Protein AF-A0A9Q0S809-F1 (afdb_monomer_lite)

Foldseek 3Di:
DDDDDPPPDDPDVVVVVCCVVCVVVVVVVVVVVVVVVVVVVVDDPVVVVVVVVVLVVLVVVLVVLLVVLVCVLPPDPDDDPVLVVLSVVLNVLSVPQDPDDDPVDPNVVSSVVSVVSSVVSCVVVFCDLVNLLVLLVVLCVVCVLQLCLLFPDLLCCPVVVCVVVHDDPVQCVLQPDLVSLVLLLVCLQPVDDPPVSCVSRVVSNVLLVVLVCLFCVVVVSAFDAPVVLVVVCVVLVQPPDPDPFQQLPPDDDPLLSLLLVLQLSVLLSVQSPDPDNPDGAAEEEEQCQQVRNVLCNCLGSVHQYEYEHQDPVRQVNNVVVSVVCLVCVVVSRVCSVCVVVVHDDDPDDDDDDDDDPVSVSSVLRYHYDHDDDALPDDPQVVSCVSVVVDNQQAHEYEYDAQEALSQQRQLSNCLPPPRYFKYKYQHAQQLNFAAPLDDDDLDDPVVSVVVDPDGSPQQAPSCVVVSDDSGNSSSVLLNDFSVQCSVVVDFDDCVSVLSSLVLVVCCPPPVVCRSVDDDDDDDDAPDSVSSLVSCPPVDPDPSVPADPVNSVVSCVVCVSVSSVSRSSVSSSNSCNSSSNSSNSSSSQSSCVVSVFSAWHWYQRGDCNSPVSRTIIMTGDD

InterPro domains:
  IPR019191 Essential protein Yae1, N-terminal [PF09811] (31-68)
  IPR025714 Methyltransferase domain [PF13679] (255-435)
  IPR029063 S-adenosyl-L-methionine-dependent methyltransferase superfamily [SSF53335] (265-342)
  IPR052220 Methyltransferase-like protein 25 [PTHR12496] (130-620)

Structure (mmCIF, N/CA/C/O backbone):
data_AF-A0A9Q0S809-F1
#
_entry.id   AF-A0A9Q0S809-F1
#
loop_
_atom_site.group_PDB
_atom_site.id
_atom_site.type_symbol
_atom_site.label_atom_id
_atom_site.label_alt_id
_atom_site.label_comp_id
_atom_site.label_asym_id
_atom_site.label_entity_id
_atom_site.label_seq_id
_atom_site.pdbx_PDB_ins_code
_atom_site.Cartn_x
_atom_site.Cartn_y
_atom_site.Cartn_z
_atom_site.occupancy
_atom_site.B_iso_or_equiv
_atom_site.auth_seq_id
_atom_site.auth_comp_id
_atom_site.auth_asym_id
_atom_site.auth_atom_id
_atom_site.pdbx_PDB_model_num
ATOM 1 N N . MET A 1 1 ? 43.581 73.376 29.426 1.00 41.19 1 MET A N 1
ATOM 2 C CA . MET A 1 1 ? 43.597 71.963 28.997 1.00 41.19 1 MET A CA 1
ATOM 3 C C . MET A 1 1 ? 42.650 71.223 29.915 1.00 41.19 1 MET A C 1
ATOM 5 O O . MET A 1 1 ? 43.022 70.906 31.034 1.00 41.19 1 MET A O 1
ATOM 9 N N . SER A 1 2 ? 41.404 71.085 29.480 1.00 32.47 2 SER A N 1
ATOM 10 C CA . SER A 1 2 ? 40.312 70.455 30.222 1.00 32.47 2 SER A CA 1
ATOM 11 C C . SER A 1 2 ? 39.898 69.241 29.402 1.00 32.47 2 SER A C 1
ATOM 13 O O . SER A 1 2 ? 39.324 69.386 28.329 1.00 32.47 2 SER A O 1
ATOM 15 N N . THR A 1 3 ? 40.305 68.060 29.852 1.00 38.97 3 THR A N 1
ATOM 16 C CA . THR A 1 3 ? 39.933 66.772 29.267 1.00 38.97 3 THR A CA 1
ATOM 17 C C . THR A 1 3 ? 38.537 66.400 29.753 1.00 38.97 3 THR A C 1
ATOM 19 O O . THR A 1 3 ? 38.355 66.093 30.930 1.00 38.97 3 THR A O 1
ATOM 22 N N . GLU A 1 4 ? 37.558 66.465 28.853 1.00 40.16 4 GLU A N 1
ATOM 23 C CA . GLU A 1 4 ? 36.225 65.900 29.054 1.00 40.16 4 GLU A CA 1
ATOM 24 C C . GLU A 1 4 ? 36.334 64.372 29.110 1.00 40.16 4 GLU A C 1
ATOM 26 O O . GLU A 1 4 ? 36.697 63.716 28.135 1.00 40.16 4 GLU A O 1
ATOM 31 N N . HIS A 1 5 ? 36.042 63.808 30.280 1.00 40.72 5 HIS A N 1
ATOM 32 C CA . HIS A 1 5 ? 35.763 62.388 30.431 1.00 40.72 5 HIS A CA 1
ATOM 33 C C . HIS A 1 5 ? 34.386 62.103 29.823 1.00 40.72 5 HIS A C 1
ATOM 35 O O . HIS A 1 5 ? 33.360 62.471 30.396 1.00 40.72 5 HIS A O 1
ATOM 41 N N . THR A 1 6 ? 34.352 61.436 28.670 1.00 44.03 6 THR A N 1
ATOM 42 C CA . THR A 1 6 ? 33.140 60.787 28.170 1.00 44.03 6 THR A CA 1
ATOM 43 C C . THR A 1 6 ? 32.827 59.595 29.069 1.00 44.03 6 THR A C 1
ATOM 45 O O . THR A 1 6 ? 33.511 58.575 29.068 1.00 44.03 6 THR A O 1
ATOM 48 N N . ASN A 1 7 ? 31.794 59.765 29.886 1.00 43.53 7 ASN A N 1
ATOM 49 C CA . ASN A 1 7 ? 31.211 58.734 30.729 1.00 43.53 7 ASN A CA 1
ATOM 50 C C . ASN A 1 7 ? 30.503 57.717 29.811 1.00 43.53 7 ASN A C 1
ATOM 52 O O . ASN A 1 7 ? 29.343 57.910 29.453 1.00 43.53 7 ASN A O 1
ATOM 56 N N . GLN A 1 8 ? 31.202 56.674 29.356 1.00 49.03 8 GLN A N 1
ATOM 57 C CA . GLN A 1 8 ? 30.530 55.492 28.816 1.00 49.03 8 GLN A CA 1
ATOM 58 C C . GLN A 1 8 ? 30.003 54.704 30.013 1.00 49.03 8 GLN A C 1
ATOM 60 O O . GLN A 1 8 ? 30.777 54.078 30.734 1.00 49.03 8 GLN A O 1
ATOM 65 N N . SER A 1 9 ? 28.697 54.803 30.265 1.00 54.78 9 SER A N 1
ATOM 66 C CA . SER A 1 9 ? 28.012 53.914 31.200 1.00 54.78 9 SER A CA 1
ATOM 67 C C . SER A 1 9 ? 28.207 52.480 30.719 1.00 54.78 9 SER A C 1
ATOM 69 O O . SER A 1 9 ? 27.862 52.173 29.576 1.00 54.78 9 SER A O 1
ATOM 71 N N . GLU A 1 10 ? 28.772 51.621 31.568 1.00 54.44 10 GLU A N 1
ATOM 72 C CA . GLU A 1 10 ? 28.755 50.178 31.327 1.00 54.44 10 GLU A CA 1
ATOM 73 C C . GLU A 1 10 ? 27.303 49.743 31.068 1.00 54.44 10 GLU A C 1
ATOM 75 O O . GLU A 1 10 ? 26.412 50.186 31.802 1.00 54.44 10 GLU A O 1
ATOM 80 N N . PRO A 1 11 ? 27.041 48.956 30.008 1.00 57.50 11 PRO A N 1
ATOM 81 C CA . PRO A 1 11 ? 25.690 48.501 29.709 1.00 57.50 11 PRO A CA 1
ATOM 82 C C . PRO A 1 11 ? 25.163 47.691 30.896 1.00 57.50 11 PRO A C 1
ATOM 84 O O . PRO A 1 11 ? 25.897 46.872 31.459 1.00 57.50 11 PRO A O 1
ATOM 87 N N . ASP A 1 12 ? 23.912 47.953 31.293 1.00 61.28 12 ASP A N 1
ATOM 88 C CA . ASP A 1 12 ? 23.257 47.205 32.364 1.00 61.28 12 ASP A CA 1
ATOM 89 C C . ASP A 1 12 ? 23.326 45.720 32.007 1.00 61.28 12 ASP A C 1
ATOM 91 O O . ASP A 1 12 ? 23.029 45.308 30.884 1.00 61.28 12 ASP A O 1
ATOM 95 N N . ILE A 1 13 ? 23.765 44.903 32.959 1.00 53.97 13 ILE A N 1
ATOM 96 C CA . ILE A 1 13 ? 23.907 43.470 32.741 1.00 53.97 13 ILE A CA 1
ATOM 97 C C . ILE A 1 13 ? 22.563 42.843 32.343 1.00 53.97 13 ILE A C 1
ATOM 99 O O . ILE A 1 13 ? 22.550 41.871 31.593 1.00 53.97 13 ILE A O 1
ATOM 103 N N . ASN A 1 14 ? 21.443 43.423 32.789 1.00 51.16 14 ASN A N 1
ATOM 104 C CA . ASN A 1 14 ? 20.107 42.995 32.393 1.00 51.16 14 ASN A CA 1
ATOM 105 C C . ASN A 1 14 ? 19.795 43.345 30.933 1.00 51.16 14 ASN A C 1
ATOM 107 O O . ASN A 1 14 ? 19.211 42.509 30.259 1.00 51.16 14 ASN A O 1
ATOM 111 N N . ASP A 1 15 ? 20.269 44.480 30.408 1.00 55.06 15 ASP A N 1
ATOM 112 C CA . ASP A 1 15 ? 20.121 44.824 28.984 1.00 55.06 15 ASP A CA 1
ATOM 113 C C . ASP A 1 15 ? 20.931 43.861 28.100 1.00 55.06 15 ASP A C 1
ATOM 115 O O . ASP A 1 15 ? 20.473 43.438 27.041 1.00 55.06 15 ASP A O 1
ATOM 119 N N . VAL A 1 16 ? 22.117 43.444 28.561 1.00 58.00 16 VAL A N 1
ATOM 120 C CA . VAL A 1 16 ? 22.940 42.433 27.872 1.00 58.00 16 VAL A CA 1
ATOM 121 C C . VAL A 1 16 ? 22.279 41.052 27.918 1.00 58.00 16 VAL A C 1
ATOM 123 O O . VAL A 1 16 ? 22.344 40.303 26.942 1.00 58.00 16 VAL A O 1
ATOM 126 N N . PHE A 1 17 ? 21.642 40.691 29.035 1.00 47.97 17 PHE A N 1
ATOM 127 C CA . PHE A 1 17 ? 20.905 39.433 29.139 1.00 47.97 17 PHE A CA 1
ATOM 128 C C . PHE A 1 17 ? 19.612 39.451 28.321 1.00 47.97 17 PHE A C 1
ATOM 130 O O . PHE A 1 17 ? 19.345 38.456 27.655 1.00 47.97 17 PHE A O 1
ATOM 137 N N . ASP A 1 18 ? 18.871 40.556 28.283 1.00 50.34 18 ASP A N 1
ATOM 138 C CA . ASP A 1 18 ? 17.682 40.709 27.440 1.00 50.34 18 ASP A CA 1
ATOM 139 C C . ASP A 1 18 ? 18.055 40.690 25.949 1.00 50.34 18 ASP A C 1
ATOM 141 O O . ASP A 1 18 ? 17.401 40.013 25.155 1.00 50.34 18 ASP A O 1
ATOM 145 N N . ASP A 1 19 ? 19.170 41.315 25.561 1.00 56.88 19 ASP A N 1
ATOM 146 C CA . ASP A 1 19 ? 19.687 41.243 24.190 1.00 56.88 19 ASP A CA 1
ATOM 147 C C . ASP A 1 19 ? 20.083 39.822 23.768 1.00 56.88 19 ASP A C 1
ATOM 149 O O . ASP A 1 19 ? 19.941 39.477 22.596 1.00 56.88 19 ASP A O 1
ATOM 153 N N . ILE A 1 20 ? 20.550 38.983 24.699 1.00 56.81 20 ILE A N 1
ATOM 154 C CA . ILE A 1 20 ? 20.876 37.571 24.441 1.00 56.81 20 ILE A CA 1
ATOM 155 C C . ILE A 1 20 ? 19.616 36.694 24.462 1.00 56.81 20 ILE A C 1
ATOM 157 O O . ILE A 1 20 ? 19.493 35.786 23.639 1.00 56.81 20 ILE A O 1
ATOM 161 N N . VAL A 1 21 ? 18.684 36.941 25.386 1.00 51.22 21 VAL A N 1
ATOM 162 C CA . VAL A 1 21 ? 17.451 36.153 25.555 1.00 51.22 21 VAL A CA 1
ATOM 163 C C . VAL A 1 21 ? 16.485 36.377 24.390 1.00 51.22 21 VAL A C 1
ATOM 165 O O . VAL A 1 21 ? 15.878 35.416 23.925 1.00 51.22 21 VAL A O 1
ATOM 168 N N . PHE A 1 22 ? 16.403 37.600 23.860 1.00 49.72 22 PHE A N 1
ATOM 169 C CA . PHE A 1 22 ? 15.508 37.964 22.754 1.00 49.72 22 PHE A CA 1
ATOM 170 C C . PHE A 1 22 ? 16.219 38.075 21.398 1.00 49.72 22 PHE A C 1
ATOM 172 O O . PHE A 1 22 ? 15.674 38.635 20.444 1.00 49.72 22 PHE A O 1
ATOM 179 N N . ILE A 1 23 ? 17.438 37.536 21.275 1.00 59.75 23 ILE A N 1
ATOM 180 C CA . ILE A 1 23 ? 18.224 37.655 20.039 1.00 59.75 23 ILE A CA 1
ATOM 181 C C . ILE A 1 23 ? 17.545 36.970 18.849 1.00 59.75 23 ILE A C 1
ATOM 183 O O . ILE A 1 23 ? 17.606 37.466 17.727 1.00 59.75 23 ILE A O 1
ATOM 187 N N . GLU A 1 24 ? 16.860 35.852 19.093 1.00 54.22 24 GLU A N 1
ATOM 188 C CA . GLU A 1 24 ? 16.135 35.099 18.069 1.00 54.22 24 GLU A CA 1
ATOM 189 C C . GLU A 1 24 ? 14.906 35.876 17.569 1.00 54.22 24 GLU A C 1
ATOM 191 O O . GLU A 1 24 ? 14.660 35.942 16.365 1.00 54.22 24 GLU A O 1
ATOM 196 N N . GLU A 1 25 ? 14.189 36.554 18.469 1.00 61.31 25 GLU A N 1
ATOM 197 C CA . GLU A 1 25 ? 13.036 37.398 18.137 1.00 61.31 25 GLU A CA 1
ATOM 198 C C . GLU A 1 25 ? 13.466 38.673 17.399 1.00 61.31 25 GLU A C 1
ATOM 200 O O . GLU A 1 25 ? 12.886 38.996 16.362 1.00 61.31 25 GLU A O 1
ATOM 205 N N . LYS A 1 26 ? 14.558 39.326 17.825 1.00 61.66 26 LYS A N 1
ATOM 206 C CA . LYS A 1 26 ? 15.139 40.480 17.111 1.00 61.66 26 LYS A CA 1
ATOM 207 C C . LYS A 1 26 ? 15.632 40.118 15.711 1.00 61.66 26 LYS A C 1
ATOM 209 O O . LYS A 1 26 ? 15.381 40.863 14.765 1.00 61.66 26 LYS A O 1
ATOM 214 N N . LEU A 1 27 ? 16.319 38.984 15.553 1.00 66.19 27 LEU A N 1
ATOM 215 C CA . LEU A 1 27 ? 16.769 38.509 14.239 1.00 66.19 27 LEU A CA 1
ATOM 216 C C . LEU A 1 27 ? 15.586 38.135 13.337 1.00 66.19 27 LEU A C 1
ATOM 218 O O . LEU A 1 27 ? 15.632 38.377 12.131 1.00 66.19 27 LEU A O 1
ATOM 222 N N . THR A 1 28 ? 14.511 37.599 13.916 1.00 61.03 28 THR A N 1
ATOM 223 C CA . THR A 1 28 ? 13.270 37.290 13.193 1.00 61.03 28 THR A CA 1
ATOM 224 C C . THR A 1 28 ? 12.569 38.562 12.718 1.00 61.03 28 THR A C 1
ATOM 226 O O . THR A 1 28 ? 12.165 38.644 11.560 1.00 61.03 28 THR A O 1
ATOM 229 N N . GLU A 1 29 ? 12.469 39.582 13.568 1.00 65.94 29 GLU A N 1
ATOM 230 C CA . GLU A 1 29 ? 11.823 40.858 13.244 1.00 65.94 29 GLU A CA 1
ATOM 231 C C . GLU A 1 29 ? 12.630 41.675 12.218 1.00 65.94 29 GLU A C 1
ATOM 233 O O . GLU A 1 29 ? 12.062 42.259 11.288 1.00 65.94 29 GLU A O 1
ATOM 238 N N . GLN A 1 30 ? 13.964 41.642 12.310 1.00 70.19 30 GLN A N 1
ATOM 239 C CA . GLN A 1 30 ? 14.859 42.216 11.299 1.00 70.19 30 GLN A CA 1
ATOM 240 C C . GLN A 1 30 ? 14.763 41.472 9.964 1.00 70.19 30 GLN A C 1
ATOM 242 O O . GLN A 1 30 ? 14.635 42.111 8.920 1.00 70.19 30 GLN A O 1
ATOM 247 N N . GLY A 1 31 ? 14.763 40.135 9.986 1.00 69.88 31 GLY A N 1
ATOM 248 C CA . GLY A 1 31 ? 14.591 39.316 8.785 1.00 69.88 31 GLY A CA 1
ATOM 249 C C . GLY A 1 31 ? 13.233 39.534 8.114 1.00 69.88 31 GLY A C 1
ATOM 250 O O . GLY A 1 31 ? 13.161 39.622 6.889 1.00 69.88 31 GLY A O 1
ATOM 251 N N . TYR A 1 32 ? 12.168 39.692 8.905 1.00 67.50 32 TYR A N 1
ATOM 252 C CA . TYR A 1 32 ? 10.836 40.033 8.411 1.00 67.50 32 TYR A CA 1
ATOM 253 C C . TYR A 1 32 ? 10.807 41.422 7.770 1.00 67.50 32 TYR A C 1
ATOM 255 O O . TYR A 1 32 ? 10.338 41.559 6.644 1.00 67.50 32 TYR A O 1
ATOM 263 N N . SER A 1 33 ? 11.347 42.441 8.443 1.00 71.06 33 SER A N 1
ATOM 264 C CA . SER A 1 33 ? 11.348 43.824 7.943 1.00 71.06 33 SER A CA 1
ATOM 265 C C . SER A 1 33 ? 12.164 43.960 6.657 1.00 71.06 33 SER A C 1
ATOM 267 O O . SER A 1 33 ? 11.701 44.557 5.687 1.00 71.06 33 SER A O 1
ATOM 269 N N . GLN A 1 34 ? 13.338 43.324 6.610 1.00 74.56 34 GLN A N 1
ATOM 270 C CA . GLN A 1 34 ? 14.192 43.306 5.426 1.00 74.56 34 GLN A CA 1
ATOM 271 C C . GLN A 1 34 ? 13.547 42.521 4.276 1.00 74.56 34 GLN A C 1
ATOM 273 O O . GLN A 1 34 ? 13.561 42.981 3.140 1.00 74.56 34 GLN A O 1
ATOM 278 N N . GLY A 1 35 ? 12.925 41.371 4.561 1.00 64.25 35 GLY A N 1
ATOM 279 C CA . GLY A 1 35 ? 12.168 40.602 3.569 1.00 64.25 35 GLY A CA 1
ATOM 280 C C . GLY A 1 35 ? 10.926 41.337 3.054 1.00 64.25 35 GLY A C 1
ATOM 281 O O . GLY A 1 35 ? 10.575 41.206 1.882 1.00 64.25 35 GLY A O 1
ATOM 282 N N . PHE A 1 36 ? 10.284 42.142 3.901 1.00 69.06 36 PHE A N 1
ATOM 283 C CA . PHE A 1 36 ? 9.132 42.963 3.544 1.00 69.06 36 PHE A CA 1
ATOM 284 C C . PHE A 1 36 ? 9.532 44.136 2.637 1.00 69.06 36 PHE A C 1
ATOM 286 O O . PHE A 1 36 ? 8.893 44.333 1.606 1.00 69.06 36 PHE A O 1
ATOM 293 N N . GLU A 1 37 ? 10.613 44.863 2.944 1.00 72.12 37 GLU A N 1
ATOM 294 C CA . GLU A 1 37 ? 11.155 45.925 2.075 1.00 72.12 37 GLU A CA 1
ATOM 295 C C . GLU A 1 37 ? 11.703 45.378 0.743 1.00 72.12 37 GLU A C 1
ATOM 297 O O . GLU A 1 37 ? 11.448 45.957 -0.320 1.00 72.12 37 GLU A O 1
ATOM 302 N N . ASP A 1 38 ? 12.383 44.225 0.758 1.00 66.06 38 ASP A N 1
ATOM 303 C CA . ASP A 1 38 ? 12.818 43.534 -0.465 1.00 66.06 38 ASP A CA 1
ATOM 304 C C . ASP A 1 38 ? 11.614 43.079 -1.306 1.00 66.06 38 ASP A C 1
ATOM 306 O O . ASP A 1 38 ? 11.617 43.214 -2.530 1.00 66.06 38 ASP A O 1
ATOM 310 N N . GLY A 1 39 ? 10.549 42.590 -0.666 1.00 55.47 39 GLY A N 1
ATOM 311 C CA . GLY A 1 39 ? 9.300 42.222 -1.335 1.00 55.47 39 GLY A CA 1
ATOM 312 C C . GLY A 1 39 ? 8.552 43.425 -1.919 1.00 55.47 39 GLY A C 1
ATOM 313 O O . GLY A 1 39 ? 7.987 43.334 -3.010 1.00 55.47 39 GLY A O 1
ATOM 314 N N . GLN A 1 40 ? 8.586 44.571 -1.234 1.00 59.31 40 GLN A N 1
ATOM 315 C CA . GLN A 1 40 ? 7.928 45.806 -1.666 1.00 59.31 40 GLN A CA 1
ATOM 316 C C . GLN A 1 40 ? 8.691 46.497 -2.814 1.00 59.31 40 GLN A C 1
ATOM 318 O O . GLN A 1 40 ? 8.070 47.058 -3.717 1.00 59.31 40 GLN A O 1
ATOM 323 N N . SER A 1 41 ? 10.026 46.404 -2.829 1.00 61.16 41 SER A N 1
ATOM 324 C CA . SER A 1 41 ? 10.895 46.979 -3.869 1.00 61.16 41 SER A CA 1
ATOM 325 C C . SER A 1 41 ? 10.994 46.136 -5.151 1.00 61.16 41 SER A C 1
ATOM 327 O O . SER A 1 41 ? 11.240 46.691 -6.223 1.00 61.16 41 SER A O 1
ATOM 329 N N . ARG A 1 42 ? 10.752 44.815 -5.083 1.00 57.78 42 ARG A N 1
ATOM 330 C CA . ARG A 1 42 ? 10.856 43.880 -6.228 1.00 57.78 42 ARG A CA 1
ATOM 331 C C . ARG A 1 42 ? 9.605 43.738 -7.103 1.00 57.78 42 ARG A C 1
ATOM 333 O O . ARG A 1 42 ? 9.631 42.957 -8.047 1.00 57.78 42 ARG A O 1
ATOM 340 N N . GLY A 1 43 ? 8.543 44.506 -6.857 1.00 56.97 43 GLY A N 1
ATOM 341 C CA . GLY A 1 43 ? 7.493 44.776 -7.849 1.00 56.97 43 GLY A CA 1
ATOM 342 C C . GLY A 1 43 ? 6.876 43.560 -8.574 1.00 56.97 43 GLY A C 1
ATOM 343 O O . GLY A 1 43 ? 7.169 43.295 -9.734 1.00 56.97 43 GLY A O 1
ATOM 344 N N . ASN A 1 44 ? 5.900 42.921 -7.926 1.00 61.06 44 ASN A N 1
ATOM 345 C CA . ASN A 1 44 ? 4.654 42.395 -8.510 1.00 61.06 44 ASN A CA 1
ATOM 346 C C . ASN A 1 44 ? 4.626 41.300 -9.602 1.00 61.06 44 ASN A C 1
ATOM 348 O O . ASN A 1 44 ? 3.517 40.867 -9.893 1.00 61.06 44 ASN A O 1
ATOM 352 N N . SER A 1 45 ? 5.711 40.782 -10.190 1.00 57.75 45 SER A N 1
ATOM 353 C CA . SER A 1 45 ? 5.561 39.657 -11.147 1.00 57.75 45 SER A CA 1
ATOM 354 C C . SER A 1 45 ? 5.298 38.328 -10.431 1.00 57.75 45 SER A C 1
ATOM 356 O O . SER A 1 45 ? 4.292 37.670 -10.686 1.00 57.75 45 SER A O 1
ATOM 358 N N . GLU A 1 46 ? 6.154 37.965 -9.477 1.00 58.16 46 GLU A N 1
ATOM 359 C CA . GLU A 1 46 ? 6.065 36.715 -8.719 1.00 58.16 46 GLU A CA 1
ATOM 360 C C . GLU A 1 46 ? 4.807 36.676 -7.839 1.00 58.16 46 GLU A C 1
ATOM 362 O O . GLU A 1 46 ? 4.079 35.686 -7.842 1.00 58.16 46 GLU A O 1
ATOM 367 N N . SER A 1 47 ? 4.468 37.789 -7.179 1.00 57.06 47 SER A N 1
ATOM 368 C CA . SER A 1 47 ? 3.243 37.914 -6.376 1.00 57.06 47 SER A CA 1
ATOM 369 C C . SER A 1 47 ? 1.970 37.876 -7.225 1.00 57.06 47 SER A C 1
ATOM 371 O O . SER A 1 47 ? 0.982 37.273 -6.809 1.00 57.06 47 SER A O 1
ATOM 373 N N . PHE A 1 48 ? 1.979 38.466 -8.428 1.00 61.81 48 PHE A N 1
ATOM 374 C CA . PHE A 1 48 ? 0.853 38.370 -9.360 1.00 61.81 48 PHE A CA 1
ATOM 375 C C . PHE A 1 48 ? 0.699 36.947 -9.903 1.00 61.81 48 PHE A C 1
ATOM 377 O O . PHE A 1 48 ? -0.413 36.426 -9.925 1.00 61.81 48 PHE A O 1
ATOM 384 N N . HIS A 1 49 ? 1.800 36.289 -10.281 1.00 66.00 49 HIS A N 1
ATOM 385 C CA . HIS A 1 49 ? 1.790 34.887 -10.705 1.00 66.00 49 HIS A CA 1
ATOM 386 C C . HIS A 1 49 ? 1.296 33.962 -9.593 1.00 66.00 49 HIS A C 1
ATOM 388 O O . HIS A 1 49 ? 0.451 33.103 -9.846 1.00 66.00 49 HIS A O 1
ATOM 394 N N . LEU A 1 50 ? 1.763 34.166 -8.360 1.00 67.25 50 LEU A N 1
ATOM 395 C CA . LEU A 1 50 ? 1.311 33.413 -7.199 1.00 67.25 50 LEU A CA 1
ATOM 396 C C . LEU A 1 50 ? -0.177 33.663 -6.930 1.00 67.25 50 LEU A C 1
ATOM 398 O O . LEU A 1 50 ? -0.930 32.705 -6.783 1.00 67.25 50 LEU A O 1
ATOM 402 N N . GLY A 1 51 ? -0.627 34.920 -6.930 1.00 70.31 51 GLY A N 1
ATOM 403 C CA . GLY A 1 51 ? -2.037 35.276 -6.759 1.00 70.31 51 GLY A CA 1
ATOM 404 C C . GLY A 1 51 ? -2.935 34.679 -7.845 1.00 70.31 51 GLY A C 1
ATOM 405 O O . GLY A 1 51 ? -3.971 34.095 -7.536 1.00 70.31 51 GLY A O 1
ATOM 406 N N . TYR A 1 52 ? -2.505 34.734 -9.108 1.00 72.81 52 TYR A N 1
ATOM 407 C CA . TYR A 1 52 ? -3.207 34.128 -10.239 1.00 72.81 52 TYR A CA 1
ATOM 408 C C . TYR A 1 52 ? -3.277 32.600 -10.119 1.00 72.81 52 TYR A C 1
ATOM 410 O O . TYR A 1 52 ? -4.347 32.015 -10.289 1.00 72.81 52 TYR A O 1
ATOM 418 N N . HIS A 1 53 ? -2.164 31.943 -9.778 1.00 70.88 53 HIS A N 1
ATOM 419 C CA . HIS A 1 53 ? -2.120 30.491 -9.602 1.00 70.88 53 HIS A CA 1
ATOM 420 C C . HIS A 1 53 ? -3.013 30.044 -8.441 1.00 70.88 53 HIS A C 1
ATOM 422 O O . HIS A 1 53 ? -3.811 29.122 -8.596 1.00 70.88 53 HIS A O 1
ATOM 428 N N . ARG A 1 54 ? -2.944 30.736 -7.297 1.00 74.06 54 ARG A N 1
ATOM 429 C CA . ARG A 1 54 ? -3.794 30.463 -6.127 1.00 74.06 54 ARG A CA 1
ATOM 430 C C . ARG A 1 54 ? -5.271 30.724 -6.411 1.00 74.06 54 ARG A C 1
ATOM 432 O O . ARG A 1 54 ? -6.110 29.928 -6.000 1.00 74.06 54 ARG A O 1
ATOM 439 N N . GLY A 1 55 ? -5.590 31.784 -7.152 1.00 78.06 55 GLY A N 1
ATOM 440 C CA . GLY A 1 55 ? -6.951 32.066 -7.607 1.00 78.06 55 GLY A CA 1
ATOM 441 C C . GLY A 1 55 ? -7.490 30.990 -8.554 1.00 78.06 55 GLY A C 1
ATOM 442 O O . GLY A 1 55 ? -8.629 30.558 -8.404 1.00 78.06 55 GLY A O 1
ATOM 443 N N . SER A 1 56 ? -6.661 30.499 -9.480 1.00 74.19 56 SER A N 1
ATOM 444 C CA . SER A 1 56 ? -7.009 29.404 -10.397 1.00 74.19 56 SER A CA 1
ATOM 445 C C . SER A 1 56 ? -7.241 28.077 -9.663 1.00 74.19 56 SER A C 1
ATOM 447 O O . SER A 1 56 ? -8.245 27.407 -9.904 1.00 74.19 56 SER A O 1
ATOM 449 N N . GLU A 1 57 ? -6.367 27.720 -8.713 1.00 73.69 57 GLU A N 1
ATOM 450 C CA . GLU A 1 57 ? -6.540 26.547 -7.841 1.00 73.69 57 GLU A CA 1
ATOM 451 C C . GLU A 1 57 ? -7.858 26.615 -7.061 1.00 73.69 57 GLU A C 1
ATOM 453 O O . GLU A 1 57 ? -8.628 25.652 -7.048 1.00 73.69 57 GLU A O 1
ATOM 458 N N . LEU A 1 58 ? -8.138 27.770 -6.450 1.00 79.31 58 LEU A N 1
ATOM 459 C CA . LEU A 1 58 ? -9.364 27.990 -5.693 1.00 79.31 58 LEU A CA 1
ATOM 460 C C . LEU A 1 58 ? -10.603 27.944 -6.598 1.00 79.31 58 LEU A C 1
ATOM 462 O O . LEU A 1 58 ? -11.597 27.315 -6.248 1.00 79.31 58 LEU A O 1
ATOM 466 N N . GLY A 1 59 ? -10.540 28.540 -7.790 1.00 81.38 59 GLY A N 1
ATOM 467 C CA . GLY A 1 59 ? -11.618 28.483 -8.777 1.00 81.38 59 GLY A CA 1
ATOM 468 C C . GLY A 1 59 ? -11.908 27.057 -9.255 1.00 81.38 59 GLY A C 1
ATOM 469 O O . GLY A 1 59 ? -13.072 26.665 -9.358 1.00 81.38 59 GLY A O 1
ATOM 470 N N . ALA A 1 60 ? -10.872 26.247 -9.489 1.00 71.62 60 ALA A N 1
ATOM 471 C CA . ALA A 1 60 ? -11.023 24.835 -9.836 1.00 71.62 60 ALA A CA 1
ATOM 472 C C . ALA A 1 60 ? -11.658 24.025 -8.691 1.00 71.62 60 ALA A C 1
ATOM 474 O O . ALA A 1 60 ? -12.539 23.197 -8.932 1.00 71.62 60 ALA A O 1
ATOM 475 N N . GLU A 1 61 ? -11.252 24.292 -7.448 1.00 80.50 61 GLU A N 1
ATOM 476 C CA . GLU A 1 61 ? -11.827 23.687 -6.244 1.00 80.50 61 GLU A CA 1
ATOM 477 C C . GLU A 1 61 ? -13.324 24.025 -6.097 1.00 80.50 61 GLU A C 1
ATOM 479 O O . GLU A 1 61 ? -14.159 23.125 -5.967 1.00 80.50 61 GLU A O 1
ATOM 484 N N . LEU A 1 62 ? -13.683 25.310 -6.177 1.00 85.88 62 LEU A N 1
ATOM 485 C CA . LEU A 1 62 ? -15.071 25.769 -6.083 1.00 85.88 62 LEU A CA 1
ATOM 486 C C . LEU A 1 62 ? -15.926 25.236 -7.241 1.00 85.88 62 LEU A C 1
ATOM 488 O O . LEU A 1 62 ? -17.054 24.790 -7.021 1.00 85.88 62 LEU A O 1
ATOM 492 N N . GLY A 1 63 ? -15.379 25.201 -8.459 1.00 78.50 63 GLY A N 1
ATOM 493 C CA . GLY A 1 63 ? -16.034 24.615 -9.628 1.00 78.50 63 GLY A CA 1
ATOM 494 C C . GLY A 1 63 ? -16.307 23.117 -9.467 1.00 78.50 63 GLY A C 1
ATOM 495 O O . GLY A 1 63 ? -17.388 22.638 -9.820 1.00 78.50 63 GLY A O 1
ATOM 496 N N . TYR A 1 64 ? -15.375 22.375 -8.863 1.00 75.06 64 TYR A N 1
ATOM 497 C CA . TYR A 1 64 ? -15.587 20.974 -8.502 1.00 75.06 64 TYR A CA 1
ATOM 498 C C . TYR A 1 64 ? -16.727 20.819 -7.482 1.00 75.06 64 TYR A C 1
ATOM 500 O O . TYR A 1 64 ? -17.647 20.024 -7.705 1.00 75.06 64 TYR A O 1
ATOM 508 N N . TYR A 1 65 ? -16.729 21.612 -6.403 1.00 83.44 65 TYR A N 1
ATOM 509 C CA . TYR A 1 65 ? -17.809 21.593 -5.407 1.00 83.44 65 TYR A CA 1
ATOM 510 C C . TYR A 1 65 ? -19.165 21.927 -6.028 1.00 83.44 65 TYR A C 1
ATOM 512 O O . TYR A 1 65 ? -20.155 21.244 -5.745 1.00 83.44 65 TYR A O 1
ATOM 520 N N . TYR A 1 66 ? -19.211 22.918 -6.918 1.00 86.25 66 TYR A N 1
ATOM 521 C CA . TYR A 1 66 ? -20.414 23.312 -7.643 1.00 86.25 66 TYR A CA 1
ATOM 522 C C . TYR A 1 66 ? -20.947 22.191 -8.539 1.00 86.25 66 TYR A C 1
ATOM 524 O O . TYR A 1 66 ? -22.147 21.898 -8.528 1.00 86.25 66 TYR A O 1
ATOM 532 N N . GLY A 1 67 ? -20.057 21.526 -9.283 1.00 73.19 67 GLY A N 1
ATOM 533 C CA . GLY A 1 67 ? -20.403 20.417 -10.169 1.00 73.19 67 GLY A CA 1
ATOM 534 C C . GLY A 1 67 ? -21.006 19.236 -9.410 1.00 73.19 67 GLY A C 1
ATOM 535 O O . GLY A 1 67 ? -22.083 18.755 -9.766 1.00 73.19 67 GLY A O 1
ATOM 536 N N . ILE A 1 68 ? -20.363 18.820 -8.313 1.00 72.25 68 ILE A N 1
ATOM 537 C CA . ILE A 1 68 ? -20.877 17.760 -7.435 1.00 72.25 68 ILE A CA 1
ATOM 538 C C . ILE A 1 68 ? -22.235 18.165 -6.850 1.00 72.25 68 ILE A C 1
ATOM 540 O O . ILE A 1 68 ? -23.204 17.411 -6.945 1.00 72.25 68 ILE A O 1
ATOM 544 N N . THR A 1 69 ? -22.336 19.372 -6.298 1.00 80.75 69 THR A N 1
ATOM 545 C CA . THR A 1 69 ? -23.562 19.869 -5.661 1.00 80.75 69 THR A CA 1
ATOM 546 C C . THR A 1 69 ? -24.735 19.901 -6.642 1.00 80.75 69 THR A C 1
ATOM 548 O O . THR A 1 69 ? -25.805 19.360 -6.355 1.00 80.75 69 THR A O 1
ATOM 551 N N . THR A 1 70 ? -24.522 20.441 -7.843 1.00 84.31 70 THR A N 1
ATOM 552 C CA . THR A 1 70 ? -25.542 20.524 -8.898 1.00 84.31 70 THR A CA 1
ATOM 553 C C . THR A 1 70 ? -25.941 19.143 -9.415 1.00 84.31 70 THR A C 1
ATOM 555 O O . THR A 1 70 ? -27.132 18.872 -9.586 1.00 84.31 70 THR A O 1
ATOM 558 N N . PHE A 1 71 ? -24.983 18.231 -9.601 1.00 78.31 71 PHE A N 1
ATOM 559 C CA . PHE A 1 71 ? -25.265 16.852 -10.001 1.00 78.31 71 PHE A CA 1
ATOM 560 C C . PHE A 1 71 ? -26.189 16.145 -8.996 1.00 78.31 71 PHE A C 1
ATOM 562 O O . PHE A 1 71 ? -27.203 15.561 -9.389 1.00 78.31 71 PHE A O 1
ATOM 569 N N . TYR A 1 72 ? -25.893 16.246 -7.695 1.00 73.31 72 TYR A N 1
ATOM 570 C CA . TYR A 1 72 ? -26.722 15.646 -6.642 1.00 73.31 72 TYR A CA 1
ATOM 571 C C . TYR A 1 72 ? -28.098 16.315 -6.518 1.00 73.31 72 TYR A C 1
ATOM 573 O O . TYR A 1 72 ? -29.096 15.627 -6.286 1.00 73.31 72 TYR A O 1
ATOM 581 N N . LEU A 1 73 ? -28.182 17.634 -6.719 1.00 80.00 73 LEU A N 1
ATOM 582 C CA . LEU A 1 73 ? -29.454 18.358 -6.753 1.00 80.00 73 LEU A CA 1
ATOM 583 C C . LEU A 1 73 ? -30.297 18.036 -7.999 1.00 80.00 73 LEU A C 1
ATOM 585 O O . LEU A 1 73 ? -31.513 18.186 -7.936 1.00 80.00 73 LEU A O 1
ATOM 589 N N . THR A 1 74 ? -29.720 17.526 -9.086 1.00 80.69 74 THR A N 1
ATOM 590 C CA . THR A 1 74 ? -30.471 17.257 -10.329 1.00 80.69 74 THR A CA 1
ATOM 591 C C . THR A 1 74 ? -30.877 15.784 -10.483 1.00 80.69 74 THR A C 1
ATOM 593 O O . THR A 1 74 ? -31.985 15.507 -10.928 1.00 80.69 74 THR A O 1
ATOM 596 N N . ASN A 1 75 ? -30.032 14.827 -10.071 1.00 67.12 75 ASN A N 1
ATOM 597 C CA . ASN A 1 75 ? -30.146 13.424 -10.516 1.00 67.12 75 ASN A CA 1
ATOM 598 C C . ASN A 1 75 ? -30.606 12.387 -9.467 1.00 67.12 75 ASN A C 1
ATOM 600 O O . ASN A 1 75 ? -30.738 11.214 -9.812 1.00 67.12 75 ASN A O 1
ATOM 604 N N . LYS A 1 76 ? -30.842 12.745 -8.195 1.00 64.31 76 LYS A N 1
ATOM 605 C CA . LYS A 1 76 ? -31.312 11.777 -7.174 1.00 64.31 76 LYS A CA 1
ATOM 606 C C . LYS A 1 76 ? -32.806 11.918 -6.880 1.00 64.31 76 LYS A C 1
ATOM 608 O O . LYS A 1 76 ? -33.254 12.983 -6.469 1.00 64.31 76 LYS A O 1
ATOM 613 N N . THR A 1 77 ? -33.552 10.828 -7.053 1.00 46.72 77 THR A N 1
ATOM 614 C CA . THR A 1 77 ? -35.015 10.745 -6.879 1.00 46.72 77 THR A CA 1
ATOM 615 C C . THR A 1 77 ? -35.473 10.566 -5.432 1.00 46.72 77 THR A C 1
ATOM 617 O O . THR A 1 77 ? -36.650 10.757 -5.156 1.00 46.72 77 THR A O 1
ATOM 620 N N . ASP A 1 78 ? -34.562 10.259 -4.506 1.00 51.59 78 ASP A N 1
ATOM 621 C CA . ASP A 1 78 ? -34.877 10.061 -3.090 1.00 51.59 78 ASP A CA 1
ATOM 622 C C . ASP A 1 78 ? -33.951 10.946 -2.244 1.00 51.59 78 ASP A C 1
ATOM 624 O O . ASP A 1 78 ? -32.768 10.643 -2.049 1.00 51.59 78 ASP A O 1
ATOM 628 N N . LYS A 1 79 ? -34.442 12.125 -1.846 1.00 59.97 79 LYS A N 1
ATOM 629 C CA . LYS A 1 79 ? -33.650 13.113 -1.104 1.00 59.97 79 LYS A CA 1
ATOM 630 C C . LYS A 1 79 ? -34.253 13.355 0.269 1.00 59.97 79 LYS A C 1
ATOM 632 O O . LYS A 1 79 ? -35.358 13.875 0.393 1.00 59.97 79 LYS A O 1
ATOM 637 N N . SER A 1 80 ? -33.470 13.076 1.309 1.00 64.94 80 SER A N 1
ATOM 638 C CA . SER A 1 80 ? -33.735 13.634 2.635 1.00 64.94 80 SER A CA 1
ATOM 639 C C . SER A 1 80 ? -33.737 15.165 2.540 1.00 64.94 80 SER A C 1
ATOM 641 O O . SER A 1 80 ? -32.771 15.750 2.045 1.00 64.94 80 SER A O 1
ATOM 643 N N . SER A 1 81 ? -34.787 15.819 3.048 1.00 70.81 81 SER A N 1
ATOM 644 C CA . SER A 1 81 ? -34.923 17.289 3.069 1.00 70.81 81 SER A CA 1
ATOM 645 C C . SER A 1 81 ? -33.709 17.992 3.688 1.00 70.81 81 SER A C 1
ATOM 647 O O . SER A 1 81 ? -33.320 19.077 3.264 1.00 70.81 81 SER A O 1
ATOM 649 N N . LYS A 1 82 ? -33.045 17.324 4.638 1.00 70.50 82 LYS A N 1
ATOM 650 C CA . LYS A 1 82 ? -31.819 17.790 5.291 1.00 70.50 82 LYS A CA 1
ATOM 651 C C . LYS A 1 82 ? -30.610 17.827 4.351 1.00 70.50 82 LYS A C 1
ATOM 653 O O . LYS A 1 82 ? -29.800 18.742 4.451 1.00 70.50 82 LYS A O 1
ATOM 658 N N . VAL A 1 83 ? -30.470 16.848 3.453 1.00 71.75 83 VAL A N 1
ATOM 659 C CA . VAL A 1 83 ? -29.363 16.790 2.478 1.00 71.75 83 VAL A CA 1
ATOM 660 C C . VAL A 1 83 ? -29.560 17.845 1.398 1.00 71.75 83 VAL A C 1
ATOM 662 O O . VAL A 1 83 ? -28.613 18.551 1.064 1.00 71.75 83 VAL A O 1
ATOM 665 N N . THR A 1 84 ? -30.794 17.996 0.911 1.00 80.25 84 THR A N 1
ATOM 666 C CA . THR A 1 84 ? -31.146 19.026 -0.072 1.00 80.25 84 THR A CA 1
ATOM 667 C C . THR A 1 84 ? -30.839 20.423 0.460 1.00 80.25 84 THR A C 1
ATOM 669 O O . THR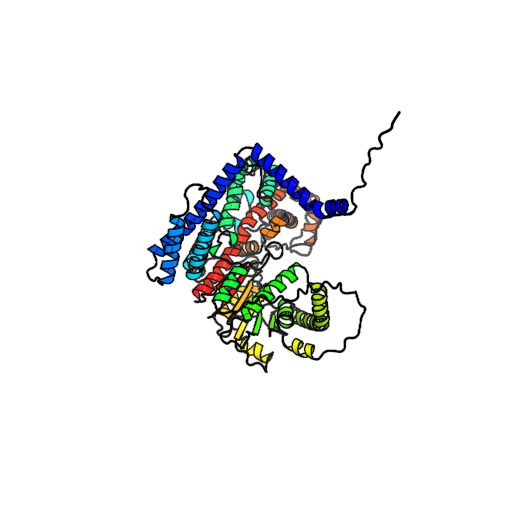 A 1 84 ? -30.117 21.156 -0.202 1.00 80.25 84 THR A O 1
ATOM 672 N N . GLY A 1 85 ? -31.254 20.750 1.691 1.00 83.50 85 GLY A N 1
ATOM 673 C CA . GLY A 1 85 ? -30.988 22.072 2.270 1.00 83.50 85 GLY A CA 1
ATOM 674 C C . GLY A 1 85 ? -29.498 22.379 2.480 1.00 83.50 85 GLY A C 1
ATOM 675 O O . GLY A 1 85 ? -29.068 23.512 2.288 1.00 83.50 85 GLY A O 1
ATOM 676 N N . ILE A 1 86 ? -28.677 21.377 2.827 1.00 81.44 86 ILE A N 1
ATOM 677 C CA . ILE A 1 86 ? -27.217 21.563 2.939 1.00 81.44 86 ILE A CA 1
ATOM 678 C C . ILE A 1 86 ? -26.594 21.814 1.560 1.00 81.44 86 ILE A C 1
ATOM 680 O O . ILE A 1 86 ? -25.734 22.682 1.434 1.00 81.44 86 ILE A O 1
ATOM 684 N N . LEU A 1 87 ? -27.020 21.068 0.537 1.00 83.19 87 LEU A N 1
ATOM 685 C CA . LEU A 1 87 ? -26.522 21.225 -0.830 1.00 83.19 87 LEU A CA 1
ATOM 686 C C . LEU A 1 87 ? -26.966 22.552 -1.460 1.00 83.19 87 LEU A C 1
ATOM 688 O O . LEU A 1 87 ? -26.167 23.190 -2.132 1.00 83.19 87 LEU A O 1
ATOM 692 N N . GLU A 1 88 ? -28.197 23.000 -1.220 1.00 91.44 88 GLU A N 1
ATOM 693 C CA . GLU A 1 88 ? -28.687 24.307 -1.679 1.00 91.44 88 GLU A CA 1
ATOM 694 C C . GLU A 1 88 ? -27.927 25.457 -1.015 1.00 91.44 88 GLU A C 1
ATOM 696 O O . GLU A 1 88 ? -27.463 26.359 -1.707 1.00 91.44 88 GLU A O 1
ATOM 701 N N . SER A 1 89 ? -27.710 25.386 0.303 1.00 91.50 89 SER A N 1
ATOM 702 C CA . SER A 1 89 ? -26.903 26.374 1.029 1.00 91.50 89 SER A CA 1
ATOM 703 C C . SER A 1 89 ? -25.466 26.433 0.515 1.00 91.50 89 SER A C 1
ATOM 705 O O . SER A 1 89 ? -24.921 27.521 0.367 1.00 91.50 89 SER A O 1
ATOM 707 N N . LEU A 1 90 ? -24.859 25.279 0.232 1.00 90.94 90 LEU A N 1
ATOM 708 C CA . LEU A 1 90 ? -23.511 25.211 -0.320 1.00 90.94 90 LEU A CA 1
ATOM 709 C C . LEU A 1 90 ? -23.441 25.784 -1.737 1.00 90.94 90 LEU A C 1
ATOM 711 O O . LEU A 1 90 ? -22.504 26.506 -2.062 1.00 90.94 90 LEU A O 1
ATOM 715 N N . LYS A 1 91 ? -24.431 25.467 -2.579 1.00 93.12 91 LYS A N 1
ATOM 716 C CA . LYS A 1 91 ? -24.523 26.009 -3.935 1.00 93.12 91 LYS A CA 1
ATOM 717 C C . LYS A 1 91 ? -24.583 27.537 -3.905 1.00 93.12 91 LYS A C 1
ATOM 719 O O . LYS A 1 91 ? -23.814 28.166 -4.623 1.00 93.12 91 LYS A O 1
ATOM 724 N N . LEU A 1 92 ? -25.426 28.100 -3.037 1.00 95.38 92 LEU A N 1
ATOM 725 C CA . LEU A 1 92 ? -25.555 29.546 -2.852 1.00 95.38 92 LEU A CA 1
ATOM 726 C C . LEU A 1 92 ? -24.239 30.184 -2.402 1.00 95.38 92 LEU A C 1
ATOM 728 O O . LEU A 1 92 ? -23.793 31.136 -3.027 1.00 95.38 92 LEU A O 1
ATOM 732 N N . SER A 1 93 ? -23.562 29.624 -1.394 1.00 93.94 93 SER A N 1
ATOM 733 C CA . SER A 1 93 ? -22.280 30.175 -0.930 1.00 93.94 93 SER A CA 1
ATOM 734 C C . SER A 1 93 ? -21.184 30.142 -2.003 1.00 93.94 93 SER A C 1
ATOM 736 O O . SER A 1 93 ? -20.319 31.010 -2.003 1.00 93.94 93 SER A O 1
ATOM 738 N N . ILE A 1 94 ? -21.214 29.176 -2.930 1.00 93.62 94 ILE A N 1
ATOM 739 C CA . ILE A 1 94 ? -20.299 29.151 -4.083 1.00 93.62 94 ILE A CA 1
ATOM 740 C C . ILE A 1 94 ? -20.693 30.203 -5.131 1.00 93.62 94 ILE A C 1
ATOM 742 O O . ILE A 1 94 ? -19.814 30.836 -5.707 1.00 93.62 94 ILE A O 1
ATOM 746 N N . GLU A 1 95 ? -21.989 30.397 -5.385 1.00 93.31 95 GLU A N 1
ATOM 747 C CA . GLU A 1 95 ? -22.494 31.396 -6.343 1.00 93.31 95 GLU A CA 1
ATOM 748 C C . GLU A 1 95 ? -22.276 32.841 -5.860 1.00 93.31 95 GLU A C 1
ATOM 750 O O . GLU A 1 95 ? -22.043 33.725 -6.680 1.00 93.31 95 GLU A O 1
ATOM 755 N N . GLU A 1 96 ? -22.301 33.071 -4.546 1.00 92.56 96 GLU A N 1
ATOM 756 C CA . GLU A 1 96 ? -22.023 34.365 -3.905 1.00 92.56 96 GLU A CA 1
ATOM 757 C C . GLU A 1 96 ? -20.522 34.636 -3.704 1.00 92.56 96 GLU A C 1
ATOM 759 O O . GLU A 1 96 ? -20.145 35.728 -3.276 1.00 92.56 96 GLU A O 1
ATOM 764 N N . PHE A 1 97 ? -19.650 33.667 -4.004 1.00 92.44 97 PHE A N 1
ATOM 765 C CA . PHE A 1 97 ? -18.211 33.837 -3.829 1.00 92.44 97 PHE A CA 1
ATOM 766 C C . PHE A 1 97 ? -17.655 34.907 -4.796 1.00 92.44 97 PHE A C 1
ATOM 768 O O . PHE A 1 97 ? -17.984 34.874 -5.988 1.00 92.44 97 PHE A O 1
ATOM 775 N N . PRO A 1 98 ? -16.792 35.838 -4.337 1.00 87.25 98 PRO A N 1
ATOM 776 C CA . PRO A 1 98 ? -16.284 36.923 -5.176 1.00 87.25 98 PRO A CA 1
ATOM 777 C C . PRO A 1 98 ? -15.560 36.412 -6.430 1.00 87.25 98 PRO A C 1
ATOM 779 O O . PRO A 1 98 ? -14.653 35.584 -6.346 1.00 87.25 98 PRO A O 1
ATOM 782 N N . GLN A 1 99 ? -15.924 36.934 -7.606 1.00 82.69 99 GLN A N 1
ATOM 783 C CA . GLN A 1 99 ? -15.251 36.589 -8.873 1.00 82.69 99 GLN A CA 1
ATOM 784 C C . GLN A 1 99 ? -13.990 37.416 -9.143 1.00 82.69 99 GLN A C 1
ATOM 786 O O . GLN A 1 99 ? -13.194 37.087 -10.022 1.00 82.69 99 GLN A O 1
ATOM 791 N N . THR A 1 100 ? -13.808 38.494 -8.390 1.00 79.25 100 THR A N 1
ATOM 792 C CA . THR A 1 100 ? -12.646 39.378 -8.442 1.00 79.25 100 THR A CA 1
ATOM 793 C C . THR A 1 100 ? -12.143 39.614 -7.026 1.00 79.25 100 THR A C 1
ATOM 795 O O . THR A 1 100 ? -12.916 39.505 -6.077 1.00 79.25 100 THR A O 1
ATOM 798 N N . ASN A 1 101 ? -10.859 39.942 -6.881 1.00 73.19 101 ASN A N 1
ATOM 799 C CA . ASN A 1 101 ? -10.280 40.253 -5.577 1.00 73.19 101 ASN A CA 1
ATOM 800 C C . ASN A 1 101 ? -10.981 41.488 -4.977 1.00 73.19 101 ASN A C 1
ATOM 802 O O . ASN A 1 101 ? -10.970 42.547 -5.605 1.00 73.19 101 ASN A O 1
ATOM 806 N N . ASP A 1 102 ? -11.607 41.338 -3.810 1.00 76.88 102 ASP A N 1
ATOM 807 C CA . ASP A 1 102 ? -12.314 42.403 -3.089 1.00 76.88 102 ASP A CA 1
ATOM 808 C C . ASP A 1 102 ? -11.631 42.621 -1.737 1.00 76.88 102 ASP A C 1
ATOM 810 O O . ASP A 1 102 ? -11.590 41.721 -0.900 1.00 76.88 102 ASP A O 1
ATOM 814 N N . GLU A 1 103 ? -11.091 43.821 -1.527 1.00 72.62 103 GLU A N 1
ATOM 815 C CA . GLU A 1 103 ? -10.352 44.194 -0.314 1.00 72.62 103 GLU A CA 1
ATOM 816 C C . GLU A 1 103 ? -11.239 44.265 0.940 1.00 72.62 103 GLU A C 1
ATOM 818 O O . GLU A 1 103 ? -10.727 44.269 2.057 1.00 72.62 103 GLU A O 1
ATOM 823 N N . ASN A 1 104 ? -12.565 44.289 0.779 1.00 78.56 104 ASN A N 1
ATOM 824 C CA . ASN A 1 104 ? -13.519 44.311 1.891 1.00 78.56 104 ASN A CA 1
ATOM 825 C C . ASN A 1 104 ? -13.985 42.909 2.305 1.00 78.56 104 ASN A C 1
ATOM 827 O O . ASN A 1 104 ? -14.854 42.775 3.170 1.00 78.56 104 ASN A O 1
ATOM 831 N N . CYS A 1 105 ? -13.448 41.868 1.670 1.00 79.31 105 CYS A N 1
ATOM 832 C CA . CYS A 1 105 ? -13.890 40.497 1.829 1.00 79.31 105 CYS A CA 1
ATOM 833 C C . CYS A 1 105 ? -12.729 39.590 2.253 1.00 79.31 105 CYS A C 1
ATOM 835 O O . CYS A 1 105 ? -11.701 39.523 1.580 1.00 79.31 105 CYS A O 1
ATOM 837 N N . ASP A 1 106 ? -12.906 38.827 3.335 1.00 84.38 106 ASP A N 1
ATOM 838 C CA . ASP A 1 106 ? -11.969 37.755 3.672 1.00 84.38 106 ASP A CA 1
ATOM 839 C C . ASP A 1 106 ? -12.253 36.520 2.800 1.00 84.38 106 ASP A C 1
ATOM 841 O O . ASP A 1 106 ? -13.038 35.623 3.130 1.00 84.38 106 ASP A O 1
ATOM 845 N N . ILE A 1 107 ? -11.588 36.485 1.644 1.00 83.12 107 ILE A N 1
ATOM 846 C CA . ILE A 1 107 ? -11.671 35.398 0.662 1.00 83.12 107 ILE A CA 1
ATOM 847 C C . ILE A 1 107 ? -11.272 34.051 1.290 1.00 83.12 107 ILE A C 1
ATOM 849 O O . ILE A 1 107 ? -11.817 33.007 0.913 1.00 83.12 107 ILE A O 1
ATOM 853 N N . PHE A 1 108 ? -10.357 34.041 2.266 1.00 78.06 108 PHE A N 1
ATOM 854 C CA . PHE A 1 108 ? -9.923 32.813 2.929 1.00 78.06 108 PHE A CA 1
ATOM 855 C C . PHE A 1 108 ? -10.980 32.294 3.898 1.00 78.06 108 PHE A C 1
ATOM 857 O O . PHE A 1 108 ? -11.239 31.086 3.918 1.00 78.06 108 PHE A O 1
ATOM 864 N N . GLU A 1 109 ? -11.612 33.173 4.673 1.00 80.62 109 GLU A N 1
ATOM 865 C CA . GLU A 1 109 ? -12.710 32.807 5.567 1.00 80.62 109 GLU A CA 1
ATOM 866 C C . GLU A 1 109 ? -13.902 32.255 4.776 1.00 80.62 109 GLU A C 1
ATOM 868 O O . GLU A 1 109 ? -14.386 31.158 5.080 1.00 80.62 109 GLU A O 1
ATOM 873 N N . LEU A 1 110 ? -14.306 32.932 3.695 1.00 84.44 110 LEU A N 1
ATOM 874 C CA . LEU A 1 110 ? -15.374 32.455 2.812 1.00 84.44 110 LEU A CA 1
ATOM 875 C C . LEU A 1 110 ? -15.039 31.098 2.183 1.00 84.44 110 LEU A C 1
ATOM 877 O O . LEU A 1 110 ? -15.851 30.170 2.237 1.00 84.44 110 LEU A O 1
ATOM 881 N N . ALA A 1 111 ? -13.828 30.938 1.640 1.00 78.25 111 ALA A N 1
ATOM 882 C CA . ALA A 1 111 ? -13.393 29.677 1.043 1.00 78.25 111 ALA A CA 1
ATOM 883 C C . ALA A 1 111 ? -13.384 28.542 2.079 1.00 78.25 111 ALA A C 1
ATOM 885 O O . ALA A 1 111 ? -13.816 27.421 1.801 1.00 78.25 111 ALA A O 1
ATOM 886 N N . ASN A 1 112 ? -12.941 28.822 3.306 1.00 74.12 112 ASN A N 1
ATOM 887 C CA . ASN A 1 112 ? -12.958 27.855 4.400 1.00 74.12 112 ASN A CA 1
ATOM 888 C C . ASN A 1 112 ? -14.381 27.509 4.857 1.00 74.12 112 ASN A C 1
ATOM 890 O O . ASN A 1 112 ? -14.648 26.338 5.159 1.00 74.12 112 ASN A O 1
ATOM 894 N N . GLY A 1 113 ? -15.297 28.480 4.844 1.00 72.56 113 GLY A N 1
ATOM 895 C CA . GLY A 1 113 ? -16.727 28.280 5.066 1.00 72.56 113 GLY A CA 1
ATOM 896 C C . GLY A 1 113 ? -17.343 27.341 4.029 1.00 72.56 113 GLY A C 1
ATOM 897 O O . GLY A 1 113 ? -17.966 26.339 4.395 1.00 72.56 113 GLY A O 1
ATOM 898 N N . ILE A 1 114 ? -17.076 27.579 2.742 1.00 82.56 114 ILE A N 1
ATOM 899 C CA . ILE A 1 114 ? -17.526 26.718 1.638 1.00 82.56 114 ILE A CA 1
ATOM 900 C C . ILE A 1 114 ? -16.933 25.310 1.768 1.00 82.56 114 ILE A C 1
ATOM 902 O O . ILE A 1 114 ? -17.664 24.323 1.690 1.00 82.56 114 ILE A O 1
ATOM 906 N N . ARG A 1 115 ? -15.632 25.175 2.058 1.00 77.75 115 ARG A N 1
ATOM 907 C CA . ARG A 1 115 ? -15.003 23.868 2.329 1.00 77.75 115 ARG A CA 1
ATOM 908 C C . ARG A 1 115 ? -15.677 23.148 3.491 1.00 77.75 115 ARG A C 1
ATOM 910 O O . ARG A 1 115 ? -15.884 21.938 3.434 1.00 77.75 115 ARG A O 1
ATOM 917 N N . ALA A 1 116 ? -16.016 23.856 4.567 1.00 68.44 116 ALA A N 1
ATOM 918 C CA . ALA A 1 116 ? -16.715 23.278 5.712 1.00 68.44 116 ALA A CA 1
ATOM 919 C C . ALA A 1 116 ? -18.128 22.800 5.341 1.00 68.44 116 ALA A C 1
ATOM 921 O O . ALA A 1 116 ? -18.516 21.693 5.722 1.00 68.44 116 ALA A O 1
ATOM 922 N N . GLN A 1 117 ? -18.868 23.581 4.555 1.00 75.62 117 GLN A N 1
ATOM 923 C CA . GLN A 1 117 ? -20.180 23.202 4.035 1.00 75.62 117 GLN A CA 1
ATOM 924 C C . GLN A 1 117 ? -20.097 22.012 3.064 1.00 75.62 117 GLN A C 1
ATOM 926 O O . GLN A 1 117 ? -20.876 21.070 3.207 1.00 75.62 117 GLN A O 1
ATOM 931 N N . PHE A 1 118 ? -19.120 21.979 2.151 1.00 76.69 118 PHE A N 1
ATOM 932 C CA . PHE A 1 118 ? -18.887 20.846 1.249 1.00 76.69 118 PHE A CA 1
ATOM 933 C C . PHE A 1 118 ? -18.490 19.588 2.022 1.00 76.69 118 PHE A C 1
ATOM 935 O O . PHE A 1 118 ? -19.069 18.525 1.812 1.00 76.69 118 PHE A O 1
ATOM 942 N N . ARG A 1 119 ? -17.602 19.699 3.018 1.00 66.38 119 ARG A N 1
ATOM 943 C CA . ARG A 1 119 ? -17.293 18.595 3.943 1.00 66.38 119 ARG A CA 1
ATOM 944 C C . ARG A 1 119 ? -18.545 18.100 4.663 1.00 66.38 119 ARG A C 1
ATOM 946 O O . ARG A 1 119 ? -18.764 16.891 4.743 1.00 66.38 119 ARG A O 1
ATOM 953 N N . LYS A 1 120 ? -19.396 19.006 5.152 1.00 68.00 120 LYS A N 1
ATOM 954 C CA . LYS A 1 120 ? -20.674 18.668 5.799 1.00 68.00 120 LYS A CA 1
ATOM 955 C C . LYS A 1 120 ? -21.624 17.959 4.830 1.00 68.00 120 LYS A C 1
ATOM 957 O O . LYS A 1 120 ? -22.225 16.957 5.221 1.00 68.00 120 LYS A O 1
ATOM 962 N N . ALA A 1 121 ? -21.714 18.414 3.581 1.00 68.56 121 ALA A N 1
ATOM 963 C CA . ALA A 1 121 ? -22.477 17.762 2.523 1.00 68.56 121 ALA A CA 1
ATOM 964 C C . ALA A 1 121 ? -21.951 16.343 2.264 1.00 68.56 121 ALA A C 1
ATOM 966 O O . ALA A 1 121 ? -22.704 15.387 2.411 1.00 68.56 121 ALA A O 1
ATOM 967 N N . CYS A 1 122 ? -20.650 16.180 2.016 1.00 61.84 122 CYS A N 1
ATOM 968 C CA . CYS A 1 122 ? -20.001 14.886 1.781 1.00 61.84 122 CYS A CA 1
ATOM 969 C C . CYS A 1 122 ? -20.172 13.907 2.951 1.00 61.84 122 CYS A C 1
ATOM 971 O O . CYS A 1 122 ? -20.466 12.732 2.743 1.00 61.84 122 CYS A O 1
ATOM 973 N N . THR A 1 123 ? -20.061 14.395 4.190 1.00 59.12 123 THR A N 1
ATOM 974 C CA . THR A 1 123 ? -20.270 13.571 5.393 1.00 59.12 123 THR A CA 1
ATOM 975 C C . THR A 1 123 ? -21.720 13.094 5.491 1.00 59.12 123 THR A C 1
ATOM 977 O O . THR A 1 123 ? -21.977 11.954 5.866 1.00 59.12 123 THR A O 1
ATOM 980 N N . THR A 1 124 ? -22.675 13.961 5.140 1.00 59.75 124 THR A N 1
ATOM 981 C CA . THR A 1 124 ? -24.113 13.646 5.198 1.00 59.75 124 THR A CA 1
ATOM 982 C C . THR A 1 124 ? -24.541 12.748 4.036 1.00 59.75 124 THR A C 1
ATOM 984 O O . THR A 1 124 ? -25.441 11.929 4.188 1.00 59.75 124 THR A O 1
ATOM 987 N N . ILE A 1 125 ? -23.879 12.871 2.885 1.00 61.34 125 ILE A N 1
ATOM 988 C CA . ILE A 1 125 ? -24.134 12.060 1.691 1.00 61.34 125 ILE A CA 1
ATOM 989 C C . ILE A 1 125 ? -23.542 10.648 1.842 1.00 61.34 125 ILE A C 1
ATOM 991 O O . ILE A 1 125 ? -24.023 9.734 1.174 1.00 61.34 125 ILE A O 1
ATOM 995 N N . MET A 1 126 ? -22.568 10.457 2.752 1.00 55.25 126 MET A N 1
ATOM 996 C CA . MET A 1 126 ? -21.633 9.323 2.777 1.00 55.25 126 MET A CA 1
ATOM 997 C C . MET A 1 126 ? -20.929 9.164 1.419 1.00 55.25 126 MET A C 1
ATOM 999 O O . MET A 1 126 ? -21.449 9.549 0.376 1.00 55.25 126 MET A O 1
ATOM 1003 N N . ILE A 1 127 ? -19.714 8.615 1.373 1.00 55.22 127 ILE A N 1
ATOM 1004 C CA . ILE A 1 127 ? -19.111 8.320 0.065 1.00 55.22 127 ILE A CA 1
ATOM 1005 C C . ILE A 1 127 ? -20.034 7.311 -0.614 1.00 55.22 127 ILE A C 1
ATOM 1007 O O . ILE A 1 127 ? -20.169 6.173 -0.157 1.00 55.22 127 ILE A O 1
ATOM 1011 N N . SER A 1 128 ? -20.730 7.749 -1.659 1.00 62.47 128 SER A N 1
ATOM 1012 C CA . SER A 1 128 ? -21.660 6.879 -2.353 1.00 62.47 128 SER A CA 1
ATOM 1013 C C . SER A 1 128 ? -20.866 5.758 -3.011 1.00 62.47 128 SER A C 1
ATOM 1015 O O . SER A 1 128 ? -19.785 5.986 -3.554 1.00 62.47 128 SER A O 1
ATOM 1017 N N . THR A 1 129 ? -21.410 4.543 -2.988 1.00 70.62 129 THR A N 1
ATOM 1018 C CA . THR A 1 129 ? -20.877 3.380 -3.715 1.00 70.62 129 THR A CA 1
ATOM 1019 C C . THR A 1 129 ? -20.479 3.763 -5.148 1.00 70.62 129 THR A C 1
ATOM 1021 O O . THR A 1 129 ? -19.398 3.407 -5.609 1.00 70.62 129 THR A O 1
ATOM 1024 N N . SER A 1 130 ? -21.281 4.620 -5.794 1.00 74.94 130 SER A N 1
ATOM 1025 C CA . SER A 1 130 ? -21.014 5.178 -7.123 1.00 74.94 130 SER A CA 1
ATOM 1026 C C . SER A 1 130 ? -19.741 6.028 -7.221 1.00 74.94 130 SER A C 1
ATOM 1028 O O . SER A 1 130 ? -19.056 5.964 -8.238 1.00 74.94 130 SER A O 1
ATOM 1030 N N . ALA A 1 131 ? -19.394 6.820 -6.201 1.00 83.81 131 ALA A N 1
ATOM 1031 C CA . ALA A 1 131 ? -18.170 7.623 -6.217 1.00 83.81 131 ALA A CA 1
ATOM 1032 C C . ALA A 1 131 ? -16.916 6.738 -6.141 1.00 83.81 131 ALA A C 1
ATOM 1034 O O . ALA A 1 131 ? -15.960 6.977 -6.875 1.00 83.81 131 ALA A O 1
ATOM 1035 N N . ILE A 1 132 ? -16.937 5.684 -5.313 1.00 89.56 132 ILE A N 1
ATOM 1036 C CA . ILE A 1 132 ? -15.824 4.722 -5.224 1.00 89.56 132 ILE A CA 1
ATOM 1037 C C . ILE A 1 132 ? -15.690 3.938 -6.533 1.00 89.56 132 ILE A C 1
ATOM 1039 O O . ILE A 1 132 ? -14.581 3.801 -7.042 1.00 89.56 132 ILE A O 1
ATOM 1043 N N . GLN A 1 133 ? -16.809 3.482 -7.108 1.00 88.06 133 GLN A N 1
ATOM 1044 C CA . GLN A 1 133 ? -16.831 2.823 -8.420 1.00 88.06 133 GLN A CA 1
ATOM 1045 C C . GLN A 1 133 ? -16.254 3.728 -9.516 1.00 88.06 133 GLN A C 1
ATOM 1047 O O . GLN A 1 133 ? -15.342 3.317 -10.222 1.00 88.06 133 GLN A O 1
ATOM 1052 N N . THR A 1 134 ? -16.688 4.992 -9.582 1.00 91.56 134 THR A N 1
ATOM 1053 C CA . THR A 1 134 ? -16.160 5.973 -10.549 1.00 91.56 134 THR A CA 1
ATOM 1054 C C . THR A 1 134 ? -14.651 6.166 -10.390 1.00 91.56 134 THR A C 1
ATOM 1056 O O . THR A 1 134 ? -13.922 6.228 -11.379 1.00 91.56 134 THR A O 1
ATOM 1059 N N . SER A 1 135 ? -14.157 6.240 -9.149 1.00 95.56 135 SER A N 1
ATOM 1060 C CA . SER A 1 135 ? -12.718 6.323 -8.885 1.00 95.56 135 SER A CA 1
ATOM 1061 C C . SER A 1 135 ? -11.974 5.064 -9.335 1.00 95.56 135 SER A C 1
ATOM 1063 O O . SER A 1 135 ? -10.938 5.187 -9.982 1.00 95.56 135 SER A O 1
ATOM 1065 N N . LEU A 1 136 ? -12.501 3.869 -9.050 1.00 97.38 136 LEU A N 1
ATOM 1066 C CA . LEU A 1 136 ? -11.926 2.605 -9.520 1.00 97.38 136 LEU A CA 1
ATOM 1067 C C . LEU A 1 136 ? -11.872 2.545 -11.050 1.00 97.38 136 LEU A C 1
ATOM 1069 O O . LEU A 1 136 ? -10.823 2.224 -11.602 1.00 97.38 136 LEU A O 1
ATOM 1073 N N . ASP A 1 137 ? -12.951 2.921 -11.733 1.00 96.44 137 ASP A N 1
ATOM 1074 C CA . ASP A 1 137 ? -13.015 2.941 -13.197 1.00 96.44 137 ASP A CA 1
ATOM 1075 C C . ASP A 1 137 ? -12.002 3.925 -13.793 1.00 96.44 137 ASP A C 1
ATOM 1077 O O . ASP A 1 137 ? -11.321 3.612 -14.773 1.00 96.44 137 ASP A O 1
ATOM 1081 N N . GLY A 1 138 ? -11.845 5.096 -13.166 1.00 97.56 138 GLY A N 1
ATOM 1082 C CA . GLY A 1 138 ? -10.818 6.073 -13.520 1.00 97.56 138 GLY A CA 1
ATOM 1083 C C . GLY A 1 138 ? -9.404 5.506 -13.385 1.00 97.56 138 GLY A C 1
ATOM 1084 O O . GLY A 1 138 ? -8.607 5.624 -14.317 1.00 97.56 138 GLY A O 1
ATOM 1085 N N . ILE A 1 139 ? -9.110 4.830 -12.268 1.00 98.31 139 ILE A N 1
ATOM 1086 C CA . ILE A 1 139 ? -7.809 4.186 -12.046 1.00 98.31 139 ILE A CA 1
ATOM 1087 C C . ILE A 1 139 ? -7.566 3.089 -13.089 1.00 98.31 139 ILE A C 1
ATOM 1089 O O . ILE A 1 139 ? -6.497 3.050 -13.692 1.00 98.31 139 ILE A O 1
ATOM 1093 N N . ILE A 1 140 ? -8.544 2.216 -13.344 1.00 97.94 140 ILE A N 1
ATOM 1094 C CA . ILE A 1 140 ? -8.422 1.138 -14.338 1.00 97.94 140 ILE A CA 1
ATOM 1095 C C . ILE A 1 140 ? -8.134 1.723 -15.720 1.00 97.94 140 ILE A C 1
ATOM 1097 O O . ILE A 1 140 ? -7.196 1.296 -16.395 1.00 97.94 140 ILE A O 1
ATOM 1101 N N . LYS A 1 141 ? -8.894 2.746 -16.127 1.00 97.88 141 LYS A N 1
ATOM 1102 C CA . LYS A 1 141 ? -8.687 3.439 -17.401 1.00 97.88 141 LYS A CA 1
ATOM 1103 C C . LYS A 1 141 ? -7.278 4.026 -17.506 1.00 97.88 141 LYS A C 1
ATOM 1105 O O . LYS A 1 141 ? -6.670 3.916 -18.568 1.00 97.88 141 LYS A O 1
ATOM 1110 N N . TYR A 1 142 ? -6.765 4.616 -16.427 1.00 97.56 142 TYR A N 1
ATOM 1111 C CA . TYR A 1 142 ? -5.409 5.158 -16.369 1.00 97.56 142 TYR A CA 1
ATOM 1112 C C . TYR A 1 142 ? -4.325 4.072 -16.448 1.00 97.56 142 TYR A C 1
ATOM 1114 O O . TYR A 1 142 ? -3.345 4.245 -17.166 1.00 97.56 142 TYR A O 1
ATOM 1122 N N . LEU A 1 143 ? -4.490 2.946 -15.747 1.00 97.56 143 LEU A N 1
ATOM 1123 C CA . LEU A 1 143 ? -3.492 1.871 -15.706 1.00 97.56 143 LEU A CA 1
ATOM 1124 C C . LEU A 1 143 ? -3.447 1.041 -16.998 1.00 97.56 143 LEU A C 1
ATOM 1126 O O . LEU A 1 143 ? -2.379 0.545 -17.359 1.00 97.56 143 LEU A O 1
ATOM 1130 N N . ASN A 1 144 ? -4.575 0.896 -17.703 1.00 96.19 144 ASN A N 1
ATOM 1131 C CA . ASN A 1 144 ? -4.717 0.013 -18.867 1.00 96.19 144 ASN A CA 1
ATOM 1132 C C . ASN A 1 144 ? -3.612 0.177 -19.935 1.00 96.19 144 ASN A C 1
ATOM 1134 O O . ASN A 1 144 ? -3.011 -0.839 -20.304 1.00 96.19 144 ASN A O 1
ATOM 1138 N N . PRO A 1 145 ? -3.268 1.397 -20.406 1.00 96.50 145 PRO A N 1
ATOM 1139 C CA . PRO A 1 145 ? -2.190 1.593 -21.381 1.00 96.50 145 PRO A CA 1
ATOM 1140 C C . PRO A 1 145 ? -0.812 1.134 -20.887 1.00 96.50 145 PRO A C 1
ATOM 1142 O O . PRO A 1 145 ? 0.061 0.820 -21.690 1.00 96.50 145 PRO A O 1
ATOM 1145 N N . PHE A 1 146 ? -0.613 1.078 -19.568 1.00 96.94 146 PHE A N 1
ATOM 1146 C CA . PHE A 1 146 ? 0.667 0.780 -18.929 1.00 96.94 146 PHE A CA 1
ATOM 1147 C C . PHE A 1 146 ? 0.735 -0.633 -18.347 1.00 96.94 146 PHE A C 1
ATOM 1149 O O . PHE A 1 146 ? 1.702 -0.958 -17.660 1.00 96.94 146 PHE A O 1
ATOM 1156 N N . THR A 1 147 ? -0.242 -1.500 -18.636 1.00 94.19 147 THR A N 1
ATOM 1157 C CA . THR A 1 147 ? -0.308 -2.872 -18.100 1.00 94.19 147 THR A CA 1
ATOM 1158 C C . THR A 1 147 ? 1.013 -3.630 -18.271 1.00 94.19 147 THR A C 1
ATOM 1160 O O . THR A 1 147 ? 1.516 -4.214 -17.312 1.00 94.19 147 THR A O 1
ATOM 1163 N N . SER A 1 148 ? 1.625 -3.574 -19.459 1.00 95.31 148 SER A N 1
ATOM 1164 C CA . SER A 1 148 ? 2.909 -4.239 -19.723 1.00 95.31 148 SER A CA 1
ATOM 1165 C C . SER A 1 148 ? 4.062 -3.633 -18.918 1.00 95.31 148 SER A C 1
ATOM 1167 O O . SER A 1 148 ? 4.881 -4.371 -18.385 1.00 95.31 148 SER A O 1
ATOM 1169 N N . LEU A 1 149 ? 4.105 -2.306 -18.763 1.00 96.44 149 LEU A N 1
ATOM 1170 C CA . LEU A 1 149 ? 5.120 -1.603 -17.966 1.00 96.44 149 LEU A CA 1
ATOM 1171 C C . LEU A 1 149 ? 4.996 -1.918 -16.466 1.00 96.44 149 LEU A C 1
ATOM 1173 O O . LEU A 1 149 ? 5.990 -2.132 -15.772 1.00 96.44 149 LEU A O 1
ATOM 1177 N N . ILE A 1 150 ? 3.765 -1.987 -15.962 1.00 95.69 150 ILE A N 1
ATOM 1178 C CA . ILE A 1 150 ? 3.460 -2.313 -14.567 1.00 95.69 150 ILE A CA 1
ATOM 1179 C C . ILE A 1 150 ? 3.810 -3.774 -14.267 1.00 95.69 150 ILE A C 1
ATOM 1181 O O . ILE A 1 150 ? 4.407 -4.070 -13.226 1.00 95.69 150 ILE A O 1
ATOM 1185 N N . SER A 1 151 ? 3.471 -4.677 -15.186 1.00 91.50 151 SER A N 1
ATOM 1186 C CA . SER A 1 151 ? 3.559 -6.122 -14.979 1.00 91.50 151 SER A CA 1
ATOM 1187 C C . SER A 1 151 ? 4.829 -6.770 -15.531 1.00 91.50 151 SER A C 1
ATOM 1189 O O . SER A 1 151 ? 4.996 -7.976 -15.353 1.00 91.50 151 SER A O 1
ATOM 1191 N N . CYS A 1 152 ? 5.762 -6.025 -16.135 1.00 92.81 152 CYS A N 1
ATOM 1192 C CA . CYS A 1 152 ? 7.003 -6.612 -16.647 1.00 92.81 152 CYS A CA 1
ATOM 1193 C C . CYS A 1 152 ? 7.938 -7.101 -15.529 1.00 92.81 152 CYS A C 1
ATOM 1195 O O . CYS A 1 152 ? 7.926 -6.608 -14.388 1.00 92.81 152 CYS A O 1
ATOM 1197 N N . HIS A 1 153 ? 8.792 -8.066 -15.867 1.00 90.94 153 HIS A N 1
ATOM 1198 C CA . HIS A 1 153 ? 9.806 -8.605 -14.970 1.00 90.94 153 HIS A CA 1
ATOM 1199 C C . HIS A 1 153 ? 11.120 -7.823 -15.117 1.00 90.94 153 HIS A C 1
ATOM 1201 O O . HIS A 1 153 ? 11.759 -7.892 -16.156 1.00 90.94 153 HIS A O 1
ATOM 1207 N N . MET A 1 154 ? 11.550 -7.092 -14.080 1.00 91.94 154 MET A N 1
ATOM 1208 C CA . MET A 1 154 ? 12.719 -6.188 -14.169 1.00 91.94 154 MET A CA 1
ATOM 1209 C C . MET A 1 154 ? 14.036 -6.871 -14.575 1.00 91.94 154 MET A C 1
ATOM 1211 O O . MET A 1 154 ? 14.951 -6.190 -15.017 1.00 91.94 154 MET A O 1
ATOM 1215 N N . VAL A 1 155 ? 14.174 -8.186 -14.381 1.00 91.25 155 VAL A N 1
ATOM 1216 C CA . VAL A 1 155 ? 15.381 -8.919 -14.804 1.00 91.25 155 VAL A CA 1
ATOM 1217 C C . VAL A 1 155 ? 15.439 -9.040 -16.329 1.00 91.25 155 VAL A C 1
ATOM 1219 O O . VAL A 1 155 ? 16.518 -8.994 -16.900 1.00 91.25 155 VAL A O 1
ATOM 1222 N N . ASN A 1 156 ? 14.290 -9.062 -17.002 1.00 92.25 156 ASN A N 1
ATOM 1223 C CA . ASN A 1 156 ? 14.211 -9.188 -18.456 1.00 92.25 156 ASN A CA 1
ATOM 1224 C C . ASN A 1 156 ? 14.431 -7.835 -19.159 1.00 92.25 156 ASN A C 1
ATOM 1226 O O . ASN A 1 156 ? 14.199 -7.708 -20.354 1.00 92.25 156 ASN A O 1
ATOM 1230 N N . TYR A 1 157 ? 14.869 -6.807 -18.420 1.00 95.38 157 TYR A N 1
ATOM 1231 C CA . TYR A 1 157 ? 15.021 -5.448 -18.928 1.00 95.38 157 TYR A CA 1
ATOM 1232 C C . TYR A 1 157 ? 15.879 -5.379 -20.194 1.00 95.38 157 TYR A C 1
ATOM 1234 O O . TYR A 1 157 ? 15.511 -4.695 -21.147 1.00 95.38 157 TYR A O 1
ATOM 1242 N N . ILE A 1 158 ? 17.013 -6.087 -20.188 1.00 95.69 158 ILE A N 1
ATOM 1243 C CA . ILE A 1 158 ? 17.963 -6.096 -21.303 1.00 95.69 158 ILE A CA 1
ATOM 1244 C C . ILE A 1 158 ? 17.482 -7.051 -22.401 1.00 95.69 158 ILE A C 1
ATOM 1246 O O . ILE A 1 158 ? 17.422 -6.661 -23.562 1.00 95.69 158 ILE A O 1
ATOM 1250 N N . THR A 1 159 ? 17.097 -8.279 -22.040 1.00 93.94 159 THR A N 1
ATOM 1251 C CA . THR A 1 159 ? 16.711 -9.325 -23.002 1.00 93.94 159 THR A CA 1
ATOM 1252 C C . THR A 1 159 ? 15.444 -8.995 -23.795 1.00 93.94 159 THR A C 1
ATOM 1254 O O . THR A 1 159 ? 15.324 -9.414 -24.942 1.00 93.94 159 THR A O 1
ATOM 1257 N N . GLU A 1 160 ? 14.519 -8.222 -23.223 1.00 94.50 160 GLU A N 1
ATOM 1258 C CA . GLU A 1 160 ? 13.276 -7.788 -23.877 1.00 94.50 160 GLU A CA 1
ATOM 1259 C C . GLU A 1 160 ? 13.288 -6.298 -24.282 1.00 94.50 160 GLU A C 1
ATOM 1261 O O . GLU A 1 160 ? 12.246 -5.765 -24.662 1.00 94.50 160 GLU A O 1
ATOM 1266 N N . ASP A 1 161 ? 14.437 -5.613 -24.183 1.00 95.62 161 ASP A N 1
ATOM 1267 C CA . ASP A 1 161 ? 14.604 -4.179 -24.485 1.00 95.62 161 ASP A CA 1
ATOM 1268 C C . ASP A 1 161 ? 13.466 -3.317 -23.898 1.00 95.62 161 ASP A C 1
ATOM 1270 O O . ASP A 1 161 ? 12.745 -2.590 -24.591 1.00 95.62 161 ASP A O 1
ATOM 1274 N N . HIS A 1 162 ? 13.259 -3.424 -22.580 1.00 96.94 162 HIS A N 1
ATOM 1275 C CA . HIS A 1 162 ? 12.126 -2.785 -21.895 1.00 96.94 162 HIS A CA 1
ATOM 1276 C C . HIS A 1 162 ? 12.098 -1.270 -22.069 1.00 96.94 162 HIS A C 1
ATOM 1278 O O . HIS A 1 162 ? 11.014 -0.684 -22.078 1.00 96.94 162 HIS A O 1
ATOM 1284 N N . TRP A 1 163 ? 13.256 -0.629 -22.239 1.00 96.12 163 TRP A N 1
ATOM 1285 C CA . TRP A 1 163 ? 13.315 0.801 -22.524 1.00 96.12 163 TRP A CA 1
ATOM 1286 C C . TRP A 1 163 ? 12.549 1.131 -23.804 1.00 96.12 163 TRP A C 1
ATOM 1288 O O . TRP A 1 163 ? 11.600 1.916 -23.779 1.00 96.12 163 TRP A O 1
ATOM 1298 N N . LYS A 1 164 ? 12.907 0.486 -24.918 1.00 95.94 164 LYS A N 1
ATOM 1299 C CA . LYS A 1 164 ? 12.280 0.710 -26.224 1.00 95.94 164 LYS A CA 1
ATOM 1300 C C . LYS A 1 164 ? 10.900 0.066 -26.345 1.00 95.94 164 LYS A C 1
ATOM 1302 O O . LYS A 1 164 ? 10.070 0.549 -27.116 1.00 95.94 164 LYS A O 1
ATOM 1307 N N . ALA A 1 165 ? 10.630 -1.007 -25.615 1.00 97.19 165 ALA A N 1
ATOM 1308 C CA . ALA A 1 165 ? 9.351 -1.699 -25.692 1.00 97.19 165 ALA A CA 1
ATOM 1309 C C . ALA A 1 165 ? 8.255 -1.014 -24.859 1.00 97.19 165 ALA A C 1
ATOM 1311 O O . ALA A 1 165 ? 7.111 -0.952 -25.307 1.00 97.19 165 ALA A O 1
ATOM 1312 N N . LEU A 1 166 ? 8.581 -0.493 -23.667 1.00 97.38 166 LEU A N 1
ATOM 1313 C CA . LEU A 1 166 ? 7.572 -0.166 -22.647 1.00 97.38 166 LEU A CA 1
ATOM 1314 C C . LEU A 1 166 ? 7.497 1.317 -22.255 1.00 97.38 166 LEU A C 1
ATOM 1316 O O . LEU A 1 166 ? 6.449 1.749 -21.776 1.00 97.38 166 LEU A O 1
ATOM 1320 N N . ILE A 1 167 ? 8.559 2.111 -22.438 1.00 96.94 167 ILE A N 1
ATOM 1321 C CA . ILE A 1 167 ? 8.513 3.550 -22.115 1.00 96.94 167 ILE A CA 1
ATOM 1322 C C . ILE A 1 167 ? 7.827 4.326 -23.248 1.00 96.94 167 ILE A C 1
ATOM 1324 O O . ILE A 1 167 ? 8.214 4.130 -24.398 1.00 96.94 167 ILE A O 1
ATOM 1328 N N . PRO A 1 168 ? 6.863 5.227 -22.977 1.00 95.88 168 PRO A N 1
ATOM 1329 C CA . PRO A 1 168 ? 6.209 6.030 -24.012 1.00 95.88 168 PRO A CA 1
ATOM 1330 C C . PRO A 1 168 ? 7.200 6.752 -24.948 1.00 95.88 168 PRO A C 1
ATOM 1332 O O . PRO A 1 168 ? 8.184 7.317 -24.459 1.00 95.88 168 PRO A O 1
ATOM 1335 N N . PRO A 1 169 ? 6.960 6.780 -26.277 1.00 96.38 169 PRO A N 1
ATOM 1336 C CA . PRO A 1 169 ? 7.885 7.380 -27.242 1.00 96.38 169 PRO A CA 1
ATOM 1337 C C . PRO A 1 169 ? 8.257 8.831 -26.933 1.00 96.38 169 PRO A C 1
ATOM 1339 O O . PRO A 1 169 ? 9.420 9.195 -27.086 1.00 96.38 169 PRO A O 1
ATOM 1342 N N . ASP A 1 170 ? 7.308 9.633 -26.452 1.00 96.44 170 ASP A N 1
ATOM 1343 C CA . ASP A 1 170 ? 7.539 11.044 -26.130 1.00 96.44 170 ASP A CA 1
ATOM 1344 C C . ASP A 1 170 ? 8.525 11.214 -24.968 1.00 96.44 170 ASP A C 1
ATOM 1346 O O . ASP A 1 170 ? 9.443 12.025 -25.053 1.00 96.44 170 ASP A O 1
ATOM 1350 N N . ILE A 1 171 ? 8.431 10.364 -23.941 1.00 96.75 171 ILE A N 1
ATOM 1351 C CA . ILE A 1 171 ? 9.381 10.344 -22.817 1.00 96.75 171 ILE A CA 1
ATOM 1352 C C . ILE A 1 171 ? 10.762 9.873 -23.291 1.00 96.75 171 ILE A C 1
ATOM 1354 O O . ILE A 1 171 ? 11.781 10.463 -22.938 1.00 96.75 171 ILE A O 1
ATOM 1358 N N . ARG A 1 172 ? 10.829 8.841 -24.145 1.00 95.88 172 ARG A N 1
ATOM 1359 C CA . ARG A 1 172 ? 12.114 8.388 -24.719 1.00 95.88 172 ARG A CA 1
ATOM 1360 C C . ARG A 1 172 ? 12.764 9.448 -25.601 1.00 95.88 172 ARG A C 1
ATOM 1362 O O . ARG A 1 172 ? 13.986 9.503 -25.697 1.00 95.88 172 ARG A O 1
ATOM 1369 N N . ASN A 1 173 ? 11.961 10.271 -26.271 1.00 96.06 173 ASN A N 1
ATOM 1370 C CA . ASN A 1 173 ? 12.464 11.357 -27.098 1.00 96.06 173 ASN A CA 1
ATOM 1371 C C . ASN A 1 173 ? 13.114 12.464 -26.263 1.00 96.06 173 ASN A C 1
ATOM 1373 O O . ASN A 1 173 ? 14.082 13.048 -26.742 1.00 96.06 173 ASN A O 1
ATOM 1377 N N . GLU A 1 174 ? 12.626 12.706 -25.045 1.00 96.00 174 GLU A N 1
ATOM 1378 C CA . GLU A 1 174 ? 13.221 13.644 -24.084 1.00 96.00 174 GLU A CA 1
ATOM 1379 C C . GLU A 1 174 ? 14.491 13.083 -23.419 1.00 96.00 174 GLU A C 1
ATOM 1381 O O . GLU A 1 174 ? 15.401 13.840 -23.091 1.00 96.00 174 GLU A O 1
ATOM 1386 N N . ILE A 1 175 ? 14.576 11.758 -23.241 1.00 94.88 175 ILE A N 1
ATOM 1387 C CA . ILE A 1 175 ? 15.621 11.095 -22.447 1.00 94.88 175 ILE A CA 1
ATOM 1388 C C . ILE A 1 175 ? 16.461 10.169 -23.336 1.00 94.88 175 ILE A C 1
ATOM 1390 O O . ILE A 1 175 ? 16.199 8.967 -23.438 1.00 94.88 175 ILE A O 1
ATOM 1394 N N . ARG A 1 176 ? 17.474 10.740 -24.004 1.00 92.25 176 ARG A N 1
ATOM 1395 C CA . ARG A 1 176 ? 18.293 10.032 -25.010 1.00 92.25 176 ARG A CA 1
ATOM 1396 C C . ARG A 1 176 ? 19.716 9.727 -24.558 1.00 92.25 176 ARG A C 1
ATOM 1398 O O . ARG A 1 176 ? 20.287 8.741 -25.014 1.00 92.25 176 ARG A O 1
ATOM 1405 N N . THR A 1 177 ? 20.290 10.575 -23.711 1.00 93.38 177 THR A N 1
ATOM 1406 C CA . THR A 1 177 ? 21.680 10.461 -23.248 1.00 93.38 177 THR A CA 1
ATOM 1407 C C . THR A 1 177 ? 21.749 10.092 -21.767 1.00 93.38 177 THR A C 1
ATOM 1409 O O . THR A 1 177 ? 20.764 10.227 -21.042 1.00 93.38 177 THR A O 1
ATOM 1412 N N . GLU A 1 178 ? 22.923 9.655 -21.304 1.00 91.88 178 GLU A N 1
ATOM 1413 C CA . GLU A 1 178 ? 23.177 9.390 -19.878 1.00 91.88 178 GLU A CA 1
ATOM 1414 C C . GLU A 1 178 ? 22.936 10.634 -19.014 1.00 91.88 178 GLU A C 1
ATOM 1416 O O . GLU A 1 178 ? 22.250 10.551 -17.998 1.00 91.88 178 GLU A O 1
ATOM 1421 N N . GLU A 1 179 ? 23.365 11.808 -19.485 1.00 93.31 179 GLU A N 1
ATOM 1422 C CA . GLU A 1 179 ? 23.075 13.092 -18.840 1.00 93.31 179 GLU A CA 1
ATOM 1423 C C . GLU A 1 179 ? 21.561 13.332 -18.698 1.00 93.31 179 GLU A C 1
ATOM 1425 O O . GLU A 1 179 ? 21.094 13.738 -17.637 1.00 93.31 179 GLU A O 1
ATOM 1430 N N . ASN A 1 180 ? 20.757 13.029 -19.729 1.00 94.19 180 ASN A N 1
ATOM 1431 C CA . ASN A 1 180 ? 19.302 13.198 -19.629 1.00 94.19 180 ASN A CA 1
ATOM 1432 C C . ASN A 1 180 ? 18.671 12.249 -18.605 1.00 94.19 180 ASN A C 1
ATOM 1434 O O . ASN A 1 180 ? 17.683 12.605 -17.965 1.00 94.19 180 ASN A O 1
ATOM 1438 N N . ILE A 1 181 ? 19.224 11.043 -18.450 1.00 94.69 181 ILE A N 1
ATOM 1439 C CA . ILE A 1 181 ? 18.755 10.072 -17.459 1.00 94.69 181 ILE A CA 1
ATOM 1440 C C . ILE A 1 181 ? 19.017 10.598 -16.048 1.00 94.69 181 ILE A C 1
ATOM 1442 O O . ILE A 1 181 ? 18.118 10.561 -15.210 1.00 94.69 181 ILE A O 1
ATOM 1446 N N . GLU A 1 182 ? 20.219 11.112 -15.785 1.00 93.00 182 GLU A N 1
ATOM 1447 C CA . GLU A 1 182 ? 20.569 11.700 -14.490 1.00 93.00 182 GLU A CA 1
ATOM 1448 C C . GLU A 1 182 ? 19.709 12.929 -14.171 1.00 93.00 182 GLU A C 1
ATOM 1450 O O . GLU A 1 182 ? 19.184 13.048 -13.061 1.00 93.00 182 GLU A O 1
ATOM 1455 N N . GLU A 1 183 ? 19.483 13.808 -15.152 1.00 92.88 183 GLU A N 1
ATOM 1456 C CA . GLU A 1 183 ? 18.571 14.945 -15.001 1.00 92.88 183 GLU A CA 1
ATOM 1457 C C . GLU A 1 183 ? 17.138 14.497 -14.686 1.00 92.88 183 GLU A C 1
ATOM 1459 O O . GLU A 1 183 ? 16.526 15.024 -13.757 1.00 92.88 183 GLU A O 1
ATOM 1464 N N . ALA A 1 184 ? 16.609 13.495 -15.394 1.00 94.31 184 ALA A N 1
ATOM 1465 C CA . ALA A 1 184 ? 15.273 12.960 -15.141 1.00 94.31 184 ALA A CA 1
ATOM 1466 C C . ALA A 1 184 ? 15.153 12.294 -13.757 1.00 94.31 184 ALA A C 1
ATOM 1468 O O . ALA A 1 184 ? 14.136 12.454 -13.079 1.00 94.31 184 ALA A O 1
ATOM 1469 N N . ILE A 1 185 ? 16.194 11.590 -13.296 1.00 94.25 185 ILE A N 1
ATOM 1470 C CA . ILE A 1 185 ? 16.259 11.048 -11.930 1.00 94.25 185 ILE A CA 1
ATOM 1471 C C . ILE A 1 185 ? 16.185 12.189 -10.904 1.00 94.25 185 ILE A C 1
ATOM 1473 O O . ILE A 1 185 ? 15.412 12.101 -9.951 1.00 94.25 185 ILE A O 1
ATOM 1477 N N . ASN A 1 186 ? 16.925 13.281 -11.114 1.00 91.81 186 ASN A N 1
ATOM 1478 C CA . ASN A 1 186 ? 16.877 14.446 -10.227 1.00 91.81 186 ASN A CA 1
ATOM 1479 C C . ASN A 1 186 ? 15.495 15.117 -10.225 1.00 91.81 186 ASN A C 1
ATOM 1481 O O . ASN A 1 186 ? 14.974 15.427 -9.155 1.00 91.81 186 ASN A O 1
ATOM 1485 N N . ILE A 1 187 ? 14.850 15.250 -11.390 1.00 91.88 187 ILE A N 1
ATOM 1486 C CA . ILE A 1 187 ? 13.473 15.764 -11.499 1.00 91.88 187 ILE A CA 1
ATOM 1487 C C . ILE A 1 187 ? 12.497 14.901 -10.692 1.00 91.88 187 ILE A C 1
ATOM 1489 O O . ILE A 1 187 ? 11.630 15.435 -9.999 1.00 91.88 187 ILE A O 1
ATOM 1493 N N . PHE A 1 188 ? 12.647 13.574 -10.736 1.00 91.88 188 PHE A N 1
ATOM 1494 C CA . PHE A 1 188 ? 11.803 12.662 -9.965 1.00 91.88 188 PHE A CA 1
ATOM 1495 C C . PHE A 1 188 ? 11.935 12.884 -8.446 1.00 91.88 188 PHE A C 1
ATOM 1497 O O . PHE A 1 188 ? 10.935 12.808 -7.727 1.00 91.88 188 PHE A O 1
ATOM 1504 N N . TRP A 1 189 ? 13.147 13.169 -7.952 1.00 89.94 189 TRP A N 1
ATOM 1505 C CA . TRP A 1 189 ? 13.402 13.430 -6.531 1.00 89.94 189 TRP A CA 1
ATOM 1506 C C . TRP A 1 189 ? 12.876 14.768 -6.067 1.00 89.94 189 TRP A C 1
ATOM 1508 O O . TRP A 1 189 ? 12.100 14.845 -5.115 1.00 89.94 189 TRP A O 1
ATOM 1518 N N . ASP A 1 190 ? 13.343 15.810 -6.735 1.00 81.69 190 ASP A N 1
ATOM 1519 C CA . ASP A 1 190 ? 13.223 17.161 -6.234 1.00 81.69 190 ASP A CA 1
ATOM 1520 C C . ASP A 1 190 ? 11.879 17.771 -6.615 1.00 81.69 190 ASP A C 1
ATOM 1522 O O . ASP A 1 190 ? 11.474 18.760 -6.006 1.00 81.69 190 ASP A O 1
ATOM 1526 N N . LYS A 1 191 ? 11.172 17.188 -7.602 1.00 67.31 191 LYS A N 1
ATOM 1527 C CA . LYS A 1 191 ? 9.943 17.739 -8.207 1.00 67.31 191 LYS A CA 1
ATOM 1528 C C . LYS A 1 191 ? 10.074 19.228 -8.541 1.00 67.31 191 LYS A C 1
ATOM 1530 O O . LYS A 1 191 ? 9.087 19.952 -8.614 1.00 67.31 191 LYS A O 1
ATOM 1535 N N . THR A 1 192 ? 11.309 19.684 -8.694 1.00 53.22 192 THR A N 1
ATOM 1536 C CA . THR A 1 192 ? 11.700 21.072 -8.825 1.00 53.22 192 THR A CA 1
ATOM 1537 C C . THR A 1 192 ? 12.877 21.116 -9.780 1.00 53.22 192 THR A C 1
ATOM 1539 O O . THR A 1 192 ? 13.760 20.258 -9.804 1.00 53.22 192 THR A O 1
ATOM 1542 N N . GLY A 1 193 ? 12.828 22.120 -10.629 1.00 57.00 193 GLY A N 1
ATOM 1543 C CA . GLY A 1 193 ? 13.839 22.489 -11.593 1.00 57.00 193 GLY A CA 1
ATOM 1544 C C . GLY A 1 193 ? 13.487 23.896 -12.047 1.00 57.00 193 GLY A C 1
ATOM 1545 O O . GLY A 1 193 ? 12.329 24.298 -11.932 1.00 57.00 193 GLY A O 1
ATOM 1546 N N . ASN A 1 194 ? 14.467 24.649 -12.544 1.00 69.50 194 ASN A N 1
ATOM 1547 C CA . ASN A 1 194 ? 14.156 25.890 -13.251 1.00 69.50 194 ASN A CA 1
ATOM 1548 C C . ASN A 1 194 ? 13.123 25.589 -14.362 1.00 69.50 194 ASN A C 1
ATOM 1550 O O . ASN A 1 194 ? 13.156 24.487 -14.924 1.00 69.50 194 ASN A O 1
ATOM 1554 N N . GLU A 1 195 ? 12.223 26.526 -14.667 1.00 77.94 195 GLU A N 1
ATOM 1555 C CA . GLU A 1 195 ? 11.123 26.350 -15.629 1.00 77.94 195 GLU A CA 1
ATOM 1556 C C . GLU A 1 195 ? 11.611 25.753 -16.956 1.00 77.94 195 GLU A C 1
ATOM 1558 O O . GLU A 1 195 ? 10.996 24.827 -17.484 1.00 77.94 195 GLU A O 1
ATOM 1563 N N . ASP A 1 196 ? 12.792 26.171 -17.419 1.00 79.31 196 ASP A N 1
ATOM 1564 C CA . ASP A 1 196 ? 13.449 25.646 -18.619 1.00 79.31 196 ASP A CA 1
ATOM 1565 C C . ASP A 1 196 ? 13.694 24.128 -18.572 1.00 79.31 196 ASP A C 1
ATOM 1567 O O . ASP A 1 196 ? 13.502 23.420 -19.565 1.00 79.31 196 ASP A O 1
ATOM 1571 N N . LYS A 1 197 ? 14.104 23.591 -17.413 1.00 81.88 197 LYS A N 1
ATOM 1572 C CA . LYS A 1 197 ? 14.326 22.148 -17.235 1.00 81.88 197 LYS A CA 1
ATOM 1573 C C . LYS A 1 197 ? 13.006 21.390 -17.193 1.00 81.88 197 LYS A C 1
ATOM 1575 O O . LYS A 1 197 ? 12.901 20.334 -17.810 1.00 81.88 197 LYS A O 1
ATOM 1580 N N . LEU A 1 198 ? 11.993 21.919 -16.511 1.00 83.50 198 LEU A N 1
ATOM 1581 C CA . LEU A 1 198 ? 10.669 21.289 -16.485 1.00 83.50 198 LEU A CA 1
ATOM 1582 C C . LEU A 1 198 ? 10.026 21.289 -17.880 1.00 83.50 198 LEU A C 1
ATOM 1584 O O . LEU A 1 198 ? 9.397 20.305 -18.263 1.00 83.50 198 LEU A O 1
ATOM 1588 N N . LEU A 1 199 ? 10.260 22.337 -18.675 1.00 87.31 199 LEU A N 1
ATOM 1589 C CA . LEU A 1 199 ? 9.803 22.429 -20.059 1.00 87.31 199 LEU A CA 1
ATOM 1590 C C . LEU A 1 199 ? 10.536 21.446 -20.987 1.00 87.31 199 LEU A C 1
ATOM 1592 O O . LEU A 1 199 ? 9.907 20.849 -21.864 1.00 87.31 199 LEU A O 1
ATOM 1596 N N . LYS A 1 200 ? 11.844 21.234 -20.775 1.00 92.06 200 LYS A N 1
ATOM 1597 C CA . LYS A 1 200 ? 12.650 20.237 -21.505 1.00 92.06 200 LYS A CA 1
ATOM 1598 C C . LYS A 1 200 ? 12.125 18.807 -21.314 1.00 92.06 200 LYS A C 1
ATOM 1600 O O . LYS A 1 200 ? 12.148 18.034 -22.267 1.00 92.06 200 LYS A O 1
ATOM 1605 N N . TYR A 1 201 ? 11.638 18.473 -20.118 1.00 94.06 201 TYR A N 1
ATOM 1606 C CA . TYR A 1 201 ? 11.139 17.138 -19.747 1.00 94.06 201 TYR A CA 1
ATOM 1607 C C . TYR A 1 201 ? 9.616 17.108 -19.539 1.00 94.06 201 TYR A C 1
ATOM 1609 O O . TYR A 1 201 ? 9.108 16.404 -18.661 1.00 94.06 201 TYR A O 1
ATOM 1617 N N . LYS A 1 202 ? 8.872 17.908 -20.310 1.00 94.50 202 LYS A N 1
ATOM 1618 C CA . LYS A 1 202 ? 7.438 18.137 -20.090 1.00 94.50 202 LYS A CA 1
ATOM 1619 C C . LYS A 1 202 ? 6.604 16.853 -20.101 1.00 94.50 202 LYS A C 1
ATOM 1621 O O . LYS A 1 202 ? 5.704 16.722 -19.276 1.00 94.50 202 LYS A O 1
ATOM 1626 N N . ASN A 1 203 ? 6.889 15.901 -20.995 1.00 96.12 203 ASN A N 1
ATOM 1627 C CA . ASN A 1 203 ? 6.111 14.667 -21.098 1.00 96.12 203 ASN A CA 1
ATOM 1628 C C . ASN A 1 203 ? 6.413 13.746 -19.915 1.00 96.12 203 ASN A C 1
ATOM 1630 O O . ASN A 1 203 ? 5.498 13.144 -19.353 1.00 96.12 203 ASN A O 1
ATOM 1634 N N . PHE A 1 204 ? 7.679 13.664 -19.498 1.00 95.38 204 PHE A N 1
ATOM 1635 C CA . PHE A 1 204 ? 8.068 12.922 -18.302 1.00 95.38 204 PHE A CA 1
ATOM 1636 C C . PHE A 1 204 ? 7.453 13.510 -17.021 1.00 95.38 204 PHE A C 1
ATOM 1638 O O . PHE A 1 204 ? 6.896 12.770 -16.208 1.00 95.38 204 PHE A O 1
ATOM 1645 N N . VAL A 1 205 ? 7.484 14.837 -16.859 1.00 93.50 205 VAL A N 1
ATOM 1646 C CA . VAL A 1 205 ? 6.857 15.528 -15.720 1.00 93.50 205 VAL A CA 1
ATOM 1647 C C . VAL A 1 205 ? 5.345 15.303 -15.725 1.00 93.50 205 VAL A C 1
ATOM 1649 O O . VAL A 1 205 ? 4.788 14.866 -14.719 1.00 93.50 205 VAL A O 1
ATOM 1652 N N . GLN A 1 206 ? 4.681 15.509 -16.866 1.00 93.44 206 GLN A N 1
ATOM 1653 C CA . GLN A 1 206 ? 3.244 15.273 -17.003 1.00 93.44 206 GLN A CA 1
ATOM 1654 C C . GLN A 1 206 ? 2.871 13.823 -16.672 1.00 93.44 206 GLN A C 1
ATOM 1656 O O . GLN A 1 206 ? 1.864 13.587 -16.009 1.00 93.44 206 GLN A O 1
ATOM 1661 N N . PHE A 1 207 ? 3.689 12.852 -17.082 1.00 94.19 207 PHE A N 1
ATOM 1662 C CA . PHE A 1 207 ? 3.483 11.442 -16.763 1.00 94.19 207 PHE A CA 1
ATOM 1663 C C . PHE A 1 207 ? 3.496 11.175 -15.248 1.00 94.19 207 PHE A C 1
ATOM 1665 O O . PHE A 1 207 ? 2.628 10.457 -14.746 1.00 94.19 207 PHE A O 1
ATOM 1672 N N . ILE A 1 208 ? 4.437 11.779 -14.511 1.00 91.88 208 ILE A N 1
ATOM 1673 C CA . ILE A 1 208 ? 4.507 11.669 -13.045 1.00 91.88 208 ILE A CA 1
ATOM 1674 C C . ILE A 1 208 ? 3.288 12.332 -12.390 1.00 91.88 208 ILE A C 1
ATOM 1676 O O . ILE A 1 208 ? 2.687 11.751 -11.483 1.00 91.88 208 ILE A O 1
ATOM 1680 N N . GLU A 1 209 ? 2.922 13.540 -12.827 1.00 90.94 209 GLU A N 1
ATOM 1681 C CA . GLU A 1 209 ? 1.803 14.297 -12.251 1.00 90.94 209 GLU A CA 1
ATOM 1682 C C . GLU A 1 209 ? 0.446 13.635 -12.515 1.00 90.94 209 GLU A C 1
ATOM 1684 O O . GLU A 1 209 ? -0.408 13.604 -11.628 1.00 90.94 209 GLU A O 1
ATOM 1689 N N . GLU A 1 210 ? 0.250 13.041 -13.695 1.00 92.94 210 GLU A N 1
ATOM 1690 C CA . GLU A 1 210 ? -1.006 12.377 -14.050 1.00 92.94 210 GLU A CA 1
ATOM 1691 C C . GLU A 1 210 ? -1.328 11.227 -13.089 1.00 92.94 210 GLU A C 1
ATOM 1693 O O . GLU A 1 210 ? -2.461 11.107 -12.622 1.00 92.94 210 GLU A O 1
ATOM 1698 N N . GLY A 1 211 ? -0.323 10.426 -12.717 1.00 92.19 211 GLY A N 1
ATOM 1699 C CA . GLY A 1 211 ? -0.500 9.325 -11.770 1.00 92.19 211 GLY A CA 1
ATOM 1700 C C . GLY A 1 211 ? -0.950 9.781 -10.382 1.00 92.19 211 GLY A C 1
ATOM 1701 O O . GLY A 1 211 ? -1.729 9.084 -9.730 1.00 92.19 211 GLY A O 1
ATOM 1702 N N . LYS A 1 212 ? -0.540 10.978 -9.933 1.00 91.56 212 LYS A N 1
ATOM 1703 C CA . LYS A 1 212 ? -0.896 11.492 -8.599 1.00 91.56 212 LYS A CA 1
ATOM 1704 C C . LYS A 1 212 ? -2.400 11.670 -8.417 1.00 91.56 212 LYS A C 1
ATOM 1706 O O . LYS A 1 212 ? -2.894 11.429 -7.315 1.00 91.56 212 LYS A O 1
ATOM 1711 N N . LYS A 1 213 ? -3.130 12.004 -9.486 1.00 93.00 213 LYS A N 1
ATOM 1712 C CA . LYS A 1 213 ? -4.597 12.156 -9.477 1.00 93.00 213 LYS A CA 1
ATOM 1713 C C . LYS A 1 213 ? -5.322 10.878 -9.040 1.00 93.00 213 LYS A C 1
ATOM 1715 O O . LYS A 1 213 ? -6.411 10.944 -8.486 1.00 93.00 213 LYS A O 1
ATOM 1720 N N . TYR A 1 214 ? -4.694 9.723 -9.255 1.00 96.06 214 TYR A N 1
ATOM 1721 C CA . TYR A 1 214 ? -5.234 8.392 -8.971 1.00 96.06 214 TYR A CA 1
ATOM 1722 C C . TYR A 1 214 ? -4.678 7.781 -7.672 1.00 96.06 214 TYR A C 1
ATOM 1724 O O . TYR A 1 214 ? -4.895 6.606 -7.369 1.00 96.06 214 TYR A O 1
ATOM 1732 N N . THR A 1 215 ? -3.936 8.565 -6.890 1.00 94.19 215 THR A N 1
ATOM 1733 C CA . THR A 1 215 ? -3.491 8.179 -5.545 1.00 94.19 215 THR A CA 1
ATOM 1734 C C . THR A 1 215 ? -4.547 8.533 -4.497 1.00 94.19 215 THR A C 1
ATOM 1736 O O . THR A 1 215 ? -5.431 9.341 -4.765 1.00 94.19 215 THR A O 1
ATOM 1739 N N . ILE A 1 216 ? -4.445 7.979 -3.283 1.00 90.69 216 ILE A N 1
ATOM 1740 C CA . ILE A 1 216 ? -5.326 8.366 -2.168 1.00 90.69 216 ILE A CA 1
ATOM 1741 C C . ILE A 1 216 ? -5.297 9.881 -1.919 1.00 90.69 216 ILE A C 1
ATOM 1743 O O . ILE A 1 216 ? -6.349 10.472 -1.704 1.00 90.69 216 ILE A O 1
ATOM 1747 N N . ASP A 1 217 ? -4.124 10.518 -1.996 1.00 87.25 217 ASP A N 1
ATOM 1748 C CA . ASP A 1 217 ? -4.009 11.969 -1.800 1.00 87.25 217 ASP A CA 1
ATOM 1749 C C . ASP A 1 217 ? -4.678 12.758 -2.952 1.00 87.25 217 ASP A C 1
ATOM 1751 O O . ASP A 1 217 ? -5.217 13.837 -2.723 1.00 87.25 217 ASP A O 1
ATOM 1755 N N . GLY A 1 218 ? -4.703 12.207 -4.174 1.00 86.62 218 GLY A N 1
ATOM 1756 C CA . GLY A 1 218 ? -5.437 12.774 -5.317 1.00 86.62 218 GLY A CA 1
ATOM 1757 C C . GLY A 1 218 ? -6.953 12.539 -5.269 1.00 86.62 218 GLY A C 1
ATOM 1758 O O . GLY A 1 218 ? -7.716 13.285 -5.878 1.00 86.62 218 GLY A O 1
ATOM 1759 N N . LEU A 1 219 ? -7.401 11.538 -4.508 1.00 86.38 219 LEU A N 1
ATOM 1760 C CA . LEU A 1 219 ? -8.804 11.181 -4.305 1.00 86.38 219 LEU A CA 1
ATOM 1761 C C . LEU A 1 219 ? -9.234 11.535 -2.879 1.00 86.38 219 LEU A C 1
ATOM 1763 O O . LEU A 1 219 ? -9.609 10.663 -2.094 1.00 86.38 219 LEU A O 1
ATOM 1767 N N . ALA A 1 220 ? -9.189 12.825 -2.541 1.00 74.75 220 ALA A N 1
ATOM 1768 C CA . ALA A 1 220 ? -9.429 13.317 -1.183 1.00 74.75 220 ALA A CA 1
ATOM 1769 C C . ALA A 1 220 ? -10.781 12.883 -0.576 1.00 74.75 220 ALA A C 1
ATOM 1771 O O . ALA A 1 220 ? -10.921 12.829 0.642 1.00 74.75 220 ALA A O 1
ATOM 1772 N N . HIS A 1 221 ? -11.782 12.540 -1.395 1.00 77.81 221 HIS A N 1
ATOM 1773 C CA . HIS A 1 221 ? -13.061 12.012 -0.907 1.00 77.81 221 HIS A CA 1
ATOM 1774 C C . HIS A 1 221 ? -12.977 10.578 -0.382 1.00 77.81 221 HIS A C 1
ATOM 1776 O O . HIS A 1 221 ? -13.892 10.162 0.316 1.00 77.81 221 HIS A O 1
ATOM 1782 N N . ALA A 1 222 ? -11.945 9.808 -0.729 1.00 82.19 222 ALA A N 1
ATOM 1783 C CA . ALA A 1 222 ? -11.860 8.381 -0.430 1.00 82.19 222 ALA A CA 1
ATOM 1784 C C . ALA A 1 222 ? -11.227 8.052 0.929 1.00 82.19 222 ALA A C 1
ATOM 1786 O O . ALA A 1 222 ? -11.387 6.932 1.416 1.00 82.19 222 ALA A O 1
ATOM 1787 N N . CYS A 1 223 ? -10.496 8.992 1.529 1.00 91.69 223 CYS A N 1
ATOM 1788 C CA . CYS A 1 223 ? -9.728 8.781 2.751 1.00 91.69 223 CYS A CA 1
ATOM 1789 C C . CYS A 1 223 ? -9.922 9.948 3.714 1.00 91.69 223 CYS A C 1
ATOM 1791 O O . CYS A 1 223 ? -10.008 11.099 3.295 1.00 91.69 223 CYS A O 1
ATOM 1793 N N . ILE A 1 224 ? -9.973 9.636 5.004 1.00 89.94 224 ILE A N 1
ATOM 1794 C CA . ILE A 1 224 ? -10.078 10.619 6.077 1.00 89.94 224 ILE A CA 1
ATOM 1795 C C . ILE A 1 224 ? -8.844 10.569 6.975 1.00 89.94 224 ILE A C 1
ATOM 1797 O O . ILE A 1 224 ? -8.151 9.553 7.073 1.00 89.94 224 ILE A O 1
ATOM 1801 N N . ASP A 1 225 ? -8.560 11.667 7.658 1.00 88.19 225 ASP A N 1
ATOM 1802 C CA . ASP A 1 225 ? -7.559 11.693 8.717 1.00 88.19 225 ASP A CA 1
ATOM 1803 C C . ASP A 1 225 ? -8.147 11.251 10.075 1.00 88.19 225 ASP A C 1
ATOM 1805 O O . ASP A 1 225 ? -9.341 10.967 10.236 1.00 88.19 225 ASP A O 1
ATOM 1809 N N . THR A 1 226 ? -7.285 11.165 11.089 1.00 86.44 226 THR A N 1
ATOM 1810 C CA . THR A 1 226 ? -7.679 10.748 12.441 1.00 86.44 226 THR A CA 1
ATOM 1811 C C . THR A 1 226 ? -8.583 11.752 13.162 1.00 86.44 226 THR A C 1
ATOM 1813 O O . THR A 1 226 ? -9.320 11.354 14.065 1.00 86.44 226 THR A O 1
ATOM 1816 N N . VAL A 1 227 ? -8.532 13.037 12.796 1.00 85.56 227 VAL A N 1
ATOM 1817 C CA . VAL A 1 227 ? -9.374 14.099 13.374 1.00 85.56 227 VAL A CA 1
ATOM 1818 C C . VAL A 1 227 ? -10.793 13.972 12.826 1.00 85.56 227 VAL A C 1
ATOM 1820 O O . VAL A 1 227 ? -11.751 13.882 13.588 1.00 85.56 227 VAL A O 1
ATOM 1823 N N . GLN A 1 228 ? -10.929 13.828 11.511 1.00 86.56 228 GLN A N 1
ATOM 1824 C CA . GLN A 1 228 ? -12.209 13.596 10.844 1.00 86.56 228 GLN A CA 1
ATOM 1825 C C . GLN A 1 228 ? -12.878 12.297 11.313 1.00 86.56 228 GLN A C 1
ATOM 1827 O O . GLN A 1 228 ? -14.099 12.252 11.511 1.00 86.56 228 GLN A O 1
ATOM 1832 N N . LEU A 1 229 ? -12.091 11.235 11.525 1.00 86.56 229 LEU A N 1
ATOM 1833 C CA . LEU A 1 229 ? -12.607 9.998 12.106 1.00 86.56 229 LEU A CA 1
ATOM 1834 C C . LEU A 1 229 ? -13.145 10.241 13.518 1.00 86.56 229 LEU A C 1
ATOM 1836 O O . LEU A 1 229 ? -14.249 9.804 13.829 1.00 86.56 229 LEU A O 1
ATOM 1840 N N . ARG A 1 230 ? -12.401 10.961 14.362 1.00 84.06 230 ARG A N 1
ATOM 1841 C CA . ARG A 1 230 ? -12.837 11.314 15.718 1.00 84.06 230 ARG A CA 1
ATOM 1842 C C . ARG A 1 230 ? -14.147 12.095 15.709 1.00 84.06 230 ARG A C 1
ATOM 1844 O O . ARG A 1 230 ? -15.055 11.739 16.453 1.00 84.06 230 ARG A O 1
ATOM 1851 N N . ASP A 1 231 ? -14.275 13.102 14.852 1.00 83.88 231 ASP A N 1
ATOM 1852 C CA . ASP A 1 231 ? -15.514 13.875 14.719 1.00 83.88 231 ASP A CA 1
ATOM 1853 C C . ASP A 1 231 ? -16.691 12.992 14.304 1.00 83.88 231 ASP A C 1
ATOM 1855 O O . ASP A 1 231 ? -17.817 13.171 14.770 1.00 83.88 231 ASP A O 1
ATOM 1859 N N . THR A 1 232 ? -16.431 12.014 13.436 1.00 83.88 232 THR A N 1
ATOM 1860 C CA . THR A 1 232 ? -17.429 11.030 13.015 1.00 83.88 232 THR A CA 1
ATOM 1861 C C . THR A 1 232 ? -17.832 10.122 14.175 1.00 83.88 232 THR A C 1
ATOM 1863 O O . THR A 1 232 ? -19.022 9.939 14.409 1.00 83.88 232 THR A O 1
ATOM 1866 N N . LEU A 1 233 ? -16.872 9.615 14.951 1.00 82.12 233 LEU A N 1
ATOM 1867 C CA . LEU A 1 233 ? -17.136 8.793 16.136 1.00 82.12 233 LEU A CA 1
ATOM 1868 C C . LEU A 1 233 ? -17.928 9.565 17.203 1.00 82.12 233 LEU A C 1
ATOM 1870 O O . LEU A 1 233 ? -18.904 9.035 17.730 1.00 82.12 233 LEU A O 1
ATOM 1874 N N . ASN A 1 234 ? -17.581 10.830 17.455 1.00 81.75 234 ASN A N 1
ATOM 1875 C CA . ASN A 1 234 ? -18.321 11.705 18.368 1.00 81.75 234 ASN A CA 1
ATOM 1876 C C . ASN A 1 234 ? -19.784 11.880 17.926 1.00 81.75 234 ASN A C 1
ATOM 1878 O O . ASN A 1 234 ? -20.697 11.788 18.744 1.00 81.75 234 ASN A O 1
ATOM 1882 N N . LYS A 1 235 ? -20.031 12.071 16.621 1.00 82.00 235 LYS A N 1
ATOM 1883 C CA . LYS A 1 235 ? -21.396 12.153 16.060 1.00 82.00 235 LYS A CA 1
ATOM 1884 C C . LYS A 1 235 ? -22.175 10.844 16.181 1.00 82.00 235 LYS A C 1
ATOM 1886 O O . LYS A 1 235 ? -23.399 10.882 16.243 1.00 82.00 235 LYS A O 1
ATOM 1891 N N . LEU A 1 236 ? -21.479 9.710 16.214 1.00 77.44 236 LEU A N 1
ATOM 1892 C CA . LEU A 1 236 ? -22.059 8.385 16.443 1.00 77.44 236 LEU A CA 1
ATOM 1893 C C . LEU A 1 236 ? -22.246 8.065 17.937 1.00 77.44 236 LEU A C 1
ATOM 1895 O O . LEU A 1 236 ? -22.552 6.928 18.278 1.00 77.44 236 LEU A O 1
ATOM 1899 N N . GLY A 1 237 ? -22.069 9.045 18.830 1.00 70.94 237 GLY A N 1
ATOM 1900 C CA . GLY A 1 237 ? -22.284 8.882 20.269 1.00 70.94 237 GLY A CA 1
ATOM 1901 C C . GLY A 1 237 ? -21.092 8.300 21.031 1.00 70.94 237 GLY A C 1
ATOM 1902 O O . GLY A 1 237 ? -21.192 8.073 22.233 1.00 70.94 237 GLY A O 1
ATOM 1903 N N . CYS A 1 238 ? -19.940 8.091 20.386 1.00 71.44 238 CYS A N 1
ATOM 1904 C CA . CYS A 1 238 ? -18.727 7.680 21.091 1.00 71.44 238 CYS A CA 1
ATOM 1905 C C . CYS A 1 238 ? -18.065 8.894 21.732 1.00 71.44 238 CYS A C 1
ATOM 1907 O O . CYS A 1 238 ? -17.499 9.719 21.024 1.00 71.44 238 CYS A O 1
ATOM 1909 N N . SER A 1 239 ? -18.069 8.992 23.063 1.00 65.25 239 SER A N 1
ATOM 1910 C CA . SER A 1 239 ? -17.290 10.022 23.761 1.00 65.25 239 SER A CA 1
ATOM 1911 C C . SER A 1 239 ? -15.785 9.774 23.571 1.00 65.25 239 SER A C 1
ATOM 1913 O O . SER A 1 239 ? -15.157 8.949 24.253 1.00 65.25 239 SER A O 1
ATOM 1915 N N . VAL A 1 240 ? -15.184 10.492 22.618 1.00 64.31 240 VAL A N 1
ATOM 1916 C CA . VAL A 1 240 ? -13.735 10.502 22.404 1.00 64.31 240 VAL A CA 1
ATOM 1917 C C . VAL A 1 240 ? -13.116 11.620 23.240 1.00 64.31 240 VAL A C 1
ATOM 1919 O O . VAL A 1 240 ? -12.750 12.670 22.724 1.00 64.31 240 VAL A O 1
ATOM 1922 N N . ASN A 1 241 ? -12.980 11.398 24.547 1.00 57.78 241 ASN A N 1
ATOM 1923 C CA . ASN A 1 241 ? -12.142 12.273 25.369 1.00 57.78 241 ASN A CA 1
ATOM 1924 C C . ASN A 1 241 ? -10.666 12.017 25.030 1.00 57.78 241 ASN A C 1
ATOM 1926 O O . ASN A 1 241 ? -10.223 10.858 25.041 1.00 57.78 241 ASN A O 1
ATOM 1930 N N . ASP A 1 242 ? -9.911 13.084 24.756 1.00 53.31 242 ASP A N 1
ATOM 1931 C CA . ASP A 1 242 ? -8.449 13.061 24.796 1.00 53.31 242 ASP A CA 1
ATOM 1932 C C . ASP A 1 242 ? -8.032 12.846 26.250 1.00 53.31 242 ASP A C 1
ATOM 1934 O O . ASP A 1 242 ? -7.899 13.775 27.035 1.00 53.31 242 ASP A O 1
ATOM 1938 N N . VAL A 1 243 ? -7.913 11.583 26.641 1.00 51.09 243 VAL A N 1
ATOM 1939 C CA . VAL A 1 243 ? -7.158 11.246 27.841 1.00 51.09 243 VAL A CA 1
ATOM 1940 C C . VAL A 1 243 ? -5.702 11.221 27.397 1.00 51.09 243 VAL A C 1
ATOM 1942 O O . VAL A 1 243 ? -5.360 10.474 26.474 1.00 51.09 243 VAL A O 1
ATOM 1945 N N . ASP A 1 244 ? -4.867 12.062 27.998 1.00 49.56 244 ASP A N 1
ATOM 1946 C CA . ASP A 1 244 ? -3.423 11.980 27.822 1.00 49.56 244 ASP A CA 1
ATOM 1947 C C . ASP A 1 244 ? -2.956 10.639 28.396 1.00 49.56 244 ASP A C 1
ATOM 1949 O O . ASP A 1 244 ? -3.068 10.363 29.591 1.00 49.56 244 ASP A O 1
ATOM 1953 N N . TYR A 1 245 ? -2.528 9.743 27.507 1.00 59.69 245 TYR A N 1
ATOM 1954 C CA . TYR A 1 245 ? -1.977 8.448 27.886 1.00 59.69 245 TYR A CA 1
ATOM 1955 C C . TYR A 1 245 ? -0.449 8.539 27.893 1.00 59.69 245 TYR A C 1
ATOM 1957 O O . TYR A 1 245 ? 0.160 9.146 27.008 1.00 59.69 245 TYR A O 1
ATOM 1965 N N . LEU A 1 246 ? 0.173 7.916 28.896 1.00 56.19 246 LEU A N 1
ATOM 1966 C CA . LEU A 1 246 ? 1.614 7.977 29.138 1.00 56.19 246 LEU A CA 1
ATOM 1967 C C . LEU A 1 246 ? 2.427 7.493 27.924 1.00 56.19 246 LEU A C 1
ATOM 1969 O O . LEU A 1 246 ? 2.358 6.327 27.513 1.00 56.19 246 LEU A O 1
ATOM 1973 N N . LYS A 1 247 ? 3.288 8.372 27.398 1.00 58.22 247 LYS A N 1
ATOM 1974 C CA . LYS A 1 247 ? 4.232 8.057 26.312 1.00 58.22 247 LYS A CA 1
ATOM 1975 C C . LYS A 1 247 ? 5.370 7.166 26.812 1.00 58.22 247 LYS A C 1
ATOM 1977 O O . LYS A 1 247 ? 6.445 7.638 27.183 1.00 58.22 247 LYS A O 1
ATOM 1982 N N . ILE A 1 248 ? 5.172 5.851 26.774 1.00 60.06 248 ILE A N 1
ATOM 1983 C CA . ILE A 1 248 ? 6.230 4.884 27.097 1.00 60.06 248 ILE A CA 1
ATOM 1984 C C . ILE A 1 248 ? 7.088 4.652 25.846 1.00 60.06 248 ILE A C 1
ATOM 1986 O O . ILE A 1 248 ? 6.760 3.843 24.980 1.00 60.06 248 ILE A O 1
ATOM 1990 N N . LYS A 1 249 ? 8.207 5.382 25.741 1.00 55.62 249 LYS A N 1
ATOM 1991 C CA . LYS A 1 249 ? 9.108 5.331 24.571 1.00 55.62 249 LYS A CA 1
ATOM 1992 C C . LYS A 1 249 ? 10.043 4.115 24.524 1.00 55.62 249 LYS A C 1
ATOM 1994 O O . LYS A 1 249 ? 10.659 3.841 23.496 1.00 55.62 249 LYS A O 1
ATOM 1999 N N . GLU A 1 250 ? 10.182 3.393 25.628 1.00 52.97 250 GLU A N 1
ATOM 2000 C CA . GLU A 1 250 ? 11.210 2.365 25.797 1.00 52.97 250 GLU A CA 1
ATOM 2001 C C . GLU A 1 250 ? 10.750 1.016 25.173 1.00 52.97 250 GLU A C 1
ATOM 2003 O O . GLU A 1 250 ? 9.557 0.738 25.112 1.00 52.97 250 GLU A O 1
ATOM 2008 N N . PHE A 1 251 ? 11.677 0.161 24.698 1.00 55.22 251 PHE A N 1
ATOM 2009 C CA . PHE A 1 251 ? 11.475 -1.234 24.197 1.00 55.22 251 PHE A CA 1
ATOM 2010 C C . PHE A 1 251 ? 11.167 -1.502 22.709 1.00 55.22 251 PHE A C 1
ATOM 2012 O O . PHE A 1 251 ? 10.930 -2.671 22.354 1.00 55.22 251 PHE A O 1
ATOM 2019 N N . MET A 1 252 ? 11.175 -0.505 21.824 1.00 65.94 252 MET A N 1
ATOM 2020 C CA . MET A 1 252 ? 10.912 -0.687 20.386 1.00 65.94 252 MET A CA 1
ATOM 2021 C C . MET A 1 252 ? 11.776 0.234 19.524 1.00 65.94 252 MET A C 1
ATOM 2023 O O . MET A 1 252 ? 12.281 1.236 20.015 1.00 65.94 252 MET A O 1
ATOM 2027 N N . SER A 1 253 ? 11.935 -0.095 18.237 1.00 69.94 253 SER A N 1
ATOM 2028 C CA . SER A 1 253 ? 12.427 0.893 17.272 1.00 69.94 253 SER A CA 1
ATOM 2029 C C . SER A 1 253 ? 11.411 2.027 17.130 1.00 69.94 253 SER A C 1
ATOM 2031 O O . SER A 1 253 ? 10.214 1.797 17.306 1.00 69.94 253 SER A O 1
ATOM 2033 N N . GLU A 1 254 ? 11.867 3.224 16.763 1.00 72.25 254 GLU A N 1
ATOM 2034 C CA . GLU A 1 254 ? 11.010 4.411 16.614 1.00 72.25 254 GLU A CA 1
ATOM 2035 C C . GLU A 1 254 ? 9.810 4.151 15.700 1.00 72.25 254 GLU A C 1
ATOM 2037 O O . GLU A 1 254 ? 8.671 4.382 16.097 1.00 72.25 254 GLU A O 1
ATOM 2042 N N . LYS A 1 255 ? 10.045 3.543 14.527 1.00 76.62 255 LYS A N 1
ATOM 2043 C CA . LYS A 1 255 ? 8.976 3.127 13.607 1.00 76.62 255 LYS A CA 1
ATOM 2044 C C . LYS A 1 255 ? 7.934 2.244 14.297 1.00 76.62 255 LYS A C 1
ATOM 2046 O O . LYS A 1 255 ? 6.737 2.463 14.151 1.00 76.62 255 LYS A O 1
ATOM 2051 N N . LYS A 1 256 ? 8.388 1.208 15.005 1.00 79.88 256 LYS A N 1
ATOM 2052 C CA . LYS A 1 256 ? 7.481 0.231 15.610 1.00 79.88 256 LYS A CA 1
ATOM 2053 C C . LYS A 1 256 ? 6.705 0.835 16.775 1.00 79.88 256 LYS A C 1
ATOM 2055 O O . LYS A 1 256 ? 5.555 0.472 16.981 1.00 79.88 256 LYS A O 1
ATOM 2060 N N . ASN A 1 257 ? 7.325 1.762 17.500 1.00 81.88 257 ASN A N 1
ATOM 2061 C CA . ASN A 1 257 ? 6.647 2.530 18.530 1.00 81.88 257 ASN A CA 1
ATOM 2062 C C . ASN A 1 257 ? 5.541 3.406 17.924 1.00 81.88 257 ASN A C 1
ATOM 2064 O O . ASN A 1 257 ? 4.391 3.272 18.319 1.00 81.88 257 ASN A O 1
ATOM 2068 N N . HIS A 1 258 ? 5.861 4.185 16.886 1.00 83.81 258 HIS A N 1
ATOM 2069 C CA . HIS A 1 258 ? 4.897 5.037 16.177 1.00 83.81 258 HIS A CA 1
ATOM 2070 C C . HIS A 1 258 ? 3.660 4.275 15.693 1.00 83.81 258 HIS A C 1
ATOM 2072 O O . HIS A 1 258 ? 2.534 4.725 15.890 1.00 83.81 258 HIS A O 1
ATOM 2078 N N . GLU A 1 259 ? 3.859 3.102 15.086 1.00 90.69 259 GLU A N 1
ATOM 2079 C CA . GLU A 1 259 ? 2.757 2.252 14.622 1.00 90.69 259 GLU A CA 1
ATOM 2080 C C . GLU A 1 259 ? 1.906 1.730 15.787 1.00 90.69 259 GLU A C 1
ATOM 2082 O O . GLU A 1 259 ? 0.679 1.831 15.757 1.00 90.69 259 GLU A O 1
ATOM 2087 N N . VAL A 1 260 ? 2.549 1.187 16.827 1.00 90.38 260 VAL A N 1
ATOM 2088 C CA . VAL A 1 260 ? 1.861 0.584 17.978 1.00 90.38 260 VAL A CA 1
ATOM 2089 C C . VAL A 1 260 ? 1.117 1.633 18.798 1.00 90.38 260 VAL A C 1
ATOM 2091 O O . VAL A 1 260 ? -0.029 1.398 19.155 1.00 90.38 260 VAL A O 1
ATOM 2094 N N . GLU A 1 261 ? 1.724 2.787 19.074 1.00 88.50 261 GLU A N 1
ATOM 2095 C CA . GLU A 1 261 ? 1.114 3.873 19.849 1.00 88.50 261 GLU A CA 1
ATOM 2096 C C . GLU A 1 261 ? -0.149 4.400 19.160 1.00 88.50 261 GLU A C 1
ATOM 2098 O O . GLU A 1 261 ? -1.226 4.429 19.762 1.00 88.50 261 GLU A O 1
ATOM 2103 N N . LYS A 1 262 ? -0.040 4.747 17.872 1.00 91.25 262 LYS A N 1
ATOM 2104 C CA . LYS A 1 262 ? -1.167 5.281 17.100 1.00 91.25 262 LYS A CA 1
ATOM 2105 C C . LYS A 1 262 ? -2.284 4.258 16.926 1.00 91.25 262 LYS A C 1
ATOM 2107 O O . LYS A 1 262 ? -3.453 4.602 17.100 1.00 91.25 262 LYS A O 1
ATOM 2112 N N . THR A 1 263 ? -1.938 3.004 16.630 1.00 94.19 263 THR A N 1
ATOM 2113 C CA . THR A 1 263 ? -2.938 1.937 16.479 1.00 94.19 263 THR A CA 1
ATOM 2114 C C . THR A 1 263 ? -3.609 1.624 17.810 1.00 94.19 263 THR A C 1
ATOM 2116 O O . THR A 1 263 ? -4.828 1.514 17.854 1.00 94.19 263 THR A O 1
ATOM 2119 N N . ALA A 1 264 ? -2.856 1.560 18.914 1.00 92.69 264 ALA A N 1
ATOM 2120 C CA . ALA A 1 264 ? -3.426 1.292 20.231 1.00 92.69 264 ALA A CA 1
ATOM 2121 C C . ALA A 1 264 ? -4.413 2.389 20.659 1.00 92.69 264 ALA A C 1
ATOM 2123 O O . ALA A 1 264 ? -5.511 2.076 21.123 1.00 92.69 264 ALA A O 1
ATOM 2124 N N . LYS A 1 265 ? -4.067 3.667 20.432 1.00 90.00 265 LYS A N 1
ATOM 2125 C CA . LYS A 1 265 ? -4.966 4.803 20.693 1.00 90.00 265 LYS A CA 1
ATOM 2126 C C . LYS A 1 265 ? -6.244 4.712 19.856 1.00 90.00 265 LYS A C 1
ATOM 2128 O O . LYS A 1 265 ? -7.341 4.913 20.385 1.00 90.00 265 LYS A O 1
ATOM 2133 N N . LEU A 1 266 ? -6.115 4.385 18.568 1.00 91.62 266 LEU A N 1
ATOM 2134 C CA . LEU A 1 266 ? -7.254 4.226 17.666 1.00 91.62 266 LEU A CA 1
ATOM 2135 C C . LEU A 1 266 ? -8.159 3.062 18.095 1.00 91.62 266 LEU A C 1
ATOM 2137 O O . LEU A 1 266 ? -9.341 3.280 18.338 1.00 91.62 266 LEU A O 1
ATOM 2141 N N . VAL A 1 267 ? -7.613 1.854 18.253 1.00 93.56 267 VAL A N 1
ATOM 2142 C CA . VAL A 1 267 ? -8.367 0.651 18.653 1.00 93.56 267 VAL A CA 1
ATOM 2143 C C . VAL A 1 267 ? -9.051 0.857 19.998 1.00 93.56 267 VAL A C 1
ATOM 2145 O O . VAL A 1 267 ? -10.221 0.525 20.143 1.00 93.56 267 VAL A O 1
ATOM 2148 N N . SER A 1 268 ? -8.369 1.464 20.969 1.00 90.19 268 SER A N 1
ATOM 2149 C CA . SER A 1 268 ? -8.965 1.782 22.268 1.00 90.19 268 SER A CA 1
ATOM 2150 C C . SER A 1 268 ? -10.143 2.747 22.162 1.00 90.19 268 SER A C 1
ATOM 2152 O O . SER A 1 268 ? -11.169 2.551 22.813 1.00 90.19 268 SER A O 1
ATOM 2154 N N . THR A 1 269 ? -10.029 3.762 21.302 1.00 87.56 269 THR A N 1
ATOM 2155 C CA . THR A 1 269 ? -11.130 4.691 21.017 1.00 87.56 269 THR A CA 1
ATOM 2156 C C . THR A 1 269 ? -12.303 3.962 20.370 1.00 87.56 269 THR A C 1
ATOM 2158 O O . THR A 1 269 ? -13.442 4.130 20.792 1.00 87.56 269 THR A O 1
ATOM 2161 N N . LEU A 1 270 ? -12.013 3.105 19.396 1.00 89.81 270 LEU A N 1
ATOM 2162 C CA . LEU A 1 270 ? -12.991 2.282 18.698 1.00 89.81 270 LEU A CA 1
ATOM 2163 C C . LEU A 1 270 ? -13.683 1.271 19.623 1.00 89.81 270 LEU A C 1
ATOM 2165 O O . LEU A 1 270 ? -14.875 1.052 19.484 1.00 89.81 270 LEU A O 1
ATOM 2169 N N . CYS A 1 271 ? -12.999 0.715 20.624 1.00 89.31 271 CYS A N 1
ATOM 2170 C CA . CYS A 1 271 ? -13.607 -0.204 21.598 1.00 89.31 271 CYS A CA 1
ATOM 2171 C C . CYS A 1 271 ? -14.616 0.467 22.546 1.00 89.31 271 CYS A C 1
ATOM 2173 O O . CYS A 1 271 ? -15.270 -0.232 23.318 1.00 89.31 271 CYS A O 1
ATOM 2175 N N . LYS A 1 272 ? -14.719 1.805 22.522 1.00 84.06 272 LYS A N 1
ATOM 2176 C CA . LYS A 1 272 ? -15.784 2.561 23.200 1.00 84.06 272 LYS A CA 1
ATOM 2177 C C . LYS A 1 272 ? -17.056 2.672 22.355 1.00 84.06 272 LYS A C 1
ATOM 2179 O O . LYS A 1 272 ? -18.067 3.134 22.871 1.00 84.06 272 LYS A O 1
ATOM 2184 N N . PHE A 1 273 ? -17.003 2.288 21.078 1.00 76.25 273 PHE A N 1
ATOM 2185 C CA . PHE A 1 273 ? -18.179 2.146 20.229 1.00 76.25 273 PHE A CA 1
ATOM 2186 C C . PHE A 1 273 ? -18.970 0.932 20.718 1.00 76.25 273 PHE A C 1
ATOM 2188 O O . PHE A 1 273 ? -18.725 -0.196 20.302 1.00 76.25 273 PHE A O 1
ATOM 2195 N N . CYS A 1 274 ? -19.872 1.165 21.670 1.00 63.12 274 CYS A N 1
ATOM 2196 C CA . CYS A 1 274 ? -20.700 0.136 22.281 1.00 63.12 274 CYS A CA 1
ATOM 2197 C C . CYS A 1 274 ? -22.156 0.591 22.315 1.00 63.12 274 CYS A C 1
ATOM 2199 O O . CYS A 1 274 ? -22.451 1.751 22.585 1.00 63.12 274 CYS A O 1
ATOM 2201 N N . LYS A 1 275 ? -23.072 -0.353 22.080 1.00 57.78 275 LYS A N 1
ATOM 2202 C CA . LYS A 1 275 ? -24.525 -0.121 22.131 1.00 57.78 275 LYS A CA 1
ATOM 2203 C C . LYS A 1 275 ? -25.058 0.074 23.560 1.00 57.78 275 LYS A C 1
ATOM 2205 O O . LYS A 1 275 ? -26.186 0.524 23.718 1.00 57.78 275 LYS A O 1
ATOM 2210 N N . ASN A 1 276 ? -24.250 -0.251 24.576 1.00 58.94 276 ASN A N 1
ATOM 2211 C CA . ASN A 1 276 ? -24.579 -0.163 25.999 1.00 58.94 276 ASN A CA 1
ATOM 2212 C C . ASN A 1 276 ? -23.485 0.612 26.756 1.00 58.94 276 ASN A C 1
ATOM 2214 O O . ASN A 1 276 ? -22.305 0.285 26.628 1.00 58.94 276 ASN A O 1
ATOM 2218 N N . ASP A 1 277 ? -23.879 1.564 27.606 1.00 54.09 277 ASP A N 1
ATOM 2219 C CA . ASP A 1 277 ? -22.989 2.540 28.267 1.00 54.09 277 ASP A CA 1
ATOM 2220 C C . ASP A 1 277 ? -21.921 1.954 29.220 1.00 54.09 277 ASP A C 1
ATOM 2222 O O . ASP A 1 277 ? -21.013 2.670 29.640 1.00 54.09 277 ASP A O 1
ATOM 2226 N N . ASN A 1 278 ? -21.987 0.660 29.561 1.00 55.78 278 ASN A N 1
ATOM 2227 C CA . ASN A 1 278 ? -21.148 0.051 30.606 1.00 55.78 278 ASN A CA 1
ATOM 2228 C C . ASN A 1 278 ? -20.215 -1.080 30.142 1.00 55.78 278 ASN A C 1
ATOM 2230 O O . ASN A 1 278 ? -19.469 -1.611 30.965 1.00 55.78 278 ASN A O 1
ATOM 2234 N N . GLU A 1 279 ? -20.212 -1.455 28.861 1.00 67.31 279 GLU A N 1
ATOM 2235 C CA . GLU A 1 279 ? -19.374 -2.554 28.365 1.00 67.31 279 GLU A CA 1
ATOM 2236 C C . GLU A 1 279 ? -18.379 -2.042 27.319 1.00 67.31 279 GLU A C 1
ATOM 2238 O O . GLU A 1 279 ? -18.728 -1.200 26.502 1.00 67.31 279 GLU A O 1
ATOM 2243 N N . ARG A 1 280 ? -17.123 -2.506 27.355 1.00 77.06 280 ARG A N 1
ATOM 2244 C CA . ARG A 1 280 ? -16.120 -2.246 26.305 1.00 77.06 280 ARG A CA 1
ATOM 2245 C C . ARG A 1 280 ? -15.935 -3.502 25.472 1.00 77.06 280 ARG A C 1
ATOM 2247 O O . ARG A 1 280 ? -15.874 -4.598 26.033 1.00 77.06 280 ARG A O 1
ATOM 2254 N N . LEU A 1 281 ? -15.756 -3.330 24.165 1.00 88.56 281 LEU A N 1
ATOM 2255 C CA . LEU A 1 281 ? -15.439 -4.446 23.278 1.00 88.56 281 LEU A CA 1
ATOM 2256 C C . LEU A 1 281 ? -14.137 -5.129 23.710 1.00 88.56 281 LEU A C 1
ATOM 2258 O O . LEU A 1 281 ? -13.143 -4.475 24.041 1.00 88.56 281 LEU A O 1
ATOM 2262 N N . SER A 1 282 ? -14.146 -6.458 23.675 1.00 93.00 282 SER A N 1
ATOM 2263 C CA . SER A 1 282 ? -12.922 -7.256 23.731 1.00 93.00 282 SER A CA 1
ATOM 2264 C C . SER A 1 282 ? -12.210 -7.191 22.380 1.00 93.00 282 SER A C 1
ATOM 2266 O O . SER A 1 282 ? -12.854 -7.053 21.344 1.00 93.00 282 SER A O 1
ATOM 2268 N N . VAL A 1 283 ? -10.884 -7.285 22.363 1.00 95.69 283 VAL A N 1
ATOM 2269 C CA . VAL A 1 283 ? -10.090 -7.178 21.134 1.00 95.69 283 VAL A CA 1
ATOM 2270 C C . VAL A 1 283 ? -9.636 -8.558 20.678 1.00 95.69 283 VAL A C 1
ATOM 2272 O O . VAL A 1 283 ? -9.040 -9.308 21.453 1.00 95.69 283 VAL A O 1
ATOM 2275 N N . ILE A 1 284 ? -9.866 -8.860 19.405 1.00 96.94 284 ILE A N 1
ATOM 2276 C CA . ILE A 1 284 ? -9.199 -9.950 18.692 1.00 96.94 284 ILE A CA 1
ATOM 2277 C C . ILE A 1 284 ? -8.111 -9.318 17.826 1.00 96.94 284 ILE A C 1
ATOM 2279 O O . ILE A 1 284 ? -8.430 -8.549 16.922 1.00 96.94 284 ILE A O 1
ATOM 2283 N N . GLU A 1 285 ? -6.841 -9.618 18.098 1.00 97.50 285 GLU A N 1
ATOM 2284 C CA . GLU A 1 285 ? -5.718 -9.152 17.273 1.00 97.50 285 GLU A CA 1
ATOM 2285 C C . GLU A 1 285 ? -5.320 -10.247 16.275 1.00 97.50 285 GLU A C 1
ATOM 2287 O O . GLU A 1 285 ? -4.728 -11.267 16.641 1.00 97.50 285 GLU A O 1
ATOM 2292 N N . ALA A 1 286 ? -5.641 -10.030 15.002 1.00 96.88 286 ALA A N 1
ATOM 2293 C CA . ALA A 1 286 ? -5.319 -10.919 13.899 1.00 96.88 286 ALA A CA 1
ATOM 2294 C C . ALA A 1 286 ? -3.903 -10.655 13.365 1.00 96.88 286 ALA A C 1
ATOM 2296 O O . ALA A 1 286 ? -3.607 -9.578 12.848 1.00 96.88 286 ALA A O 1
ATOM 2297 N N . GLY A 1 287 ? -3.038 -11.670 13.421 1.00 94.44 287 GLY A N 1
ATOM 2298 C CA . GLY A 1 287 ? -1.625 -11.526 13.062 1.00 94.44 287 GLY A CA 1
ATOM 2299 C C . GLY A 1 287 ? -0.808 -10.877 14.179 1.00 94.44 287 GLY A C 1
ATOM 2300 O O . GLY A 1 287 ? 0.031 -10.017 13.918 1.00 94.44 287 GLY A O 1
ATOM 2301 N N . ASP A 1 288 ? -1.054 -11.296 15.424 1.00 93.00 288 ASP A N 1
ATOM 2302 C CA . ASP A 1 288 ? -0.476 -10.728 16.653 1.00 93.00 288 ASP A CA 1
ATOM 2303 C C . ASP A 1 288 ? 1.067 -10.663 16.641 1.00 93.00 288 ASP A C 1
ATOM 2305 O O . ASP A 1 288 ? 1.707 -9.832 17.307 1.00 93.00 288 ASP A O 1
ATOM 2309 N N . GLY A 1 289 ? 1.708 -11.535 15.858 1.00 90.94 289 GLY A N 1
ATOM 2310 C CA . GLY A 1 289 ? 3.146 -11.600 15.706 1.00 90.94 289 GLY A CA 1
ATOM 2311 C C . GLY A 1 289 ? 3.817 -11.779 17.060 1.00 90.94 289 GLY A C 1
ATOM 2312 O O . GLY A 1 289 ? 3.700 -12.794 17.729 1.00 90.94 289 GLY A O 1
ATOM 2313 N N . LYS A 1 290 ? 4.556 -10.760 17.487 1.00 86.88 290 LYS A N 1
ATOM 2314 C CA . LYS A 1 290 ? 5.309 -10.778 18.751 1.00 86.88 290 LYS A CA 1
ATOM 2315 C C . LYS A 1 290 ? 4.573 -10.069 19.901 1.00 86.88 290 LYS A C 1
ATOM 2317 O O . LYS A 1 290 ? 5.231 -9.671 20.864 1.00 86.88 290 LYS A O 1
ATOM 2322 N N . GLY A 1 291 ? 3.265 -9.835 19.785 1.00 88.81 291 GLY A N 1
ATOM 2323 C CA . GLY A 1 291 ? 2.423 -9.318 20.869 1.00 88.81 291 GLY A CA 1
ATOM 2324 C C . GLY A 1 291 ? 2.605 -7.838 21.195 1.00 88.81 291 GLY A C 1
ATOM 2325 O O . GLY A 1 291 ? 2.356 -7.424 22.324 1.00 88.81 291 GLY A O 1
ATOM 2326 N N . TYR A 1 292 ? 3.116 -7.027 20.263 1.00 89.19 292 TYR A N 1
ATOM 2327 C CA . TYR A 1 292 ? 3.471 -5.631 20.548 1.00 89.19 292 TYR A CA 1
ATOM 2328 C C . TYR A 1 292 ? 2.249 -4.738 20.782 1.00 89.19 292 TYR A C 1
ATOM 2330 O O . TYR A 1 292 ? 2.212 -4.024 21.783 1.00 89.19 292 TYR A O 1
ATOM 2338 N N . LEU A 1 293 ? 1.273 -4.790 19.872 1.00 92.56 293 LEU A N 1
ATOM 2339 C CA . LEU A 1 293 ? 0.030 -4.033 19.984 1.00 92.56 293 LEU A CA 1
ATOM 2340 C C . LEU A 1 293 ? -0.836 -4.592 21.115 1.00 92.56 293 LEU A C 1
ATOM 2342 O O . LEU A 1 293 ? -1.220 -3.843 22.011 1.00 92.56 293 LEU A O 1
ATOM 2346 N N . SER A 1 294 ? -1.023 -5.912 21.151 1.00 94.12 294 SER A N 1
ATOM 2347 C CA . SER A 1 294 ? -1.833 -6.592 22.165 1.00 94.12 294 SER A CA 1
ATOM 2348 C C . SER A 1 294 ? -1.369 -6.333 23.597 1.00 94.12 294 SER A C 1
ATOM 2350 O O . SER A 1 294 ? -2.177 -5.973 24.451 1.00 94.12 294 SER A O 1
ATOM 2352 N N . SER A 1 295 ? -0.056 -6.405 23.860 1.00 89.38 295 SER A N 1
ATOM 2353 C CA . SER A 1 295 ? 0.483 -6.077 25.189 1.00 89.38 295 SER A CA 1
ATOM 2354 C C . SER A 1 295 ? 0.227 -4.611 25.563 1.00 89.38 295 SER A C 1
ATOM 2356 O O . SER A 1 295 ? -0.055 -4.314 26.720 1.00 89.38 295 SER A O 1
ATOM 2358 N N . ARG A 1 296 ? 0.322 -3.676 24.604 1.00 87.88 296 ARG A N 1
ATOM 2359 C CA . ARG A 1 296 ? 0.077 -2.243 24.850 1.00 87.88 296 ARG A CA 1
ATOM 2360 C C . ARG A 1 296 ? -1.402 -1.992 25.157 1.00 87.88 296 ARG A C 1
ATOM 2362 O O . ARG A 1 296 ? -1.701 -1.347 26.155 1.00 87.88 296 ARG A O 1
ATOM 2369 N N . LEU A 1 297 ? -2.312 -2.558 24.363 1.00 90.94 297 LEU A N 1
ATOM 2370 C CA . LEU A 1 297 ? -3.763 -2.493 24.578 1.00 90.94 297 LEU A CA 1
ATOM 2371 C C . LEU A 1 297 ? -4.171 -3.044 25.953 1.00 90.94 297 LEU A C 1
ATOM 2373 O O . LEU A 1 297 ? -4.952 -2.411 26.668 1.00 90.94 297 LEU A O 1
ATOM 2377 N N . ALA A 1 298 ? -3.602 -4.179 26.358 1.00 90.38 298 ALA A N 1
ATOM 2378 C CA . ALA A 1 298 ? -3.917 -4.795 27.641 1.00 90.38 298 ALA A CA 1
ATOM 2379 C C . ALA A 1 298 ? -3.349 -4.037 28.848 1.00 90.38 298 ALA A C 1
ATOM 2381 O O . ALA A 1 298 ? -4.042 -3.887 29.854 1.00 90.38 298 ALA A O 1
ATOM 2382 N N . LEU A 1 299 ? -2.109 -3.546 28.764 1.00 84.12 299 LEU A N 1
ATOM 2383 C CA . LEU A 1 299 ? -1.436 -2.896 29.894 1.00 84.12 299 LEU A CA 1
ATOM 2384 C C . LEU A 1 299 ? -1.822 -1.419 30.057 1.00 84.12 299 LEU A C 1
ATOM 2386 O O . LEU A 1 299 ? -2.074 -0.970 31.174 1.00 84.12 299 LEU A O 1
ATOM 2390 N N . GLU A 1 300 ? -1.872 -0.662 28.959 1.00 83.50 300 GLU A N 1
ATOM 2391 C CA . GLU A 1 300 ? -2.154 0.780 28.974 1.00 83.50 300 GLU A CA 1
ATOM 2392 C C . GLU A 1 300 ? -3.651 1.063 29.024 1.00 83.50 300 GLU A C 1
ATOM 2394 O O . GLU A 1 300 ? -4.130 1.788 29.894 1.00 83.50 300 GLU A O 1
ATOM 2399 N N . TYR A 1 301 ? -4.401 0.446 28.112 1.00 85.44 301 TYR A N 1
ATOM 2400 C CA . TYR A 1 301 ? -5.824 0.725 27.934 1.00 85.44 301 TYR A CA 1
ATOM 2401 C C . TYR A 1 301 ? -6.728 -0.226 28.718 1.00 85.44 301 TYR A C 1
ATOM 2403 O O . TYR A 1 301 ? -7.946 -0.024 28.755 1.00 85.44 301 TYR A O 1
ATOM 2411 N N . LYS A 1 302 ? -6.134 -1.226 29.387 1.00 86.75 302 LYS A N 1
ATOM 2412 C CA . LYS A 1 302 ? -6.824 -2.220 30.222 1.00 86.75 302 LYS A CA 1
ATOM 2413 C C . LYS A 1 302 ? -7.887 -3.001 29.443 1.00 86.75 302 LYS A C 1
ATOM 2415 O O . LYS A 1 302 ? -8.898 -3.400 30.014 1.00 86.75 302 LYS A O 1
ATOM 2420 N N . LEU A 1 303 ? -7.664 -3.196 28.143 1.00 89.00 303 LEU A N 1
ATOM 2421 C CA . LEU A 1 303 ? -8.558 -3.959 27.276 1.00 89.00 303 LEU A CA 1
ATOM 2422 C C . LEU A 1 303 ? -8.256 -5.450 27.383 1.00 89.00 303 LEU A C 1
ATOM 2424 O O . LEU A 1 303 ? -7.105 -5.842 27.564 1.00 89.00 303 LEU A O 1
ATOM 2428 N N . ARG A 1 304 ? -9.289 -6.280 27.244 1.00 92.00 304 ARG A N 1
ATOM 2429 C CA . ARG A 1 304 ? -9.120 -7.726 27.082 1.00 92.00 304 ARG A CA 1
ATOM 2430 C C . ARG A 1 304 ? -8.716 -7.982 25.636 1.00 92.00 304 ARG A C 1
ATOM 2432 O O . ARG A 1 304 ? -9.425 -7.545 24.734 1.00 92.00 304 ARG A O 1
ATOM 2439 N N . VAL A 1 305 ? -7.592 -8.648 25.421 1.00 94.62 305 VAL A N 1
ATOM 2440 C CA . VAL A 1 305 ? -7.023 -8.886 24.096 1.00 94.62 305 VAL A CA 1
ATOM 2441 C C . VAL A 1 305 ? -6.672 -10.356 23.946 1.00 94.62 305 VAL A C 1
ATOM 2443 O O . VAL A 1 305 ? -5.879 -10.892 24.725 1.00 94.62 305 VAL A O 1
ATOM 2446 N N . LEU A 1 306 ? -7.226 -10.989 22.917 1.00 95.81 306 LEU A N 1
ATOM 2447 C CA . LEU A 1 306 ? -6.771 -12.279 22.424 1.00 95.81 306 LEU A CA 1
ATOM 2448 C C . LEU A 1 306 ? -5.982 -12.066 21.131 1.00 95.81 306 LEU A C 1
ATOM 2450 O O . LEU A 1 306 ? -6.541 -11.704 20.099 1.00 95.81 306 LEU A O 1
ATOM 2454 N N . GLY A 1 307 ? -4.677 -12.298 21.196 1.00 96.75 307 GLY A N 1
ATOM 2455 C CA . GLY A 1 307 ? -3.806 -12.305 20.032 1.00 96.75 307 GLY A CA 1
ATOM 2456 C C . GLY A 1 307 ? -3.795 -13.655 19.327 1.00 96.75 307 GLY A C 1
ATOM 2457 O O . GLY A 1 307 ? -3.687 -14.698 19.969 1.00 96.75 307 GLY A O 1
ATOM 2458 N N . ILE A 1 308 ? -3.891 -13.649 18.003 1.00 96.69 308 ILE A N 1
ATOM 2459 C CA . ILE A 1 308 ? -3.878 -14.862 17.188 1.00 96.69 308 ILE A CA 1
ATOM 2460 C C . ILE A 1 308 ? -2.816 -14.718 16.100 1.00 96.69 308 ILE A C 1
ATOM 2462 O O . ILE A 1 308 ? -2.834 -13.764 15.321 1.00 96.69 308 ILE A O 1
ATOM 2466 N N . ASP A 1 309 ? -1.893 -15.674 16.020 1.00 95.50 309 ASP A N 1
ATOM 2467 C CA . ASP A 1 309 ? -0.877 -15.733 14.964 1.00 95.50 309 ASP A CA 1
ATOM 2468 C C . ASP A 1 309 ? -0.765 -17.153 14.403 1.00 95.50 309 ASP A C 1
ATOM 2470 O O . ASP A 1 309 ? -0.879 -18.131 15.135 1.00 95.50 309 ASP A O 1
ATOM 2474 N N . ALA A 1 310 ? -0.502 -17.289 13.105 1.00 92.06 310 ALA A N 1
ATOM 2475 C CA . ALA A 1 310 ? -0.335 -18.606 12.492 1.00 92.06 310 ALA A CA 1
ATOM 2476 C C . ALA A 1 310 ? 1.015 -19.267 12.844 1.00 92.06 310 ALA A C 1
ATOM 2478 O O . ALA A 1 310 ? 1.185 -20.469 12.650 1.00 92.06 310 ALA A O 1
ATOM 2479 N N . SER A 1 311 ? 1.996 -18.501 13.332 1.00 91.81 311 SER A N 1
ATOM 2480 C CA . SER A 1 311 ? 3.335 -18.987 13.661 1.00 91.81 311 SER A CA 1
ATOM 2481 C C . SER A 1 311 ? 3.492 -19.229 15.158 1.00 91.81 311 SER A C 1
ATOM 2483 O O . SER A 1 311 ? 3.533 -18.296 15.960 1.00 91.81 311 SER A O 1
ATOM 2485 N N . LEU A 1 312 ? 3.728 -20.490 15.529 1.00 91.50 312 LEU A N 1
ATOM 2486 C CA . LEU A 1 312 ? 4.017 -20.882 16.912 1.00 91.50 312 LEU A CA 1
ATOM 2487 C C . LEU A 1 312 ? 5.184 -20.084 17.511 1.00 91.50 312 LEU A C 1
ATOM 2489 O O . LEU A 1 312 ? 5.123 -19.609 18.643 1.00 91.50 312 LEU A O 1
ATOM 2493 N N . SER A 1 313 ? 6.238 -19.868 16.719 1.00 90.12 313 SER A N 1
ATOM 2494 C CA . SER A 1 313 ? 7.410 -19.106 17.164 1.00 90.12 313 SER A CA 1
ATOM 2495 C C . SER A 1 313 ? 7.080 -17.649 17.512 1.00 90.12 313 SER A C 1
ATOM 2497 O O . SER A 1 313 ? 7.695 -17.065 18.406 1.00 90.12 313 SER A O 1
ATOM 2499 N N . ASN A 1 314 ? 6.111 -17.045 16.823 1.00 89.50 314 ASN A N 1
ATOM 2500 C CA . ASN A 1 314 ? 5.639 -15.695 17.102 1.00 89.50 314 ASN A CA 1
ATOM 2501 C C . ASN A 1 314 ? 4.844 -15.674 18.413 1.00 89.50 314 ASN A C 1
ATOM 2503 O O . ASN A 1 314 ? 5.200 -14.904 19.309 1.00 89.50 314 ASN A O 1
ATOM 2507 N N . THR A 1 315 ? 3.890 -16.596 18.576 1.00 91.06 315 THR A N 1
ATOM 2508 C CA . THR A 1 315 ? 3.094 -16.770 19.802 1.00 91.06 315 THR A CA 1
ATOM 2509 C C . THR A 1 315 ? 3.981 -16.973 21.041 1.00 91.06 315 THR A C 1
ATOM 2511 O O . THR A 1 315 ? 3.829 -16.276 22.046 1.00 91.06 315 THR A O 1
ATOM 2514 N N . GLU A 1 316 ? 4.993 -17.845 20.975 1.00 89.06 316 GLU A N 1
ATOM 2515 C CA . GLU A 1 316 ? 5.942 -18.039 22.084 1.00 89.06 316 GLU A CA 1
ATOM 2516 C C . GLU A 1 316 ? 6.739 -16.769 22.420 1.00 89.06 316 GLU A C 1
ATOM 2518 O O . GLU A 1 316 ? 7.001 -16.461 23.589 1.00 89.06 316 GLU A O 1
ATOM 2523 N N . ASN A 1 317 ? 7.165 -16.026 21.395 1.00 85.00 317 ASN A N 1
ATOM 2524 C CA . ASN A 1 317 ? 7.888 -14.771 21.577 1.00 85.00 317 ASN A CA 1
ATOM 2525 C C . ASN A 1 317 ? 6.999 -13.689 22.197 1.00 85.00 317 ASN A C 1
ATOM 2527 O O . ASN A 1 317 ? 7.488 -12.899 23.009 1.00 85.00 317 ASN A O 1
ATOM 2531 N N . ALA A 1 318 ? 5.715 -13.671 21.846 1.00 86.38 318 ALA A N 1
ATOM 2532 C CA . ALA A 1 318 ? 4.724 -12.774 22.412 1.00 86.38 318 ALA A CA 1
ATOM 2533 C C . ALA A 1 318 ? 4.510 -13.039 23.913 1.00 86.38 318 ALA A C 1
ATOM 2535 O O . ALA A 1 318 ? 4.636 -12.113 24.717 1.00 86.38 318 ALA A O 1
ATOM 2536 N N . LEU A 1 319 ? 4.355 -14.307 24.317 1.00 86.69 319 LEU A N 1
ATOM 2537 C CA . LEU A 1 319 ? 4.276 -14.705 25.732 1.00 86.69 319 LEU A CA 1
ATOM 2538 C C . LEU A 1 319 ? 5.523 -14.279 26.523 1.00 86.69 319 LEU A C 1
ATOM 2540 O O . LEU A 1 319 ? 5.429 -13.646 27.579 1.00 86.69 319 LEU A O 1
ATOM 2544 N N . LYS A 1 320 ? 6.719 -14.563 25.985 1.00 82.00 320 LYS A N 1
ATOM 2545 C CA . LYS A 1 320 ? 7.997 -14.152 26.598 1.00 82.00 320 LYS A CA 1
ATOM 2546 C C . LYS A 1 320 ? 8.107 -12.630 26.728 1.00 82.00 320 LYS A C 1
ATOM 2548 O O . LYS A 1 320 ? 8.731 -12.144 27.675 1.00 82.00 320 LYS A O 1
ATOM 2553 N N . ARG A 1 321 ? 7.554 -11.874 25.774 1.00 81.56 321 ARG A N 1
ATOM 2554 C CA . ARG A 1 321 ? 7.550 -10.407 25.787 1.00 81.56 321 ARG A CA 1
ATOM 2555 C C . ARG A 1 321 ? 6.581 -9.861 26.831 1.00 81.56 321 ARG A C 1
ATOM 2557 O O . ARG A 1 321 ? 7.014 -9.010 27.608 1.00 81.56 321 ARG A O 1
ATOM 2564 N N . SER A 1 322 ? 5.342 -10.354 26.882 1.00 81.62 322 SER A N 1
ATOM 2565 C CA . SER A 1 322 ? 4.335 -9.897 27.853 1.00 81.62 322 SER A CA 1
ATOM 2566 C C . SER A 1 322 ? 4.848 -10.039 29.281 1.00 81.62 322 SER A C 1
ATOM 2568 O O . SER A 1 322 ? 4.935 -9.055 30.011 1.00 81.62 322 SER A O 1
ATOM 2570 N N . ALA A 1 323 ? 5.380 -11.217 29.625 1.00 78.62 323 ALA A N 1
ATOM 2571 C CA . ALA A 1 323 ? 5.922 -11.485 30.957 1.00 78.62 323 ALA A CA 1
ATOM 2572 C C . ALA A 1 323 ? 7.089 -10.556 31.354 1.00 78.62 323 ALA A C 1
ATOM 2574 O O . ALA A 1 323 ? 7.333 -10.320 32.541 1.00 78.62 323 ALA A O 1
ATOM 2575 N N . LYS A 1 324 ? 7.858 -10.045 30.380 1.00 77.25 324 LYS A N 1
ATOM 2576 C CA . LYS A 1 324 ? 8.915 -9.047 30.623 1.00 77.25 324 LYS A CA 1
ATOM 2577 C C . LYS A 1 324 ? 8.333 -7.646 30.793 1.00 77.25 324 LYS A C 1
ATOM 2579 O O . LYS A 1 324 ? 8.770 -6.935 31.695 1.00 77.25 324 LYS A O 1
ATOM 2584 N N . LEU A 1 325 ? 7.383 -7.263 29.939 1.00 76.00 325 LEU A N 1
ATOM 2585 C CA . LEU A 1 325 ? 6.734 -5.954 29.982 1.00 76.00 325 LEU A CA 1
ATOM 2586 C C . LEU A 1 325 ? 5.951 -5.767 31.276 1.00 76.00 325 LEU A C 1
ATOM 2588 O O . LEU A 1 325 ? 6.143 -4.756 31.931 1.00 76.00 325 LEU A O 1
ATOM 2592 N N . GLU A 1 326 ? 5.175 -6.758 31.706 1.00 73.88 326 GLU A N 1
ATOM 2593 C CA . GLU A 1 326 ? 4.422 -6.723 32.966 1.00 73.88 326 GLU A CA 1
ATOM 2594 C C . GLU A 1 326 ? 5.321 -6.463 34.180 1.00 73.88 326 GLU A C 1
ATOM 2596 O O . GLU A 1 326 ? 5.015 -5.621 35.021 1.00 73.88 326 GLU A O 1
ATOM 2601 N N . LYS A 1 327 ? 6.475 -7.142 34.258 1.00 74.06 327 LYS A N 1
ATOM 2602 C CA . LYS A 1 327 ? 7.445 -6.955 35.353 1.00 74.06 327 LYS A CA 1
ATOM 2603 C C . LYS A 1 327 ? 8.064 -5.561 35.360 1.00 74.06 327 LYS A C 1
ATOM 2605 O O . LYS A 1 327 ? 8.444 -5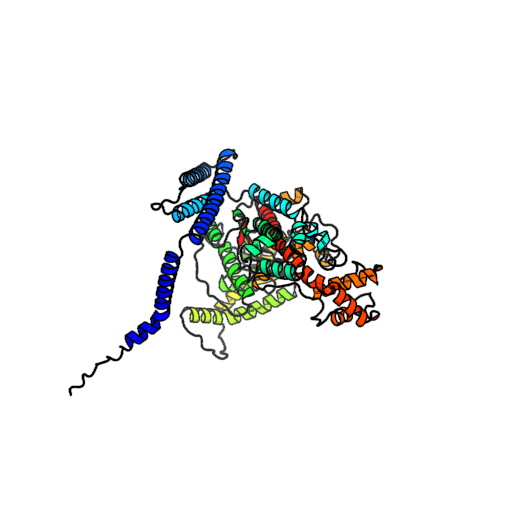.073 36.422 1.00 74.06 327 LYS A O 1
ATOM 2610 N N . ALA A 1 328 ? 8.222 -4.961 34.184 1.00 71.81 328 ALA A N 1
ATOM 2611 C CA . ALA A 1 328 ? 8.789 -3.629 34.028 1.00 71.81 328 ALA A CA 1
ATOM 2612 C C . ALA A 1 328 ? 7.726 -2.519 34.105 1.00 71.81 328 ALA A C 1
ATOM 2614 O O . ALA A 1 328 ? 8.083 -1.381 34.393 1.00 71.81 328 ALA A O 1
ATOM 2615 N N . TRP A 1 329 ? 6.446 -2.842 33.881 1.00 74.19 329 TRP A N 1
ATOM 2616 C CA . TRP A 1 329 ? 5.369 -1.890 33.610 1.00 74.19 329 TRP A CA 1
ATOM 2617 C C . TRP A 1 329 ? 5.261 -0.800 34.670 1.00 74.19 329 TRP A C 1
ATOM 2619 O O . TRP A 1 329 ? 5.358 0.374 34.342 1.00 74.19 329 TRP A O 1
ATOM 2629 N N . THR A 1 330 ? 5.187 -1.179 35.947 1.00 72.62 330 THR A N 1
ATOM 2630 C CA . THR A 1 330 ? 5.070 -0.227 37.064 1.00 72.62 330 THR A CA 1
ATOM 2631 C C . THR A 1 330 ? 6.244 0.749 37.142 1.00 72.62 330 THR A C 1
ATOM 2633 O O . THR A 1 330 ? 6.053 1.928 37.427 1.00 72.62 330 THR A O 1
ATOM 2636 N N . GLY A 1 331 ? 7.461 0.283 36.850 1.00 69.00 331 GLY A N 1
ATOM 2637 C CA . GLY A 1 331 ? 8.644 1.140 36.795 1.00 69.00 331 GLY A CA 1
ATOM 2638 C C . GLY A 1 331 ? 8.624 2.102 35.607 1.00 69.00 331 GLY A C 1
ATOM 2639 O O . GLY A 1 331 ? 9.109 3.222 35.729 1.00 69.00 331 GLY A O 1
ATOM 2640 N N . LEU A 1 332 ? 8.050 1.682 34.479 1.00 70.31 332 LEU A N 1
ATOM 2641 C CA . LEU A 1 332 ? 7.943 2.491 33.264 1.00 70.31 332 LEU A CA 1
ATOM 2642 C C . LEU A 1 332 ? 6.856 3.550 33.368 1.00 70.31 332 LEU A C 1
ATOM 2644 O O . LEU A 1 332 ? 7.101 4.685 32.982 1.00 70.31 332 LEU A O 1
ATOM 2648 N N . THR A 1 333 ? 5.694 3.189 33.913 1.00 70.38 333 THR A N 1
ATOM 2649 C CA . THR A 1 333 ? 4.596 4.120 34.194 1.00 70.38 333 THR A CA 1
ATOM 2650 C C . THR A 1 333 ? 5.095 5.234 35.102 1.00 70.38 333 THR A C 1
ATOM 2652 O O . THR A 1 333 ? 5.052 6.393 34.712 1.00 70.38 333 THR A O 1
ATOM 2655 N N . LYS A 1 334 ? 5.719 4.871 36.231 1.00 71.00 334 LYS A N 1
ATOM 2656 C CA . LYS A 1 334 ? 6.295 5.845 37.160 1.00 71.00 334 LYS A CA 1
ATOM 2657 C C . LYS A 1 334 ? 7.350 6.732 36.502 1.00 71.00 334 LYS A C 1
ATOM 2659 O O . LYS A 1 334 ? 7.392 7.928 36.738 1.00 71.00 334 LYS A O 1
ATOM 2664 N N . ARG A 1 335 ? 8.210 6.157 35.658 1.00 69.00 335 ARG A N 1
ATOM 2665 C CA . ARG A 1 335 ? 9.235 6.924 34.947 1.00 69.00 335 ARG A CA 1
ATOM 2666 C C . ARG A 1 335 ? 8.635 7.905 33.941 1.00 69.00 335 ARG A C 1
ATOM 2668 O O . ARG A 1 335 ? 9.159 9.001 33.791 1.00 69.00 335 ARG A O 1
ATOM 2675 N N . ALA A 1 336 ? 7.594 7.495 33.224 1.00 68.25 336 ALA A N 1
ATOM 2676 C CA . ALA A 1 336 ? 6.895 8.355 32.281 1.00 68.25 336 ALA A CA 1
ATOM 2677 C C . ALA A 1 336 ? 6.175 9.498 33.015 1.00 68.25 336 ALA A C 1
ATOM 2679 O O . ALA A 1 336 ? 6.311 10.638 32.590 1.00 68.25 336 ALA A O 1
ATOM 2680 N N . GLU A 1 337 ? 5.533 9.211 34.153 1.00 75.56 337 GLU A N 1
ATOM 2681 C CA . GLU A 1 337 ? 4.931 10.218 35.041 1.00 75.56 337 GLU A CA 1
ATOM 2682 C C . GLU A 1 337 ? 5.987 11.184 35.600 1.00 75.56 337 GLU A C 1
ATOM 2684 O O . GLU A 1 337 ? 5.783 12.393 35.598 1.00 75.56 337 GLU A O 1
ATOM 2689 N N . ASP A 1 338 ? 7.139 10.676 36.051 1.00 74.44 338 ASP A N 1
ATOM 2690 C CA . ASP A 1 338 ? 8.248 11.505 36.539 1.00 74.44 338 ASP A CA 1
ATOM 2691 C C . ASP A 1 338 ? 8.729 12.466 35.432 1.00 74.44 338 ASP A C 1
ATOM 2693 O O . ASP A 1 338 ? 8.867 13.662 35.675 1.00 74.44 338 ASP A O 1
ATOM 2697 N N . ILE A 1 339 ? 8.921 11.970 34.201 1.00 71.31 339 ILE A N 1
ATOM 2698 C CA . ILE A 1 339 ? 9.338 12.785 33.044 1.00 71.31 339 ILE A CA 1
ATOM 2699 C C . ILE A 1 339 ? 8.288 13.845 32.693 1.00 71.31 339 ILE A C 1
ATOM 2701 O O . ILE A 1 339 ? 8.651 14.984 32.410 1.00 71.31 339 ILE A O 1
ATOM 2705 N N . GLU A 1 340 ? 7.006 13.481 32.701 1.00 71.56 340 GLU A N 1
ATOM 2706 C CA . GLU A 1 340 ? 5.895 14.395 32.414 1.00 71.56 340 GLU A CA 1
ATOM 2707 C C . GLU A 1 340 ? 5.796 15.515 33.458 1.00 71.56 340 GLU A C 1
ATOM 2709 O O . GLU A 1 340 ? 5.552 16.667 33.114 1.00 71.56 340 GLU A O 1
ATOM 2714 N N . ASN A 1 341 ? 6.122 15.207 34.714 1.00 75.94 341 ASN A N 1
ATOM 2715 C CA . ASN A 1 341 ? 6.237 16.181 35.799 1.00 75.94 341 ASN A CA 1
ATOM 2716 C C . ASN A 1 341 ? 7.593 16.925 35.828 1.00 75.94 341 ASN A C 1
ATOM 2718 O O . ASN A 1 341 ? 7.908 17.589 36.816 1.00 75.94 341 ASN A O 1
ATOM 2722 N N . GLY A 1 342 ? 8.425 16.808 34.785 1.00 72.69 342 GLY A N 1
ATOM 2723 C CA . GLY A 1 342 ? 9.719 17.497 34.677 1.00 72.69 342 GLY A CA 1
ATOM 2724 C C . GLY A 1 342 ? 10.842 16.926 35.558 1.00 72.69 342 GLY A C 1
ATOM 2725 O O . GLY A 1 342 ? 11.906 17.534 35.682 1.00 72.69 342 GLY A O 1
ATOM 2726 N N . ILE A 1 343 ? 10.647 15.755 36.170 1.00 76.19 343 ILE A N 1
ATOM 2727 C CA . ILE A 1 343 ? 11.624 15.089 37.038 1.00 76.19 343 ILE A CA 1
ATOM 2728 C C . ILE A 1 343 ? 12.535 14.199 36.184 1.00 76.19 343 ILE A C 1
ATOM 2730 O O . ILE A 1 343 ? 12.088 13.233 35.569 1.00 76.19 343 ILE A O 1
ATOM 2734 N N . ILE A 1 344 ? 13.846 14.468 36.187 1.00 68.00 344 ILE A N 1
ATOM 2735 C CA . ILE A 1 344 ? 14.834 13.620 35.500 1.00 68.00 344 ILE A CA 1
ATOM 2736 C C . ILE A 1 344 ? 15.053 12.334 36.319 1.00 68.00 344 ILE A C 1
ATOM 2738 O O . ILE A 1 344 ? 15.620 12.392 37.418 1.00 68.00 344 ILE A O 1
ATOM 2742 N N . PRO A 1 345 ? 14.666 11.145 35.815 1.00 58.06 345 PRO A N 1
ATOM 2743 C CA . PRO A 1 345 ? 14.784 9.911 36.581 1.00 58.06 345 PRO A CA 1
ATOM 2744 C C . PRO A 1 345 ? 16.259 9.521 36.743 1.00 58.06 345 PRO A C 1
ATOM 2746 O O . PRO A 1 345 ? 16.962 9.262 35.764 1.00 58.06 345 PRO A O 1
ATOM 2749 N N . THR A 1 346 ? 16.746 9.433 37.983 1.00 54.50 346 THR A N 1
ATOM 2750 C CA . THR A 1 346 ? 18.110 8.946 38.253 1.00 54.50 346 THR A CA 1
ATOM 2751 C C . THR A 1 346 ? 18.244 7.466 37.881 1.00 54.50 346 THR A C 1
ATOM 2753 O O . THR A 1 346 ? 17.375 6.643 38.185 1.00 54.50 346 THR A O 1
ATOM 2756 N N . ARG A 1 347 ? 19.359 7.089 37.238 1.00 46.41 347 ARG A N 1
ATOM 2757 C CA . ARG A 1 347 ? 19.663 5.699 36.856 1.00 46.41 347 ARG A CA 1
ATOM 2758 C C . ARG A 1 347 ? 19.944 4.860 38.112 1.00 46.41 347 ARG A C 1
ATOM 2760 O O . ARG A 1 347 ? 21.092 4.681 38.505 1.00 46.41 347 ARG A O 1
ATOM 2767 N N . ARG A 1 348 ? 18.903 4.370 38.791 1.00 49.19 348 ARG A N 1
ATOM 2768 C CA . ARG A 1 348 ? 19.053 3.546 40.004 1.00 49.19 348 ARG A CA 1
ATOM 2769 C C . ARG A 1 348 ? 19.365 2.086 39.672 1.00 49.19 348 ARG A C 1
ATOM 2771 O O . ARG A 1 348 ? 18.714 1.462 38.838 1.00 49.19 348 ARG A O 1
ATOM 2778 N N . GLY A 1 349 ? 20.356 1.540 40.379 1.00 46.44 349 GLY A N 1
ATOM 2779 C CA . GLY A 1 349 ? 20.700 0.119 40.377 1.00 46.44 349 GLY A CA 1
ATOM 2780 C C . GLY A 1 349 ? 19.584 -0.772 40.936 1.00 46.44 349 GLY A C 1
ATOM 2781 O O . GLY A 1 349 ? 18.694 -0.317 41.655 1.00 46.44 349 GLY A O 1
ATOM 2782 N N . ARG A 1 350 ? 19.658 -2.061 40.578 1.00 38.75 350 ARG A N 1
ATOM 2783 C CA . ARG A 1 350 ? 18.733 -3.158 40.921 1.00 38.75 350 ARG A CA 1
ATOM 2784 C C . ARG A 1 350 ? 18.240 -3.075 42.380 1.00 38.75 350 ARG A C 1
ATOM 2786 O O . ARG A 1 350 ? 18.932 -3.507 43.297 1.00 38.75 350 ARG A O 1
ATOM 2793 N N . ARG A 1 351 ? 17.015 -2.588 42.600 1.00 45.28 351 ARG A N 1
ATOM 2794 C CA . ARG A 1 351 ? 16.260 -2.830 43.841 1.00 45.28 351 ARG A CA 1
ATOM 2795 C C . ARG A 1 351 ? 15.292 -3.995 43.621 1.00 45.28 351 ARG A C 1
ATOM 2797 O O . ARG A 1 351 ? 14.669 -4.094 42.567 1.00 45.28 351 ARG A O 1
ATOM 2804 N N . LYS A 1 352 ? 15.197 -4.894 44.608 1.00 42.38 352 LYS A N 1
ATOM 2805 C CA . LYS A 1 352 ? 14.174 -5.950 44.673 1.00 42.38 352 LYS A CA 1
ATOM 2806 C C . LYS A 1 352 ? 12.810 -5.282 44.880 1.00 42.38 352 LYS A C 1
ATOM 2808 O O . LYS A 1 352 ? 12.612 -4.635 45.903 1.00 42.38 352 LYS A O 1
ATOM 2813 N N . ASN A 1 353 ? 11.898 -5.442 43.924 1.00 46.00 353 ASN A N 1
ATOM 2814 C CA . ASN A 1 353 ? 10.509 -5.013 44.076 1.00 46.00 353 ASN A CA 1
ATOM 2815 C C . ASN A 1 353 ? 9.739 -6.054 44.897 1.00 46.00 353 ASN A C 1
ATOM 2817 O O . ASN A 1 353 ? 9.764 -7.239 44.560 1.00 46.00 353 ASN A O 1
ATOM 2821 N N . ASN A 1 354 ? 9.031 -5.605 45.935 1.00 42.91 354 ASN A N 1
ATOM 2822 C CA . ASN A 1 354 ? 7.898 -6.349 46.478 1.00 42.91 354 ASN A CA 1
ATOM 2823 C C . ASN A 1 354 ? 6.772 -6.286 45.438 1.00 42.91 354 ASN A C 1
ATOM 2825 O O . ASN A 1 354 ? 6.445 -5.204 44.953 1.00 42.91 354 ASN A O 1
ATOM 2829 N N . ALA A 1 355 ? 6.244 -7.445 45.044 1.00 44.06 355 ALA A N 1
ATOM 2830 C CA . ALA A 1 355 ? 5.173 -7.544 44.062 1.00 44.06 355 ALA A CA 1
ATOM 2831 C C . ALA A 1 355 ? 3.884 -6.937 44.633 1.00 44.06 355 ALA A C 1
ATOM 2833 O O . ALA A 1 355 ? 3.388 -7.383 45.666 1.00 44.06 355 ALA A O 1
ATOM 2834 N N . ASP A 1 356 ? 3.370 -5.909 43.965 1.00 45.88 356 ASP A N 1
ATOM 2835 C CA . ASP A 1 356 ? 2.086 -5.295 44.279 1.00 45.88 356 ASP A CA 1
ATOM 2836 C C . ASP A 1 356 ? 0.942 -6.115 43.649 1.00 45.88 356 ASP A C 1
ATOM 2838 O O . ASP A 1 356 ? 1.041 -6.546 42.496 1.00 45.88 356 ASP A O 1
ATOM 2842 N N . LYS A 1 357 ? -0.152 -6.336 44.392 1.00 44.91 357 LYS A N 1
ATOM 2843 C CA . LYS A 1 357 ? -1.292 -7.193 43.985 1.00 44.91 357 LYS A CA 1
ATOM 2844 C C . LYS A 1 357 ? -2.043 -6.663 42.750 1.00 44.91 357 LYS A C 1
ATOM 2846 O O . LYS A 1 357 ? -2.791 -7.407 42.121 1.00 44.91 357 LYS A O 1
ATOM 2851 N N . SER A 1 358 ? -1.845 -5.396 42.383 1.00 48.56 358 SER A N 1
ATOM 2852 C CA . SER A 1 358 ? -2.423 -4.755 41.192 1.00 48.56 358 SER A CA 1
ATOM 2853 C C . SER A 1 358 ? -1.910 -5.356 39.869 1.00 48.56 358 SER A C 1
ATOM 2855 O O . SER A 1 358 ? -2.659 -5.433 38.892 1.00 48.56 358 SER A O 1
ATOM 2857 N N . VAL A 1 359 ? -0.669 -5.860 39.845 1.00 49.03 359 VAL A N 1
ATOM 2858 C CA . VAL A 1 359 ? -0.018 -6.436 38.651 1.00 49.03 359 VAL A CA 1
ATOM 2859 C C . VAL A 1 359 ? -0.593 -7.808 38.281 1.00 49.03 359 VAL A C 1
ATOM 2861 O O . VAL A 1 359 ? -0.645 -8.159 37.103 1.00 49.03 359 VAL A O 1
ATOM 2864 N N . ASP A 1 360 ? -1.097 -8.573 39.253 1.00 47.56 360 ASP A N 1
ATOM 2865 C CA . ASP A 1 360 ? -1.685 -9.893 38.988 1.00 47.56 360 ASP A CA 1
ATOM 2866 C C . ASP A 1 360 ? -3.019 -9.817 38.224 1.00 47.56 360 ASP A C 1
ATOM 2868 O O . ASP A 1 360 ? -3.351 -10.747 37.495 1.00 47.56 360 ASP A O 1
ATOM 2872 N N . LYS A 1 361 ? -3.746 -8.691 38.300 1.00 50.78 361 LYS A N 1
ATOM 2873 C CA . LYS A 1 361 ? -4.955 -8.454 37.488 1.00 50.78 361 LYS A CA 1
ATOM 2874 C C . LYS A 1 361 ? -4.612 -8.045 36.046 1.00 50.78 361 LYS A C 1
ATOM 2876 O O . LYS A 1 361 ? -5.328 -8.408 35.120 1.00 50.78 361 LYS A O 1
ATOM 2881 N N . LEU A 1 362 ? -3.487 -7.348 35.844 1.00 52.69 362 LEU A N 1
ATOM 2882 C CA . LEU A 1 362 ? -2.967 -6.957 34.523 1.00 52.69 362 LEU A CA 1
ATOM 2883 C C . LEU A 1 362 ? -2.469 -8.162 33.702 1.00 52.69 362 LEU A C 1
ATOM 2885 O O . LEU A 1 362 ? -2.653 -8.171 32.487 1.00 52.69 362 LEU A O 1
ATOM 2889 N N . LYS A 1 363 ? -1.934 -9.205 34.359 1.00 53.97 363 LYS A N 1
ATOM 2890 C CA . LYS A 1 363 ? -1.557 -10.495 33.735 1.00 53.97 363 LYS A CA 1
ATOM 2891 C C . LYS A 1 363 ? -2.702 -11.193 32.999 1.00 53.97 363 LYS A C 1
ATOM 2893 O O . LYS A 1 363 ? -2.454 -12.046 32.154 1.00 53.97 363 LYS A O 1
ATOM 2898 N N . ALA A 1 364 ? -3.950 -10.897 33.359 1.00 68.94 364 ALA A N 1
ATOM 2899 C CA . ALA A 1 364 ? -5.107 -11.617 32.844 1.00 68.94 364 ALA A CA 1
ATOM 2900 C C . ALA A 1 364 ? -5.619 -11.071 31.506 1.00 68.94 364 ALA A C 1
ATOM 2902 O O . ALA A 1 364 ? -6.295 -11.805 30.794 1.00 68.94 364 ALA A O 1
ATOM 2903 N N . ASN A 1 365 ? -5.307 -9.816 31.163 1.00 88.50 365 ASN A N 1
ATOM 2904 C CA . ASN A 1 365 ? -5.981 -9.105 30.076 1.00 88.50 365 ASN A CA 1
ATOM 2905 C C . ASN A 1 365 ? -5.423 -9.396 28.682 1.00 88.50 365 ASN A C 1
ATOM 2907 O O . ASN A 1 365 ? -6.122 -9.147 27.709 1.00 88.50 365 ASN A O 1
ATOM 2911 N N . TYR A 1 366 ? -4.205 -9.924 28.563 1.00 92.88 366 TYR A N 1
ATOM 2912 C CA . TYR A 1 366 ? -3.654 -10.361 27.282 1.00 92.88 366 TYR A CA 1
ATOM 2913 C C . TYR A 1 366 ? -3.429 -11.867 27.282 1.00 92.88 366 TYR A C 1
ATOM 2915 O O . TYR A 1 366 ? -2.739 -12.411 28.144 1.00 92.88 366 TYR A O 1
ATOM 2923 N N . LYS A 1 367 ? -4.001 -12.533 26.283 1.00 93.69 367 LYS A N 1
ATOM 2924 C CA . LYS A 1 367 ? -3.781 -13.948 25.990 1.00 93.69 367 LYS A CA 1
ATOM 2925 C C . LYS A 1 367 ? -3.450 -14.087 24.512 1.00 93.69 367 LYS A C 1
ATOM 2927 O O . LYS A 1 367 ? -3.814 -13.232 23.712 1.00 93.69 367 LYS A O 1
ATOM 2932 N N . THR A 1 368 ? -2.724 -15.135 24.145 1.00 94.62 368 THR A N 1
ATOM 2933 C CA . THR A 1 368 ? -2.338 -15.366 22.750 1.00 94.62 368 THR A CA 1
ATOM 2934 C C . THR A 1 368 ? -2.381 -16.850 22.417 1.00 94.62 368 THR A C 1
ATOM 2936 O O . THR A 1 368 ? -2.156 -17.687 23.296 1.00 94.62 368 THR A O 1
ATOM 2939 N N . THR A 1 369 ? -2.688 -17.173 21.163 1.00 95.75 369 THR A N 1
ATOM 2940 C CA . THR A 1 369 ? -2.763 -18.547 20.663 1.00 95.75 369 THR A CA 1
ATOM 2941 C C . THR A 1 369 ? -2.227 -18.669 19.239 1.00 95.75 369 THR A C 1
ATOM 2943 O O . THR A 1 369 ? -2.112 -17.683 18.505 1.00 95.75 369 THR A O 1
ATOM 2946 N N . THR A 1 370 ? -1.860 -19.894 18.862 1.00 95.94 370 THR A N 1
ATOM 2947 C CA . THR A 1 370 ? -1.386 -20.217 17.518 1.00 95.94 370 THR A CA 1
ATOM 2948 C C . THR A 1 370 ? -2.525 -20.803 16.700 1.00 95.94 370 THR A C 1
ATOM 2950 O O . THR A 1 370 ? -2.935 -21.938 16.933 1.00 95.94 370 THR A O 1
ATOM 2953 N N . LEU A 1 371 ? -3.023 -20.043 15.729 1.00 93.25 371 LEU A N 1
ATOM 2954 C CA . LEU A 1 371 ? -4.104 -20.469 14.847 1.00 93.25 371 LEU A CA 1
ATOM 2955 C C . LEU A 1 371 ? -4.005 -19.754 13.499 1.00 93.25 371 LEU A C 1
ATOM 2957 O O . LEU A 1 371 ? -3.689 -18.565 13.423 1.00 93.25 371 LEU A O 1
ATOM 2961 N N . TYR A 1 372 ? -4.308 -20.479 12.424 1.00 90.31 372 TYR A N 1
ATOM 2962 C CA . TYR A 1 372 ? -4.496 -19.882 11.108 1.00 90.31 372 TYR A CA 1
ATOM 2963 C C . TYR A 1 372 ? -5.932 -19.359 10.982 1.00 90.31 372 TYR A C 1
ATOM 2965 O O . TYR A 1 372 ? -6.884 -20.132 11.066 1.00 90.31 372 TYR A O 1
ATOM 2973 N N . ILE A 1 373 ? -6.084 -18.045 10.806 1.00 90.38 373 ILE A N 1
ATOM 2974 C CA . ILE A 1 373 ? -7.395 -17.396 10.710 1.00 90.38 373 ILE A CA 1
ATOM 2975 C C . ILE A 1 373 ? -7.997 -17.634 9.323 1.00 90.38 373 ILE A C 1
ATOM 2977 O O . ILE A 1 373 ? -7.378 -17.340 8.299 1.00 90.38 373 ILE A O 1
ATOM 2981 N N . THR A 1 374 ? -9.242 -18.094 9.312 1.00 84.50 374 THR A N 1
ATOM 2982 C CA . THR A 1 374 ? -10.079 -18.292 8.121 1.00 84.50 374 THR A CA 1
ATOM 2983 C C . THR A 1 374 ? -11.420 -17.580 8.315 1.00 84.50 374 THR A C 1
ATOM 2985 O O . THR A 1 374 ? -11.759 -17.258 9.457 1.00 84.50 374 THR A O 1
ATOM 2988 N N . PRO A 1 375 ? -12.212 -17.348 7.253 1.00 79.25 375 PRO A N 1
ATOM 2989 C CA . PRO A 1 375 ? -13.558 -16.790 7.395 1.00 79.25 375 PRO A CA 1
ATOM 2990 C C . PRO A 1 375 ? -14.471 -17.568 8.356 1.00 79.25 375 PRO A C 1
ATOM 2992 O O . PRO A 1 375 ? -15.338 -16.986 8.993 1.00 79.25 375 PRO A O 1
ATOM 2995 N N . GLN A 1 376 ? -14.214 -18.866 8.534 1.00 81.69 376 GLN A N 1
ATOM 2996 C CA . GLN A 1 376 ? -14.988 -19.766 9.390 1.00 81.69 376 GLN A CA 1
ATOM 2997 C C . GLN A 1 376 ? -14.464 -19.846 10.836 1.00 81.69 376 GLN A C 1
ATOM 2999 O O . GLN A 1 376 ? -14.952 -20.653 11.625 1.00 81.69 376 GLN A O 1
ATOM 3004 N N . THR A 1 377 ? -13.446 -19.061 11.199 1.00 86.88 377 THR A N 1
ATOM 3005 C CA . THR A 1 377 ? -12.877 -19.082 12.551 1.00 86.88 377 THR A CA 1
ATOM 3006 C C . THR A 1 377 ? -13.865 -18.515 13.575 1.00 86.88 377 THR A C 1
ATOM 3008 O O . THR A 1 377 ? -14.257 -17.351 13.509 1.00 86.88 377 THR A O 1
ATOM 3011 N N . ASP A 1 378 ? -14.217 -19.332 14.568 1.00 88.62 378 ASP A N 1
ATOM 3012 C CA . ASP A 1 378 ? -15.130 -18.966 15.651 1.00 88.62 378 ASP A CA 1
ATOM 3013 C C . ASP A 1 378 ? -14.395 -18.236 16.784 1.00 88.62 378 ASP A C 1
ATOM 3015 O O . ASP A 1 378 ? -13.884 -18.838 17.733 1.00 88.62 378 ASP A O 1
ATOM 3019 N N . PHE A 1 379 ? -14.315 -16.910 16.676 1.00 90.81 379 PHE A N 1
ATOM 3020 C CA . PHE A 1 379 ? -13.656 -16.096 17.695 1.00 90.81 379 PHE A CA 1
ATOM 3021 C C . PHE A 1 379 ? -14.368 -16.106 19.045 1.00 90.81 379 PHE A C 1
ATOM 3023 O O . PHE A 1 379 ? -13.685 -15.963 20.055 1.00 90.81 379 PHE A O 1
ATOM 3030 N N . GLY A 1 380 ? -15.691 -16.289 19.090 1.00 88.88 380 GLY A N 1
ATOM 3031 C CA . GLY A 1 380 ? -16.443 -16.305 20.344 1.00 88.88 380 GLY A CA 1
ATOM 3032 C C . GLY A 1 380 ? -16.044 -17.497 21.207 1.00 88.88 380 GLY A C 1
ATOM 3033 O O . GLY A 1 380 ? -15.649 -17.328 22.362 1.00 88.88 380 GLY A O 1
ATOM 3034 N N . ASN A 1 381 ? -16.054 -18.695 20.620 1.00 89.88 381 ASN A N 1
ATOM 3035 C CA . ASN A 1 381 ? -15.653 -19.912 21.320 1.00 89.88 381 ASN A CA 1
ATOM 3036 C C . ASN A 1 381 ? -14.185 -19.871 21.750 1.00 89.88 381 ASN A C 1
ATOM 3038 O O . ASN A 1 381 ? -13.890 -20.092 22.925 1.00 89.88 381 ASN A O 1
ATOM 3042 N N . ILE A 1 382 ? -13.275 -19.497 20.844 1.00 92.00 382 ILE A N 1
ATOM 3043 C CA . ILE A 1 382 ? -11.847 -19.399 21.181 1.00 92.00 382 ILE A CA 1
ATOM 3044 C C . ILE A 1 382 ? -11.641 -18.357 22.285 1.00 92.00 382 ILE A C 1
ATOM 3046 O O . ILE A 1 382 ? -10.917 -18.602 23.244 1.00 92.00 382 ILE A O 1
ATOM 3050 N N . PHE A 1 383 ? -12.287 -17.193 22.205 1.00 92.56 383 PHE A N 1
ATOM 3051 C CA . PHE A 1 383 ? -12.150 -16.178 23.243 1.00 92.56 383 PHE A CA 1
ATOM 3052 C C . PHE A 1 383 ? -12.614 -16.696 24.606 1.00 92.56 383 PHE A C 1
ATOM 3054 O O . PHE A 1 383 ? -11.894 -16.517 25.587 1.00 92.56 383 PHE A O 1
ATOM 3061 N N . ASN A 1 384 ? -13.746 -17.397 24.666 1.00 89.81 384 ASN A N 1
ATOM 3062 C CA . ASN A 1 384 ? -14.290 -17.950 25.906 1.00 89.81 384 ASN A CA 1
ATOM 3063 C C . ASN A 1 384 ? -13.417 -19.066 26.504 1.00 89.81 384 ASN A C 1
ATOM 3065 O O . ASN A 1 384 ? -13.319 -19.162 27.725 1.00 89.81 384 ASN A O 1
ATOM 3069 N N . GLU A 1 385 ? -12.714 -19.864 25.693 1.00 91.31 385 GLU A N 1
ATOM 3070 C CA . GLU A 1 385 ? -11.724 -20.833 26.201 1.00 91.31 385 GLU A CA 1
ATOM 3071 C C . GLU A 1 385 ? -10.601 -20.139 26.980 1.00 91.31 385 GLU A C 1
ATOM 3073 O O . GLU A 1 385 ? -10.169 -20.597 28.043 1.00 91.31 385 GLU A O 1
ATOM 3078 N N . TYR A 1 386 ? -10.140 -18.998 26.469 1.00 91.25 386 TYR A N 1
ATOM 3079 C CA . TYR A 1 386 ? -9.093 -18.217 27.109 1.00 91.25 386 TYR A CA 1
ATOM 3080 C C . TYR A 1 386 ? -9.650 -17.306 28.207 1.00 91.25 386 TYR A C 1
ATOM 3082 O O . TYR A 1 386 ? -8.949 -17.064 29.186 1.00 91.25 386 TYR A O 1
ATOM 3090 N N . PHE A 1 387 ? -10.892 -16.841 28.130 1.00 89.19 387 PHE A N 1
ATOM 3091 C CA . PHE A 1 387 ? -11.526 -15.941 29.099 1.00 89.19 387 PHE A CA 1
ATOM 3092 C C . PHE A 1 387 ? -12.844 -16.529 29.658 1.00 89.19 387 PHE A C 1
ATOM 3094 O O . PHE A 1 387 ? -13.899 -15.924 29.505 1.00 89.19 387 PHE A O 1
ATOM 3101 N N . PRO A 1 388 ? -12.812 -17.671 30.379 1.00 80.94 388 PRO A N 1
ATOM 3102 C CA . PRO A 1 388 ? -14.012 -18.461 30.699 1.00 80.94 388 PRO A CA 1
ATOM 3103 C C . PRO A 1 388 ? -14.960 -17.837 31.731 1.00 80.94 388 PRO A C 1
ATOM 3105 O O . PRO A 1 388 ? -16.090 -18.290 31.873 1.00 80.94 388 PRO A O 1
ATOM 3108 N N . GLN A 1 389 ? -14.512 -16.833 32.491 1.00 70.38 389 GLN A N 1
ATOM 3109 C CA . GLN A 1 389 ? -15.358 -16.136 33.474 1.00 70.38 389 GLN A CA 1
ATOM 3110 C C . GLN A 1 389 ? -16.042 -14.891 32.905 1.00 70.38 389 GLN A C 1
ATOM 3112 O O . GLN A 1 389 ? -16.752 -14.189 33.618 1.00 70.38 389 GLN A O 1
ATOM 3117 N N . GLU A 1 390 ? -15.822 -14.609 31.626 1.00 66.81 390 GLU A N 1
ATOM 3118 C CA . GLU A 1 390 ? -16.240 -13.384 30.973 1.00 66.81 390 GLU A CA 1
ATOM 3119 C C . GLU A 1 390 ? -17.137 -13.781 29.799 1.00 66.81 390 GLU A C 1
ATOM 3121 O O . GLU A 1 390 ? -16.640 -14.208 28.764 1.00 66.81 390 GLU A O 1
ATOM 3126 N N . ASN A 1 391 ? -18.460 -13.644 29.937 1.00 64.31 391 ASN A N 1
ATOM 3127 C CA . ASN A 1 391 ? -19.414 -13.870 28.838 1.00 64.31 391 ASN A CA 1
ATOM 3128 C C . ASN A 1 391 ? -19.359 -12.718 27.811 1.00 64.31 391 ASN A C 1
ATOM 3130 O O . ASN A 1 391 ? -20.369 -12.088 27.502 1.00 64.31 391 ASN A O 1
ATOM 3134 N N . SER A 1 392 ? -18.162 -12.401 27.313 1.00 68.75 392 SER A N 1
ATOM 3135 C CA . SER A 1 392 ? -17.958 -11.391 26.280 1.00 68.75 392 SER A CA 1
ATOM 3136 C C . SER A 1 392 ? -18.402 -11.962 24.939 1.00 68.75 392 SER A C 1
ATOM 3138 O O . SER A 1 392 ? -17.767 -12.866 24.408 1.00 68.75 392 SER A O 1
ATOM 3140 N N . SER A 1 393 ? -19.458 -11.392 24.369 1.00 76.69 393 SER A N 1
ATOM 3141 C CA . SER A 1 393 ? -20.004 -11.804 23.067 1.00 76.69 393 SER A CA 1
ATOM 3142 C C . SER A 1 393 ? -19.726 -10.806 21.940 1.00 76.69 393 SER A C 1
ATOM 3144 O O . SER A 1 393 ? -20.121 -11.056 20.809 1.00 76.69 393 SER A O 1
ATOM 3146 N N . ARG A 1 394 ? -19.077 -9.666 22.231 1.00 88.81 394 ARG A N 1
ATOM 3147 C CA . ARG A 1 394 ? -18.837 -8.5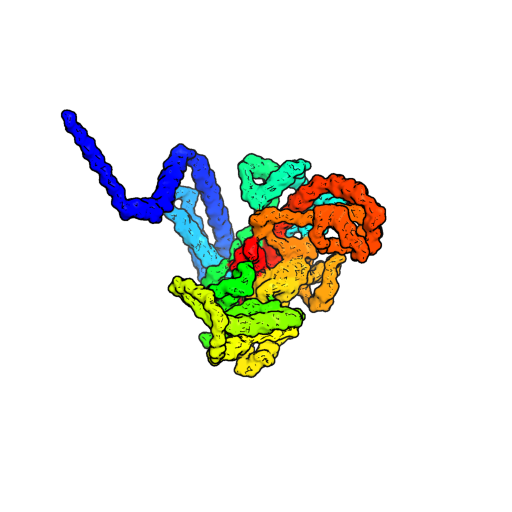81 21.265 1.00 88.81 394 ARG A CA 1
ATOM 3148 C C . ARG A 1 394 ? -17.360 -8.223 21.144 1.00 88.81 394 ARG A C 1
ATOM 3150 O O . ARG A 1 394 ? -16.665 -8.069 22.156 1.00 88.81 394 ARG A O 1
ATOM 3157 N N . PHE A 1 395 ? -16.895 -8.036 19.911 1.00 93.19 395 PHE A N 1
ATOM 3158 C CA . PHE A 1 395 ? -15.477 -7.875 19.606 1.00 93.19 395 PHE A CA 1
ATOM 3159 C C . PHE A 1 395 ? -15.160 -6.676 18.709 1.00 93.19 395 PHE A C 1
ATOM 3161 O O . PHE A 1 395 ? -15.903 -6.321 17.793 1.00 93.19 395 PHE A O 1
ATOM 3168 N N . CYS A 1 396 ? -13.983 -6.105 18.948 1.00 95.44 396 CYS A N 1
ATOM 3169 C CA . CYS A 1 396 ? -13.233 -5.307 17.993 1.00 95.44 396 CYS A CA 1
ATOM 3170 C C . CYS A 1 396 ? -12.177 -6.213 17.346 1.00 95.44 396 CYS A C 1
ATOM 3172 O O . CYS A 1 396 ? -11.275 -6.705 18.027 1.00 95.44 396 CYS A O 1
ATOM 3174 N N . LEU A 1 397 ? -12.288 -6.446 16.041 1.00 97.38 397 LEU A N 1
ATOM 3175 C CA . LEU A 1 397 ? -11.274 -7.149 15.266 1.00 97.38 397 LEU A CA 1
ATOM 3176 C C . LEU A 1 397 ? -10.220 -6.144 14.804 1.00 97.38 397 LEU A C 1
ATOM 3178 O O . LEU A 1 397 ? -10.496 -5.271 13.977 1.00 97.38 397 LEU A O 1
ATOM 3182 N N . SER A 1 398 ? -9.004 -6.274 15.320 1.00 97.75 398 SER A N 1
ATOM 3183 C CA . SER A 1 398 ? -7.867 -5.459 14.907 1.00 97.75 398 SER A CA 1
ATOM 3184 C C . SER A 1 398 ? -6.775 -6.296 14.250 1.00 97.75 398 SER A C 1
ATOM 3186 O O . SER A 1 398 ? -6.707 -7.508 14.431 1.00 97.75 398 SER A O 1
ATOM 3188 N N . GLY A 1 399 ? -5.952 -5.659 13.423 1.00 96.62 399 GLY A N 1
ATOM 3189 C CA . GLY A 1 399 ? -4.785 -6.295 12.832 1.00 96.62 399 GLY A CA 1
ATOM 3190 C C . GLY A 1 399 ? -3.784 -5.262 12.338 1.00 96.62 399 GLY A C 1
ATOM 3191 O O . GLY A 1 399 ? -4.058 -4.526 11.385 1.00 96.62 399 GLY A O 1
ATOM 3192 N N . LEU A 1 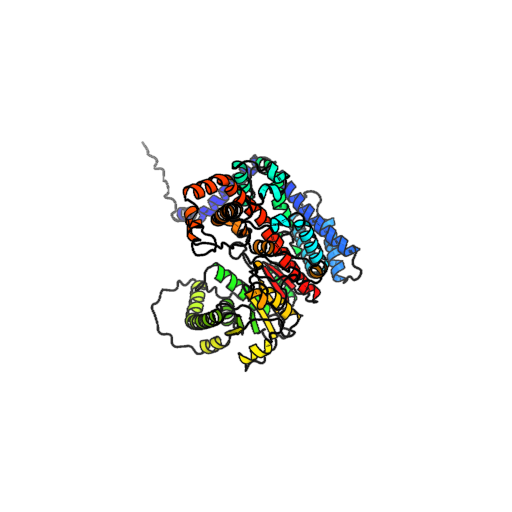400 ? -2.612 -5.212 12.969 1.00 95.12 400 LEU A N 1
ATOM 3193 C CA . LEU A 1 400 ? -1.498 -4.359 12.556 1.00 95.12 400 LEU A CA 1
ATOM 3194 C C . LEU A 1 400 ? -0.500 -5.139 11.686 1.00 95.12 400 LEU A C 1
ATOM 3196 O O . LEU A 1 400 ? 0.249 -5.972 12.191 1.00 95.12 400 LEU A O 1
ATOM 3200 N N . HIS A 1 401 ? -0.426 -4.798 10.393 1.00 92.62 401 HIS A N 1
ATOM 3201 C CA . HIS A 1 401 ? 0.349 -5.502 9.352 1.00 92.62 401 HIS A CA 1
ATOM 3202 C C . HIS A 1 401 ? -0.216 -6.875 8.983 1.00 92.62 401 HIS A C 1
ATOM 3204 O O . HIS A 1 401 ? 0.520 -7.860 8.885 1.00 92.62 401 HIS A O 1
ATOM 3210 N N . THR A 1 402 ? -1.516 -6.942 8.703 1.00 93.12 402 THR A N 1
ATOM 3211 C CA . THR A 1 402 ? -2.119 -8.157 8.152 1.00 93.12 402 THR A CA 1
ATOM 3212 C C . THR A 1 402 ? -1.541 -8.450 6.758 1.00 93.12 402 THR A C 1
ATOM 3214 O O . THR A 1 402 ? -1.665 -7.678 5.798 1.00 93.12 402 THR A O 1
ATOM 3217 N N . CYS A 1 403 ? -0.817 -9.565 6.650 1.00 91.25 403 CYS A N 1
ATOM 3218 C CA . CYS A 1 403 ? -0.093 -9.949 5.438 1.00 91.25 403 CYS A CA 1
ATOM 3219 C C . CYS A 1 403 ? -1.000 -10.693 4.448 1.00 91.25 403 CYS A C 1
ATOM 3221 O O . CYS A 1 403 ? -1.692 -11.634 4.834 1.00 91.25 403 CYS A O 1
ATOM 3223 N N . GLY A 1 404 ? -0.931 -10.335 3.160 1.00 90.62 404 GLY A N 1
ATOM 3224 C CA . GLY A 1 404 ? -1.629 -11.054 2.090 1.00 90.62 404 GLY A CA 1
ATOM 3225 C C . GLY A 1 404 ? -3.122 -11.226 2.374 1.00 90.62 404 GLY A C 1
ATOM 3226 O O . GLY A 1 404 ? -3.798 -10.268 2.760 1.00 90.62 404 GLY A O 1
ATOM 3227 N N . ASN A 1 405 ? -3.618 -12.456 2.214 1.00 91.06 405 ASN A N 1
ATOM 3228 C CA . ASN A 1 405 ? -5.037 -12.776 2.375 1.00 91.06 405 ASN A CA 1
ATOM 3229 C C . ASN A 1 405 ? -5.572 -12.558 3.794 1.00 91.06 405 ASN A C 1
ATOM 3231 O O . ASN A 1 405 ? -6.777 -12.375 3.933 1.00 91.06 405 ASN A O 1
ATOM 3235 N N . LEU A 1 406 ? -4.729 -12.502 4.834 1.00 92.94 406 LEU A N 1
ATOM 3236 C CA . LEU A 1 406 ? -5.209 -12.213 6.189 1.00 92.94 406 LEU A CA 1
ATOM 3237 C C . LEU A 1 406 ? -5.954 -10.872 6.236 1.00 92.94 406 LEU A C 1
ATOM 3239 O O . LEU A 1 406 ? -6.998 -10.770 6.872 1.00 92.94 406 LEU A O 1
ATOM 3243 N N . ALA A 1 407 ? -5.472 -9.868 5.494 1.00 94.12 407 ALA A N 1
ATOM 3244 C CA . ALA A 1 407 ? -6.122 -8.565 5.428 1.00 94.12 407 ALA A CA 1
ATOM 3245 C C . ALA A 1 407 ? -7.550 -8.667 4.866 1.00 94.12 407 ALA A C 1
ATOM 3247 O O . ALA A 1 407 ? -8.470 -8.101 5.446 1.00 94.12 407 ALA A O 1
ATOM 3248 N N . SER A 1 408 ? -7.743 -9.401 3.767 1.00 94.56 408 SER A N 1
ATOM 3249 C CA . SER A 1 408 ? -9.066 -9.635 3.173 1.00 94.56 408 SER A CA 1
ATOM 3250 C C . SER A 1 408 ? -9.941 -10.555 4.027 1.00 94.56 408 SER A C 1
ATOM 3252 O O . SER A 1 408 ? -11.139 -10.311 4.136 1.00 94.56 408 SER A O 1
ATOM 3254 N N . SER A 1 409 ? -9.361 -11.571 4.673 1.00 93.62 409 SER A N 1
ATOM 3255 C CA . SER A 1 409 ? -10.089 -12.477 5.566 1.00 93.62 409 SER A CA 1
ATOM 3256 C C . SER A 1 409 ? -10.681 -11.717 6.745 1.00 93.62 409 SER A C 1
ATOM 3258 O O . SER A 1 409 ? -11.851 -11.909 7.040 1.00 93.62 409 SER A O 1
ATOM 3260 N N . CYS A 1 410 ? -9.944 -10.782 7.358 1.00 96.31 410 CYS A N 1
ATOM 3261 C CA . CYS A 1 410 ? -10.491 -9.945 8.431 1.00 96.31 410 CYS A CA 1
ATOM 3262 C C . CYS A 1 410 ? -11.722 -9.138 7.988 1.00 96.31 410 CYS A C 1
ATOM 3264 O O . CYS A 1 410 ? -12.653 -8.978 8.770 1.00 96.31 410 CYS A O 1
ATOM 3266 N N . LEU A 1 411 ? -11.752 -8.647 6.743 1.00 96.81 411 LEU A N 1
ATOM 3267 C CA . LEU A 1 411 ? -12.911 -7.925 6.204 1.00 96.81 411 LEU A CA 1
ATOM 3268 C C . LEU A 1 411 ? -14.110 -8.859 5.986 1.00 96.81 411 LEU A C 1
ATOM 3270 O O . LEU A 1 411 ? -15.224 -8.487 6.345 1.00 96.81 411 LEU A O 1
ATOM 3274 N N . LYS A 1 412 ? -13.885 -10.060 5.438 1.00 93.69 412 LYS A N 1
ATOM 3275 C CA . LYS A 1 412 ? -14.939 -11.074 5.251 1.00 93.69 412 LYS A CA 1
ATOM 3276 C C . LYS A 1 412 ? -15.522 -11.525 6.586 1.00 93.69 412 LYS A C 1
ATOM 3278 O O . LYS A 1 412 ? -16.729 -11.446 6.778 1.00 93.69 412 LYS A O 1
ATOM 3283 N N . ILE A 1 413 ? -14.654 -11.876 7.539 1.00 93.81 413 ILE A N 1
ATOM 3284 C CA . ILE A 1 413 ? -15.055 -12.260 8.897 1.00 93.81 413 ILE A CA 1
ATOM 3285 C C . ILE A 1 413 ? -15.839 -11.130 9.552 1.00 93.81 413 ILE A C 1
ATOM 3287 O O . ILE A 1 413 ? -16.888 -11.376 10.131 1.00 93.81 413 ILE A O 1
ATOM 3291 N N . PHE A 1 414 ? -15.368 -9.885 9.444 1.00 95.62 414 PHE A N 1
ATOM 3292 C CA . PHE A 1 414 ? -16.110 -8.751 9.975 1.00 95.62 414 PHE A CA 1
ATOM 3293 C C . PHE A 1 414 ? -17.502 -8.647 9.357 1.00 95.62 414 PHE A C 1
ATOM 3295 O O . PHE A 1 414 ? -18.445 -8.438 10.101 1.00 95.62 414 PHE A O 1
ATOM 3302 N N . VAL A 1 415 ? -17.673 -8.800 8.043 1.00 90.88 415 VAL A N 1
ATOM 3303 C CA . VAL A 1 415 ? -19.000 -8.737 7.407 1.00 90.88 415 VAL A CA 1
ATOM 3304 C C . VAL A 1 415 ? -19.900 -9.884 7.879 1.00 90.88 415 VAL A C 1
ATOM 3306 O O . VAL A 1 415 ? -21.022 -9.630 8.317 1.00 90.88 415 VAL A O 1
ATOM 3309 N N . GLU A 1 416 ? -19.397 -11.117 7.854 1.00 87.06 416 GLU A N 1
ATOM 3310 C CA . GLU A 1 416 ? -20.168 -12.344 8.092 1.00 87.06 416 GLU A CA 1
ATOM 3311 C C . GLU A 1 416 ? -20.450 -12.616 9.577 1.00 87.06 416 GLU A C 1
ATOM 3313 O O . GLU A 1 416 ? -21.493 -13.170 9.919 1.00 87.06 416 GLU A O 1
ATOM 3318 N N . ASN A 1 417 ? -19.556 -12.200 10.476 1.00 87.75 417 ASN A N 1
ATOM 3319 C CA . ASN A 1 417 ? -19.665 -12.481 11.902 1.00 87.75 417 ASN A CA 1
ATOM 3320 C C . ASN A 1 417 ? -20.449 -11.374 12.627 1.00 87.75 417 ASN A C 1
ATOM 3322 O O . ASN A 1 417 ? -20.036 -10.209 12.675 1.00 87.75 417 ASN A O 1
ATOM 3326 N N . CYS A 1 418 ? -21.596 -11.729 13.209 1.00 86.06 418 CYS A N 1
ATOM 3327 C CA . CYS A 1 418 ? -22.439 -10.786 13.938 1.00 86.06 418 CYS A CA 1
ATOM 3328 C C . CYS A 1 418 ? -21.808 -10.287 15.237 1.00 86.06 418 CYS A C 1
ATOM 3330 O O . CYS A 1 418 ? -22.175 -9.194 15.661 1.00 86.06 418 CYS A O 1
ATOM 3332 N N . ASP A 1 419 ? -20.873 -11.029 15.830 1.00 88.75 419 ASP A N 1
ATOM 3333 C CA . ASP A 1 419 ? -20.231 -10.744 17.121 1.00 88.75 419 ASP A CA 1
ATOM 3334 C C . ASP A 1 419 ? -19.140 -9.676 17.023 1.00 88.75 419 ASP A C 1
ATOM 3336 O O . ASP A 1 419 ? -18.668 -9.162 18.034 1.00 88.75 419 ASP A O 1
ATOM 3340 N N . ILE A 1 420 ? -18.746 -9.294 15.809 1.00 92.56 420 ILE A N 1
ATOM 3341 C CA . ILE A 1 420 ? -17.733 -8.266 15.585 1.00 92.56 420 ILE A CA 1
ATOM 3342 C C . ILE A 1 420 ? -18.422 -6.951 15.230 1.00 92.56 420 ILE A C 1
ATOM 3344 O O . ILE A 1 420 ? -18.975 -6.794 14.141 1.00 92.56 420 ILE A O 1
ATOM 3348 N N . ASP A 1 421 ? -18.366 -5.999 16.157 1.00 91.19 421 ASP A N 1
ATOM 3349 C CA . ASP A 1 421 ? -18.943 -4.660 15.997 1.00 91.19 421 ASP A CA 1
ATOM 3350 C C . ASP A 1 421 ? -18.020 -3.710 15.249 1.00 91.19 421 ASP A C 1
ATOM 3352 O O . ASP A 1 421 ? -18.477 -2.820 14.528 1.00 91.19 421 ASP A O 1
ATOM 3356 N N . VAL A 1 422 ? -16.713 -3.888 15.439 1.00 94.81 422 VAL A N 1
ATOM 3357 C CA . VAL A 1 422 ? -15.708 -2.943 14.967 1.00 94.81 422 VAL A CA 1
ATOM 3358 C C . VAL A 1 422 ? -14.557 -3.666 14.289 1.00 94.81 422 VAL A C 1
ATOM 3360 O O . VAL A 1 422 ? -14.068 -4.681 14.776 1.00 94.81 422 VAL A O 1
ATOM 3363 N N . LEU A 1 423 ? -14.105 -3.105 13.172 1.00 97.75 423 LEU A N 1
ATOM 3364 C CA . LEU A 1 423 ? -12.912 -3.512 12.448 1.00 97.75 423 LEU A CA 1
ATOM 3365 C C . LEU A 1 423 ? -11.898 -2.367 12.440 1.00 97.75 423 LEU A C 1
ATOM 3367 O O . LEU A 1 423 ? -12.248 -1.233 12.116 1.00 97.75 423 LEU A O 1
ATOM 3371 N N . CYS A 1 424 ? -10.632 -2.673 12.722 1.00 97.75 424 CYS A N 1
ATOM 3372 C CA . CYS A 1 424 ? -9.497 -1.777 12.495 1.00 97.75 424 CYS A CA 1
ATOM 3373 C C . CYS A 1 424 ? -8.322 -2.562 11.907 1.00 97.75 424 CYS A C 1
ATOM 3375 O O . CYS A 1 424 ? -7.541 -3.170 12.641 1.00 97.75 424 CYS A O 1
ATOM 3377 N N . ASN A 1 425 ? -8.186 -2.542 10.583 1.00 97.88 425 ASN A N 1
ATOM 3378 C CA . ASN A 1 425 ? -7.267 -3.418 9.863 1.00 97.88 425 ASN A CA 1
ATOM 3379 C C . ASN A 1 425 ? -6.250 -2.636 9.020 1.00 97.88 425 ASN A C 1
ATOM 3381 O O . ASN A 1 425 ? -6.628 -1.830 8.170 1.00 97.88 425 ASN A O 1
ATOM 3385 N N . ILE A 1 426 ? -4.961 -2.913 9.215 1.00 97.25 426 ILE A N 1
ATOM 3386 C CA . ILE A 1 426 ? -3.843 -2.314 8.479 1.00 97.25 426 ILE A CA 1
ATOM 3387 C C . ILE A 1 426 ? -3.127 -3.419 7.697 1.00 97.25 426 ILE A C 1
ATOM 3389 O O . ILE A 1 426 ? -2.327 -4.171 8.254 1.00 97.25 426 ILE A O 1
ATOM 3393 N N . GLY A 1 427 ? -3.401 -3.515 6.395 1.00 94.50 427 GLY A N 1
ATOM 3394 C CA . GLY A 1 427 ? -2.758 -4.497 5.514 1.00 94.50 427 GLY A CA 1
ATOM 3395 C C . GLY A 1 427 ? -1.406 -4.022 4.971 1.00 94.50 427 GLY A C 1
ATOM 3396 O O . GLY A 1 427 ? -1.214 -2.829 4.753 1.00 94.50 427 GLY A O 1
ATOM 3397 N N . CYS A 1 428 ? -0.461 -4.940 4.721 1.00 89.56 428 CYS A N 1
ATOM 3398 C CA . CYS A 1 428 ? 0.915 -4.541 4.368 1.00 89.56 428 CYS A CA 1
ATOM 3399 C C . CYS A 1 428 ? 1.578 -5.257 3.173 1.00 89.56 428 CYS A C 1
ATOM 3401 O O . CYS A 1 428 ? 2.410 -4.651 2.491 1.00 89.56 428 CYS A O 1
ATOM 3403 N N . CYS A 1 429 ? 1.249 -6.523 2.903 1.00 91.06 429 CYS A N 1
ATOM 3404 C CA . CYS A 1 429 ? 1.969 -7.362 1.935 1.00 91.06 429 CYS A CA 1
ATOM 3405 C C . CYS A 1 429 ? 1.088 -7.735 0.738 1.00 91.06 429 CYS A C 1
ATOM 3407 O O . CYS A 1 429 ? 0.657 -8.881 0.623 1.00 91.06 429 CYS A O 1
ATOM 3409 N N . TYR A 1 430 ? 0.830 -6.786 -0.166 1.00 92.31 430 TYR A N 1
ATOM 3410 C CA . TYR A 1 430 ? -0.045 -7.024 -1.323 1.00 92.31 430 TYR A CA 1
ATOM 3411 C C . TYR A 1 430 ? 0.494 -8.092 -2.278 1.00 92.31 430 TYR A C 1
ATOM 3413 O O . TYR A 1 430 ? -0.279 -8.848 -2.851 1.00 92.31 430 TYR A O 1
ATOM 3421 N N . HIS A 1 431 ? 1.816 -8.223 -2.400 1.00 88.62 431 HIS A N 1
ATOM 3422 C CA . HIS A 1 431 ? 2.456 -9.281 -3.192 1.00 88.62 431 HIS A CA 1
ATOM 3423 C C . HIS A 1 431 ? 2.133 -10.710 -2.722 1.00 88.62 431 HIS A C 1
ATOM 3425 O O . HIS A 1 431 ? 2.338 -11.644 -3.488 1.00 88.62 431 HIS A O 1
ATOM 3431 N N . LEU A 1 432 ? 1.637 -10.879 -1.490 1.00 88.19 432 LEU A N 1
ATOM 3432 C CA . LEU A 1 432 ? 1.180 -12.161 -0.942 1.00 88.19 432 LEU A CA 1
ATOM 3433 C C . LEU A 1 432 ? -0.337 -12.364 -1.075 1.00 88.19 432 LEU A C 1
ATOM 3435 O O . LEU A 1 432 ? -0.862 -13.333 -0.536 1.00 88.19 432 LEU A O 1
ATOM 3439 N N . LEU A 1 433 ? -1.060 -11.440 -1.718 1.00 88.31 433 LEU A N 1
ATOM 3440 C CA . LEU A 1 433 ? -2.475 -11.642 -2.025 1.00 88.31 433 LEU A CA 1
ATOM 3441 C C . LEU A 1 433 ? -2.622 -12.697 -3.123 1.00 88.31 433 LEU A C 1
ATOM 3443 O O . LEU A 1 433 ? -1.934 -12.615 -4.143 1.00 88.31 433 LEU A O 1
ATOM 3447 N N . GLY A 1 434 ? -3.543 -13.634 -2.918 1.00 87.69 434 GLY A N 1
ATOM 3448 C CA . GLY A 1 434 ? -4.054 -14.515 -3.964 1.00 87.69 434 GLY A CA 1
ATOM 3449 C C . GLY A 1 434 ? -5.178 -13.832 -4.742 1.00 87.69 434 GLY A C 1
ATOM 3450 O O . GLY A 1 434 ? -6.028 -13.169 -4.141 1.00 87.69 434 GLY A O 1
ATOM 3451 N N . GLU A 1 435 ? -5.188 -13.998 -6.064 1.00 89.56 435 GLU A N 1
ATOM 3452 C CA . GLU A 1 435 ? -6.185 -13.396 -6.952 1.00 89.56 435 GLU A CA 1
ATOM 3453 C C . GLU A 1 435 ? -7.140 -14.433 -7.543 1.00 89.56 435 GLU A C 1
ATOM 3455 O O . GLU A 1 435 ? -6.711 -15.503 -7.962 1.00 89.56 435 GLU A O 1
ATOM 3460 N N . GLU A 1 436 ? -8.427 -14.094 -7.632 1.00 89.25 436 GLU A N 1
ATOM 3461 C CA . GLU A 1 436 ? -9.464 -14.995 -8.156 1.00 89.25 436 GLU A CA 1
ATOM 3462 C C . GLU A 1 436 ? -9.279 -15.288 -9.654 1.00 89.25 436 GLU A C 1
ATOM 3464 O O . GLU A 1 436 ? -9.436 -16.420 -10.104 1.00 89.25 436 GLU A O 1
ATOM 3469 N N . PHE A 1 437 ? -8.898 -14.272 -10.433 1.00 88.62 437 PHE A N 1
ATOM 3470 C CA . PHE A 1 437 ? -8.830 -14.345 -11.898 1.00 88.62 437 PHE A CA 1
ATOM 3471 C C . PHE A 1 437 ? -7.395 -14.475 -12.443 1.00 88.62 437 PHE A C 1
ATOM 3473 O O . PHE A 1 437 ? -7.150 -14.242 -13.633 1.00 88.62 437 PHE A O 1
ATOM 3480 N N . CYS A 1 438 ? -6.430 -14.843 -11.592 1.00 82.56 438 CYS A N 1
ATOM 3481 C CA . CYS A 1 438 ? -5.034 -15.072 -11.974 1.00 82.56 438 CYS A CA 1
ATOM 3482 C C . CYS A 1 438 ? -4.662 -16.548 -11.756 1.00 82.56 438 CYS A C 1
ATOM 3484 O O . CYS A 1 438 ? -4.650 -17.021 -10.625 1.00 82.56 438 CYS A O 1
ATOM 3486 N N . VAL A 1 439 ? -4.396 -17.286 -12.840 1.00 61.12 439 VAL A N 1
ATOM 3487 C CA . VAL A 1 439 ? -4.314 -18.762 -12.797 1.00 61.12 439 VAL A CA 1
ATOM 3488 C C . VAL A 1 439 ? -2.872 -19.283 -12.704 1.00 61.12 439 VAL A C 1
ATOM 3490 O O . VAL A 1 439 ? -2.642 -20.292 -12.036 1.00 61.12 439 VAL A O 1
ATOM 3493 N N . ASP A 1 440 ? -1.903 -18.561 -13.279 1.00 56.66 440 ASP A N 1
ATOM 3494 C CA . ASP A 1 440 ? -0.494 -18.965 -13.329 1.00 56.66 440 ASP A CA 1
ATOM 3495 C C . ASP A 1 440 ? 0.443 -17.778 -13.104 1.00 56.66 440 ASP A C 1
ATOM 3497 O O . ASP A 1 440 ? 0.718 -16.981 -14.004 1.00 56.66 440 ASP A O 1
ATOM 3501 N N . GLU A 1 441 ? 0.978 -17.675 -11.891 1.00 60.88 441 GLU A N 1
ATOM 3502 C CA . GLU A 1 441 ? 2.146 -16.844 -11.637 1.00 60.88 441 GLU A CA 1
ATOM 3503 C C . GLU A 1 441 ? 3.369 -17.752 -11.703 1.00 60.88 441 GLU A C 1
ATOM 3505 O O . GLU A 1 441 ? 3.542 -18.635 -10.866 1.00 60.88 441 GLU A O 1
ATOM 3510 N N . PHE A 1 442 ? 4.229 -17.523 -12.696 1.00 53.91 442 PHE A N 1
ATOM 3511 C CA . PHE A 1 442 ? 5.436 -18.308 -12.997 1.00 53.91 442 PHE A CA 1
ATOM 3512 C C . PHE A 1 442 ? 6.355 -18.553 -11.766 1.00 53.91 442 PHE A C 1
ATOM 3514 O O . PHE A 1 442 ? 7.189 -19.451 -11.765 1.00 53.91 442 PHE A O 1
ATOM 3521 N N . PHE A 1 443 ? 6.160 -17.801 -10.674 1.00 55.94 443 PHE A N 1
ATOM 3522 C CA . PHE A 1 443 ? 6.910 -17.894 -9.418 1.00 55.94 443 PHE A CA 1
ATOM 3523 C C . PHE A 1 443 ? 6.018 -17.839 -8.161 1.00 55.94 443 PHE A C 1
ATOM 3525 O O . PHE A 1 443 ? 6.407 -17.239 -7.152 1.00 55.94 443 PHE A O 1
ATOM 3532 N N . ASP A 1 444 ? 4.808 -18.401 -8.222 1.00 56.22 444 ASP A N 1
ATOM 3533 C CA . ASP A 1 444 ? 3.901 -18.434 -7.072 1.00 56.22 444 ASP A CA 1
ATOM 3534 C C . ASP A 1 444 ? 4.450 -19.295 -5.920 1.00 56.22 444 ASP A C 1
ATOM 3536 O O . ASP A 1 444 ? 5.054 -20.357 -6.116 1.00 56.22 444 ASP A O 1
ATOM 3540 N N . ASN A 1 445 ? 4.212 -18.857 -4.686 1.00 58.66 445 ASN A N 1
ATOM 3541 C CA . ASN A 1 445 ? 4.604 -19.599 -3.498 1.00 58.66 445 ASN A CA 1
ATOM 3542 C C . ASN A 1 445 ? 3.577 -20.709 -3.240 1.00 58.66 445 ASN A C 1
ATOM 3544 O O . ASN A 1 445 ? 2.621 -20.512 -2.493 1.00 58.66 445 ASN A O 1
ATOM 3548 N N . ARG A 1 446 ? 3.784 -21.883 -3.856 1.00 60.56 446 ARG A N 1
ATOM 3549 C CA . ARG A 1 446 ? 2.849 -23.028 -3.802 1.00 60.56 446 ARG A CA 1
ATOM 3550 C C . ARG A 1 446 ? 2.345 -23.348 -2.393 1.00 60.56 446 ARG A C 1
ATOM 3552 O O . ARG A 1 446 ? 1.154 -23.551 -2.224 1.00 60.56 446 ARG A O 1
ATOM 3559 N N . LYS A 1 447 ? 3.212 -23.286 -1.373 1.00 60.91 447 LYS A N 1
ATOM 3560 C CA . LYS A 1 447 ? 2.820 -23.516 0.030 1.00 60.91 447 LYS A CA 1
ATOM 3561 C C . LYS A 1 447 ? 1.787 -22.508 0.536 1.00 60.91 447 LYS A C 1
ATOM 3563 O O . LYS A 1 447 ? 0.894 -22.874 1.286 1.00 60.91 447 LYS A O 1
ATOM 3568 N N . LEU A 1 448 ? 1.920 -21.237 0.153 1.00 62.09 448 LEU A N 1
ATOM 3569 C CA . LEU A 1 448 ? 0.956 -20.204 0.529 1.00 62.09 448 LEU A CA 1
ATOM 3570 C C . LEU A 1 448 ? -0.367 -20.412 -0.218 1.00 62.09 448 LEU A C 1
ATOM 3572 O O . LEU A 1 448 ? -1.415 -20.346 0.414 1.00 62.09 448 LEU A O 1
ATOM 3576 N N . ARG A 1 449 ? -0.304 -20.741 -1.517 1.00 64.56 449 ARG A N 1
ATOM 3577 C CA . ARG A 1 449 ? -1.475 -21.061 -2.350 1.00 64.56 449 ARG A CA 1
ATOM 3578 C C . ARG A 1 449 ? -2.257 -22.268 -1.820 1.00 64.56 449 ARG A C 1
ATOM 3580 O O . ARG A 1 449 ? -3.479 -22.234 -1.806 1.00 64.56 449 ARG A O 1
ATOM 3587 N N . GLU A 1 450 ? -1.563 -23.305 -1.355 1.00 64.31 450 GLU A N 1
ATOM 3588 C CA . GLU A 1 450 ? -2.161 -24.515 -0.769 1.00 64.31 450 GLU A CA 1
ATOM 3589 C C . GLU A 1 450 ? -2.859 -24.251 0.576 1.00 64.31 450 GLU A C 1
ATOM 3591 O O . GLU A 1 450 ? -3.835 -24.920 0.901 1.00 64.31 450 GLU A O 1
ATOM 3596 N N . MET A 1 451 ? -2.382 -23.275 1.357 1.00 62.66 451 MET A N 1
ATOM 3597 C CA . MET A 1 451 ? -2.997 -22.893 2.636 1.00 62.66 451 MET A CA 1
ATOM 3598 C C . MET A 1 451 ? -4.158 -21.900 2.478 1.00 62.66 451 MET A C 1
ATOM 3600 O O . MET A 1 451 ? -4.978 -21.771 3.385 1.00 62.66 451 MET A O 1
ATOM 3604 N N . THR A 1 452 ? -4.231 -21.174 1.360 1.00 64.56 452 THR A N 1
ATOM 3605 C CA . THR A 1 452 ? -5.310 -20.218 1.089 1.00 64.56 452 THR A CA 1
ATOM 3606 C C . THR A 1 452 ? -6.500 -20.904 0.430 1.00 64.56 452 THR A C 1
ATOM 3608 O O . THR A 1 452 ? -6.403 -21.369 -0.702 1.00 64.56 452 THR A O 1
ATOM 3611 N N . THR A 1 453 ? -7.644 -20.911 1.109 1.00 68.31 453 THR A N 1
ATOM 3612 C CA . THR A 1 453 ? -8.899 -21.489 0.598 1.00 68.31 453 THR A CA 1
ATOM 3613 C C . THR A 1 453 ? -9.696 -20.533 -0.290 1.00 68.31 453 THR A C 1
ATOM 3615 O O . THR A 1 453 ? -10.591 -20.964 -1.010 1.00 68.31 453 THR A O 1
ATOM 3618 N N . GLU A 1 454 ? -9.378 -19.236 -0.259 1.00 78.81 454 GLU A N 1
ATOM 3619 C CA . GLU A 1 454 ? -10.124 -18.191 -0.959 1.00 78.81 454 GLU A CA 1
ATOM 3620 C C . GLU A 1 454 ? -9.203 -17.111 -1.530 1.00 78.81 454 GLU A C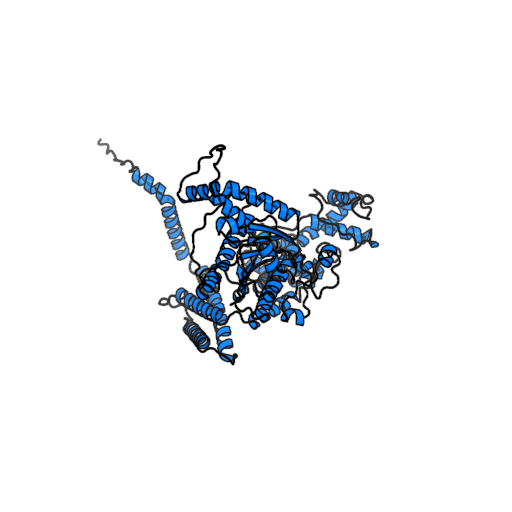 1
ATOM 3622 O O . GLU A 1 454 ? -8.130 -16.832 -0.988 1.00 78.81 454 GLU A O 1
ATOM 3627 N N . ALA A 1 455 ? -9.668 -16.441 -2.586 1.00 87.88 455 ALA A N 1
ATOM 3628 C CA . ALA A 1 455 ? -9.008 -15.265 -3.135 1.00 87.88 455 ALA A CA 1
ATOM 3629 C C . ALA A 1 455 ? -9.111 -14.058 -2.185 1.00 87.88 455 ALA A C 1
ATOM 3631 O O . ALA A 1 455 ? -10.146 -13.823 -1.546 1.00 87.88 455 ALA A O 1
ATOM 3632 N N . GLY A 1 456 ? -8.025 -13.285 -2.109 1.00 91.31 456 GLY A N 1
ATOM 3633 C CA . GLY A 1 456 ? -7.945 -12.029 -1.361 1.00 91.31 456 GLY A CA 1
ATOM 3634 C C . GLY A 1 456 ? -8.169 -10.780 -2.217 1.00 91.31 456 GLY A C 1
ATOM 3635 O O . GLY A 1 456 ? -8.284 -9.684 -1.669 1.00 91.31 456 GLY A O 1
ATOM 3636 N N . PHE A 1 457 ? -8.221 -10.934 -3.543 1.00 94.62 457 PHE A N 1
ATOM 3637 C CA . PHE A 1 457 ? -8.513 -9.874 -4.505 1.00 94.62 457 PHE A CA 1
ATOM 3638 C C . PHE A 1 457 ? -9.127 -10.450 -5.803 1.00 94.62 457 PHE A C 1
ATOM 3640 O O . PHE A 1 457 ? -8.723 -11.535 -6.225 1.00 94.62 457 PHE A O 1
ATOM 3647 N N . PRO A 1 458 ? -10.038 -9.732 -6.482 1.00 96.50 458 PRO A N 1
ATOM 3648 C CA . PRO A 1 458 ? -10.779 -8.574 -5.979 1.00 96.50 458 PRO A CA 1
ATOM 3649 C C . PRO A 1 458 ? -11.818 -8.970 -4.917 1.00 96.50 458 PRO A C 1
ATOM 3651 O O . PRO A 1 458 ? -12.262 -10.115 -4.855 1.00 96.50 458 PRO A O 1
ATOM 3654 N N . MET A 1 459 ? -12.207 -8.028 -4.059 1.00 95.81 459 MET A N 1
ATOM 3655 C CA . MET A 1 459 ? -13.225 -8.230 -3.026 1.00 95.81 459 MET A CA 1
ATOM 3656 C C . MET A 1 459 ? -14.605 -7.737 -3.467 1.00 95.81 459 MET A C 1
ATOM 3658 O O . MET A 1 459 ? -15.583 -8.465 -3.278 1.00 95.81 459 MET A O 1
ATOM 3662 N N . SER A 1 460 ? -14.680 -6.541 -4.057 1.00 95.56 460 SER A N 1
ATOM 3663 C CA . SER A 1 460 ? -15.936 -5.911 -4.477 1.00 95.56 460 SER A CA 1
ATOM 3664 C C . SER A 1 460 ? -16.603 -6.647 -5.639 1.00 95.56 460 SER A C 1
ATOM 3666 O O . SER A 1 460 ? -15.944 -7.166 -6.545 1.00 95.56 460 SER A O 1
ATOM 3668 N N . ASN A 1 461 ? -17.934 -6.648 -5.648 1.00 86.19 461 ASN A N 1
ATOM 3669 C CA . ASN A 1 461 ? -18.741 -7.156 -6.751 1.00 86.19 461 ASN A CA 1
ATOM 3670 C C . ASN A 1 461 ? -18.448 -6.391 -8.045 1.00 86.19 461 ASN A C 1
ATOM 3672 O O . ASN A 1 461 ? -18.423 -7.001 -9.113 1.00 86.19 461 ASN A O 1
ATOM 3676 N N . HIS A 1 462 ? -18.160 -5.087 -7.953 1.00 92.06 462 HIS A N 1
ATOM 3677 C CA . HIS A 1 462 ? -17.747 -4.271 -9.097 1.00 92.06 462 HIS A CA 1
ATOM 3678 C C . HIS A 1 462 ? -16.524 -4.852 -9.818 1.00 92.06 462 HIS A C 1
ATOM 3680 O O . HIS A 1 462 ? -16.626 -5.253 -10.978 1.00 92.06 462 HIS A O 1
ATOM 3686 N N . LEU A 1 463 ? -15.384 -4.994 -9.133 1.00 96.31 463 LEU A N 1
ATOM 3687 C CA . LEU A 1 463 ? -14.166 -5.525 -9.759 1.00 96.31 463 LEU A CA 1
ATOM 3688 C C . LEU A 1 463 ? -14.281 -7.012 -10.122 1.00 96.31 463 LEU A C 1
ATOM 3690 O O . LEU A 1 463 ? -13.708 -7.439 -11.130 1.00 96.31 463 LEU A O 1
ATOM 3694 N N . LYS A 1 464 ? -15.054 -7.794 -9.356 1.00 91.44 464 LYS A N 1
ATOM 3695 C CA . LYS A 1 464 ? -15.379 -9.185 -9.707 1.00 91.44 464 LYS A CA 1
ATOM 3696 C C . LYS A 1 464 ? -16.164 -9.289 -11.009 1.00 91.44 464 LYS A C 1
ATOM 3698 O O . LYS A 1 464 ? -15.846 -10.140 -11.836 1.00 91.44 464 LYS A O 1
ATOM 3703 N N . SER A 1 465 ? -17.141 -8.409 -11.232 1.00 90.81 465 SER A N 1
ATOM 3704 C CA . SER A 1 465 ? -17.933 -8.389 -12.469 1.00 90.81 465 SER A CA 1
ATOM 3705 C C . SER A 1 465 ? -17.073 -8.095 -13.703 1.00 90.81 465 SER A C 1
ATOM 3707 O O . SER A 1 465 ? -17.281 -8.685 -14.763 1.00 90.81 465 SER A O 1
ATOM 3709 N N . LEU A 1 466 ? -16.039 -7.265 -13.533 1.00 94.25 466 LEU A N 1
ATOM 3710 C CA . LEU A 1 466 ? -15.038 -6.961 -14.556 1.00 94.25 466 LEU A CA 1
ATOM 3711 C C . LEU A 1 466 ? -13.987 -8.069 -14.722 1.00 94.25 466 LEU A C 1
ATOM 3713 O O . LEU A 1 466 ? -13.151 -7.982 -15.621 1.00 94.25 466 LEU A O 1
ATOM 3717 N N . LYS A 1 467 ? -13.996 -9.093 -13.854 1.00 93.06 467 LYS A N 1
ATOM 3718 C CA . LYS A 1 467 ? -12.946 -10.118 -13.739 1.00 93.06 467 LYS A CA 1
ATOM 3719 C C . LYS A 1 467 ? -11.547 -9.500 -13.652 1.00 93.06 467 LYS A C 1
ATOM 3721 O O . LYS A 1 467 ? -10.595 -9.986 -14.268 1.00 93.06 467 LYS A O 1
ATOM 3726 N N . PHE A 1 468 ? -11.443 -8.381 -12.934 1.00 95.00 468 PHE A N 1
ATOM 3727 C CA . PHE A 1 468 ? -10.223 -7.587 -12.892 1.00 95.00 468 PHE A CA 1
ATOM 3728 C C . PHE A 1 468 ? -9.102 -8.339 -12.166 1.00 95.00 468 PHE A C 1
ATOM 3730 O O . PHE A 1 468 ? -9.335 -9.007 -11.158 1.00 95.00 468 PHE A O 1
ATOM 3737 N N . LYS A 1 469 ? -7.875 -8.203 -12.673 1.00 93.06 469 LYS A N 1
ATOM 3738 C CA . LYS A 1 469 ? -6.670 -8.813 -12.104 1.00 93.06 469 LYS A CA 1
ATOM 3739 C C . LYS A 1 469 ? -5.484 -7.860 -12.185 1.00 93.06 469 LYS A C 1
ATOM 3741 O O . LYS A 1 469 ? -5.361 -7.106 -13.148 1.00 93.06 469 LYS A O 1
ATOM 3746 N N . LEU A 1 470 ? -4.600 -7.930 -11.198 1.00 92.56 470 LEU A N 1
ATOM 3747 C CA . LEU A 1 470 ? -3.361 -7.152 -11.132 1.00 92.56 470 LEU A CA 1
ATOM 3748 C C . LEU A 1 470 ? -2.162 -7.984 -11.603 1.00 92.56 470 LEU A C 1
ATOM 3750 O O . LEU A 1 470 ? -1.363 -7.536 -12.423 1.00 92.56 470 LEU A O 1
ATOM 3754 N N . GLY A 1 471 ? -2.044 -9.209 -11.094 1.00 90.25 471 GLY A N 1
ATOM 3755 C CA . GLY A 1 471 ? -0.882 -10.072 -11.277 1.00 90.25 471 GLY A CA 1
ATOM 3756 C C . GLY A 1 471 ? 0.291 -9.720 -10.354 1.00 90.25 471 GLY A C 1
ATOM 3757 O O . GLY A 1 471 ? 0.435 -8.602 -9.848 1.00 90.25 471 GLY A O 1
ATOM 3758 N N . ARG A 1 472 ? 1.173 -10.703 -10.135 1.00 87.62 472 ARG A N 1
ATOM 3759 C CA . ARG A 1 472 ? 2.252 -10.654 -9.133 1.00 87.62 472 ARG A CA 1
ATOM 3760 C C . ARG A 1 472 ? 3.093 -9.382 -9.153 1.00 87.62 472 ARG A C 1
ATOM 3762 O O . ARG A 1 472 ? 3.381 -8.805 -8.106 1.00 87.62 472 ARG A O 1
ATOM 3769 N N . ASN A 1 473 ? 3.533 -8.967 -10.340 1.00 90.94 473 ASN A N 1
ATOM 3770 C CA . ASN A 1 473 ? 4.463 -7.850 -10.499 1.00 90.94 473 ASN A CA 1
ATOM 3771 C C . ASN A 1 473 ? 3.805 -6.513 -10.137 1.00 90.94 473 ASN A C 1
ATOM 3773 O O . ASN A 1 473 ? 4.416 -5.717 -9.423 1.00 90.94 473 ASN A O 1
ATOM 3777 N N . ALA A 1 474 ? 2.536 -6.321 -10.505 1.00 94.38 474 ALA A N 1
ATOM 3778 C CA . ALA A 1 474 ? 1.744 -5.180 -10.063 1.00 94.38 474 ALA A CA 1
ATOM 3779 C C . ALA A 1 474 ? 1.560 -5.184 -8.535 1.00 94.38 474 ALA A C 1
ATOM 3781 O O . ALA A 1 474 ? 1.770 -4.164 -7.883 1.00 94.38 474 ALA A O 1
ATOM 3782 N N . ARG A 1 475 ? 1.272 -6.342 -7.921 1.00 93.38 475 ARG A N 1
ATOM 3783 C CA . ARG A 1 475 ? 1.139 -6.453 -6.454 1.00 93.38 475 ARG A CA 1
ATOM 3784 C C . ARG A 1 475 ? 2.457 -6.220 -5.700 1.00 93.38 475 ARG A C 1
ATOM 3786 O O . ARG A 1 475 ? 2.463 -5.655 -4.601 1.00 93.38 475 ARG A O 1
ATOM 3793 N N . MET A 1 476 ? 3.593 -6.621 -6.275 1.00 92.12 476 MET A N 1
ATOM 3794 C CA . MET A 1 476 ? 4.925 -6.267 -5.763 1.00 92.12 476 MET A CA 1
ATOM 3795 C C . MET A 1 476 ? 5.196 -4.770 -5.853 1.00 92.12 476 MET A C 1
ATOM 3797 O O . MET A 1 476 ? 5.804 -4.218 -4.935 1.00 92.12 476 MET A O 1
ATOM 3801 N N . LEU A 1 477 ? 4.737 -4.122 -6.924 1.00 94.75 477 LEU A N 1
ATOM 3802 C CA . LEU A 1 477 ? 4.877 -2.685 -7.118 1.00 94.75 477 LEU A CA 1
ATOM 3803 C C . LEU A 1 477 ? 3.987 -1.895 -6.152 1.00 94.75 477 LEU A C 1
ATOM 3805 O O . LEU A 1 477 ? 4.488 -1.006 -5.476 1.00 94.75 477 LEU A O 1
ATOM 3809 N N . ALA A 1 478 ? 2.729 -2.309 -5.964 1.00 95.38 478 ALA A N 1
ATOM 3810 C CA . ALA A 1 478 ? 1.850 -1.809 -4.898 1.00 95.38 478 ALA A CA 1
ATOM 3811 C C . ALA A 1 478 ? 2.481 -1.977 -3.506 1.00 95.38 478 ALA A C 1
ATOM 3813 O O . ALA A 1 478 ? 2.193 -1.239 -2.565 1.00 95.38 478 ALA A O 1
ATOM 3814 N N . SER A 1 479 ? 3.370 -2.971 -3.363 1.00 92.50 479 SER A N 1
ATOM 3815 C CA . SER A 1 479 ? 4.103 -3.205 -2.126 1.00 92.50 479 SER A CA 1
ATOM 3816 C C . SER A 1 479 ? 5.320 -2.273 -1.930 1.00 92.50 479 SER A C 1
ATOM 3818 O O . SER A 1 479 ? 5.968 -2.347 -0.884 1.00 92.50 479 SER A O 1
ATOM 3820 N N . GLN A 1 480 ? 5.646 -1.385 -2.867 1.00 92.31 480 GLN A N 1
ATOM 3821 C CA . GLN A 1 480 ? 6.727 -0.406 -2.703 1.00 92.31 480 GLN A CA 1
ATOM 3822 C C . GLN A 1 480 ? 6.236 0.882 -2.027 1.00 92.31 480 GLN A C 1
ATOM 3824 O O . GLN A 1 480 ? 5.036 1.107 -1.898 1.00 92.31 480 GLN A O 1
ATOM 3829 N N . SER A 1 481 ? 7.165 1.718 -1.554 1.00 91.00 481 SER A N 1
ATOM 3830 C CA . SER A 1 481 ? 6.852 2.979 -0.871 1.00 91.00 481 SER A CA 1
ATOM 3831 C C . SER A 1 481 ? 7.414 4.177 -1.621 1.00 91.00 481 SER A C 1
ATOM 3833 O O . SER A 1 481 ? 8.574 4.536 -1.441 1.00 91.00 481 SER A O 1
ATOM 3835 N N . THR A 1 482 ? 6.573 4.847 -2.403 1.00 89.44 482 THR A N 1
ATOM 3836 C CA . THR A 1 482 ? 6.976 6.026 -3.182 1.00 89.44 482 THR A CA 1
ATOM 3837 C C . THR A 1 482 ? 7.499 7.156 -2.293 1.00 89.44 482 THR A C 1
ATOM 3839 O O . THR A 1 482 ? 8.567 7.698 -2.560 1.00 89.44 482 THR A O 1
ATOM 3842 N N . HIS A 1 483 ? 6.806 7.476 -1.192 1.00 89.56 483 HIS A N 1
ATOM 3843 C CA . HIS A 1 483 ? 7.220 8.548 -0.275 1.00 89.56 483 HIS A CA 1
ATOM 3844 C C . HIS A 1 483 ? 8.598 8.302 0.338 1.00 89.56 483 HIS A C 1
ATOM 3846 O O . HIS A 1 483 ? 9.426 9.209 0.378 1.00 89.56 483 HIS A O 1
ATOM 3852 N N . ARG A 1 484 ? 8.864 7.070 0.789 1.00 89.44 484 ARG A N 1
ATOM 3853 C CA . ARG A 1 484 ? 10.167 6.709 1.348 1.00 89.44 484 ARG A CA 1
ATOM 3854 C C . ARG A 1 484 ? 11.257 6.734 0.288 1.00 89.44 484 ARG A C 1
ATOM 3856 O O . ARG A 1 484 ? 12.319 7.283 0.555 1.00 89.44 484 ARG A O 1
ATOM 3863 N N . THR A 1 485 ? 10.988 6.164 -0.886 1.00 90.50 485 THR A N 1
ATOM 3864 C CA . THR A 1 485 ? 11.939 6.135 -2.000 1.00 90.50 485 THR A CA 1
ATOM 3865 C C . THR A 1 485 ? 12.340 7.548 -2.416 1.00 90.50 485 THR A C 1
ATOM 3867 O O . THR A 1 485 ? 13.528 7.803 -2.569 1.00 90.50 485 THR A O 1
ATOM 3870 N N . ILE A 1 486 ? 11.387 8.484 -2.500 1.00 90.31 486 ILE A N 1
ATOM 3871 C CA . ILE A 1 486 ? 11.672 9.900 -2.780 1.00 90.31 486 ILE A CA 1
ATOM 3872 C C . ILE A 1 486 ? 12.476 10.537 -1.640 1.00 90.31 486 ILE A C 1
ATOM 3874 O O . ILE A 1 486 ? 13.534 11.106 -1.886 1.00 90.31 486 ILE A O 1
ATOM 3878 N N . HIS A 1 487 ? 12.023 10.399 -0.388 1.00 90.12 487 HIS A N 1
ATOM 3879 C CA . HIS A 1 487 ? 12.692 11.003 0.771 1.00 90.12 487 HIS A CA 1
ATOM 3880 C C . HIS A 1 487 ? 14.142 10.520 0.942 1.00 90.12 487 HIS A C 1
ATOM 3882 O O . HIS A 1 487 ? 15.014 11.283 1.342 1.00 90.12 487 HIS A O 1
ATOM 3888 N N . GLN A 1 488 ? 14.408 9.241 0.671 1.00 91.38 488 GLN A N 1
ATOM 3889 C CA . GLN A 1 488 ? 15.741 8.643 0.794 1.00 91.38 488 GLN A CA 1
ATOM 3890 C C . GLN A 1 488 ? 16.562 8.730 -0.499 1.00 91.38 488 GLN A C 1
ATOM 3892 O O . GLN A 1 488 ? 17.717 8.310 -0.488 1.00 91.38 488 GLN A O 1
ATOM 3897 N N . ARG A 1 489 ? 15.978 9.239 -1.597 1.00 93.50 489 ARG A N 1
ATOM 3898 C CA . ARG A 1 489 ? 16.534 9.177 -2.961 1.00 93.50 489 ARG A CA 1
ATOM 3899 C C . ARG A 1 489 ? 17.052 7.772 -3.301 1.00 93.50 489 ARG A C 1
ATOM 3901 O O . ARG A 1 489 ? 18.169 7.588 -3.782 1.00 93.50 489 ARG A O 1
ATOM 3908 N N . GLU A 1 490 ? 16.254 6.757 -2.966 1.00 91.69 490 GLU A N 1
ATOM 3909 C CA . GLU A 1 490 ? 16.663 5.352 -3.035 1.00 91.69 490 GLU A CA 1
ATOM 3910 C C . GLU A 1 490 ? 16.557 4.811 -4.469 1.00 91.69 490 GLU A C 1
ATOM 3912 O O . GLU A 1 490 ? 15.479 4.745 -5.059 1.00 91.69 490 GLU A O 1
ATOM 3917 N N . LEU A 1 491 ? 17.686 4.367 -5.018 1.00 92.81 491 LEU A N 1
ATOM 3918 C CA . LEU A 1 491 ? 17.769 3.660 -6.298 1.00 92.81 491 LEU A CA 1
ATOM 3919 C C . LEU A 1 491 ? 17.729 2.135 -6.098 1.00 92.81 491 LEU A C 1
ATOM 3921 O O . LEU A 1 491 ? 18.021 1.648 -4.999 1.00 92.81 491 LEU A O 1
ATOM 3925 N N . PRO A 1 492 ? 17.377 1.341 -7.131 1.00 91.50 492 PRO A N 1
ATOM 3926 C CA . PRO A 1 492 ? 17.371 -0.108 -6.996 1.00 91.50 492 PRO A CA 1
ATOM 3927 C C . PRO A 1 492 ? 18.781 -0.628 -6.688 1.00 91.50 492 PRO A C 1
ATOM 3929 O O . PRO A 1 492 ? 19.791 -0.088 -7.137 1.00 91.50 492 PRO A O 1
ATOM 3932 N N . GLN A 1 493 ? 18.857 -1.721 -5.928 1.00 89.38 493 GLN A N 1
ATOM 3933 C CA . GLN A 1 493 ? 20.144 -2.352 -5.638 1.00 89.38 493 GLN A CA 1
ATOM 3934 C C . GLN A 1 493 ? 20.833 -2.807 -6.927 1.00 89.38 493 GLN A C 1
ATOM 3936 O O . GLN A 1 493 ? 20.186 -3.366 -7.813 1.00 89.38 493 GLN A O 1
ATOM 3941 N N . ILE A 1 494 ? 22.162 -2.680 -6.972 1.00 89.56 494 ILE A N 1
ATOM 3942 C CA . ILE A 1 494 ? 22.992 -3.112 -8.109 1.00 89.56 494 ILE A CA 1
ATOM 3943 C C . ILE A 1 494 ? 22.786 -4.589 -8.487 1.00 89.56 494 ILE A C 1
ATOM 3945 O O . ILE A 1 494 ? 22.896 -4.960 -9.649 1.00 89.56 494 ILE A O 1
ATOM 3949 N N . SER A 1 495 ? 22.369 -5.426 -7.532 1.00 89.06 495 SER A N 1
ATOM 3950 C CA . SER A 1 495 ? 21.995 -6.824 -7.773 1.00 89.06 495 SER A CA 1
ATOM 3951 C C . SER A 1 495 ? 20.825 -6.995 -8.751 1.00 89.06 495 SER A C 1
ATOM 3953 O O . SER A 1 495 ? 20.612 -8.088 -9.271 1.00 89.06 495 SER A O 1
ATOM 3955 N N . LEU A 1 496 ? 20.025 -5.956 -9.005 1.00 91.19 496 LEU A N 1
ATOM 3956 C CA . LEU A 1 496 ? 19.042 -5.972 -10.083 1.00 91.19 496 LEU A CA 1
ATOM 3957 C C . LEU A 1 496 ? 19.707 -5.877 -11.460 1.00 91.19 496 LEU A C 1
ATOM 3959 O O . LEU A 1 496 ? 19.358 -6.664 -12.332 1.00 91.19 496 LEU A O 1
ATOM 3963 N N . PHE A 1 497 ? 20.675 -4.973 -11.624 1.00 93.69 497 PHE A N 1
ATOM 3964 C CA . PHE A 1 497 ? 21.467 -4.865 -12.849 1.00 93.69 497 PHE A CA 1
ATOM 3965 C C . PHE A 1 497 ? 22.235 -6.163 -13.118 1.00 93.69 497 PHE A C 1
ATOM 3967 O O . PHE A 1 497 ? 22.112 -6.726 -14.199 1.00 93.69 497 PHE A O 1
ATOM 3974 N N . TYR A 1 498 ? 22.912 -6.713 -12.105 1.00 93.25 498 TYR A N 1
ATOM 3975 C CA . TYR A 1 498 ? 23.617 -7.991 -12.241 1.00 93.25 498 TYR A CA 1
ATOM 3976 C C . TYR A 1 498 ? 22.697 -9.142 -12.653 1.00 93.25 498 TYR A C 1
ATOM 3978 O O . TYR A 1 498 ? 23.071 -9.949 -13.494 1.00 93.25 498 TYR A O 1
ATOM 3986 N N . ARG A 1 499 ? 21.470 -9.210 -12.120 1.00 91.56 499 ARG A N 1
ATOM 3987 C CA . ARG A 1 499 ? 20.490 -10.209 -12.574 1.00 91.56 499 ARG A CA 1
ATOM 3988 C C . ARG A 1 499 ? 20.103 -10.012 -14.033 1.00 91.56 499 ARG A C 1
ATOM 3990 O O . ARG A 1 499 ? 19.989 -11.001 -14.741 1.00 91.56 499 ARG A O 1
ATOM 3997 N N . ALA A 1 500 ? 19.911 -8.770 -14.470 1.00 93.56 500 ALA A N 1
ATOM 3998 C CA . ALA A 1 500 ? 19.556 -8.488 -15.856 1.00 93.56 500 ALA A CA 1
ATOM 3999 C C . ALA A 1 500 ? 20.677 -8.869 -16.835 1.00 93.56 500 ALA A C 1
ATOM 4001 O O . ALA A 1 500 ? 20.396 -9.458 -17.872 1.00 93.56 500 ALA A O 1
ATOM 4002 N N . VAL A 1 501 ? 21.940 -8.605 -16.479 1.00 95.00 501 VAL A N 1
ATOM 4003 C CA . VAL A 1 501 ? 23.107 -9.060 -17.259 1.00 95.00 501 VAL A CA 1
ATOM 4004 C C . VAL A 1 501 ? 23.244 -10.584 -17.206 1.00 95.00 501 VAL A C 1
ATOM 4006 O O . VAL A 1 501 ? 23.543 -11.221 -18.205 1.00 95.00 501 VAL A O 1
ATOM 4009 N N . LEU A 1 502 ? 22.985 -11.213 -16.061 1.00 93.06 502 LEU A N 1
ATOM 4010 C CA . LEU A 1 502 ? 23.006 -12.672 -15.973 1.00 93.06 502 LEU A CA 1
ATOM 4011 C C . LEU A 1 502 ? 21.939 -13.319 -16.871 1.00 93.06 502 LEU A C 1
ATOM 4013 O O . LEU A 1 502 ? 22.203 -14.358 -17.466 1.00 93.06 502 LEU A O 1
ATOM 4017 N N . GLU A 1 503 ? 20.757 -12.715 -17.003 1.00 92.31 503 GLU A N 1
ATOM 4018 C CA . GLU A 1 503 ? 19.693 -13.237 -17.870 1.00 92.31 503 GLU A CA 1
ATOM 4019 C C . GLU A 1 503 ? 20.087 -13.217 -19.354 1.00 92.31 503 GLU A C 1
ATOM 4021 O O . GLU A 1 503 ? 19.705 -14.129 -20.091 1.00 92.31 503 GLU A O 1
ATOM 4026 N N . THR A 1 504 ? 20.892 -12.242 -19.804 1.00 94.06 504 THR A N 1
ATOM 4027 C CA . THR A 1 504 ? 21.429 -12.258 -21.177 1.00 94.06 504 THR A CA 1
ATOM 4028 C C . THR A 1 504 ? 22.393 -13.424 -21.366 1.00 94.06 504 THR A C 1
ATOM 4030 O O . THR A 1 504 ? 22.249 -14.180 -22.323 1.00 94.06 504 THR A O 1
ATOM 4033 N N . ILE A 1 505 ? 23.289 -13.657 -20.401 1.00 93.75 505 ILE A N 1
ATOM 4034 C CA . ILE A 1 505 ? 24.213 -14.801 -20.404 1.00 93.75 505 ILE A CA 1
ATOM 4035 C C . ILE A 1 505 ? 23.443 -16.127 -20.429 1.00 93.75 505 ILE A C 1
ATOM 4037 O O . ILE A 1 505 ? 23.771 -17.015 -21.217 1.00 93.75 505 ILE A O 1
ATOM 4041 N N . ILE A 1 506 ? 22.414 -16.274 -19.587 1.00 91.75 506 ILE A N 1
ATOM 4042 C CA . ILE A 1 506 ? 21.568 -17.476 -19.554 1.00 91.75 506 ILE A CA 1
ATOM 4043 C C . ILE A 1 506 ? 20.883 -17.668 -20.908 1.00 91.75 506 ILE A C 1
ATOM 4045 O O . ILE A 1 506 ? 20.909 -18.768 -21.446 1.00 91.75 506 ILE A O 1
ATOM 4049 N N . THR A 1 507 ? 20.322 -16.610 -21.489 1.00 91.31 507 THR A N 1
ATOM 4050 C CA . THR A 1 507 ? 19.613 -16.697 -22.773 1.00 91.31 507 THR A CA 1
ATOM 4051 C C . THR A 1 507 ? 20.540 -17.048 -23.936 1.00 91.31 507 THR A C 1
ATOM 4053 O O . THR A 1 507 ? 20.158 -17.825 -24.807 1.00 91.31 507 THR A O 1
ATOM 4056 N N . GLU A 1 508 ? 21.767 -16.529 -23.942 1.00 92.62 508 GLU A N 1
ATOM 4057 C CA . GLU A 1 508 ? 22.735 -16.767 -25.016 1.00 92.62 508 GLU A CA 1
ATOM 4058 C C . GLU A 1 508 ? 23.444 -18.124 -24.902 1.00 92.62 508 GLU A C 1
ATOM 4060 O O . GLU A 1 508 ? 23.604 -18.822 -25.903 1.00 92.62 508 GLU A O 1
ATOM 4065 N N . LYS A 1 509 ? 23.877 -18.514 -23.696 1.00 91.31 509 LYS A N 1
ATOM 4066 C CA . LYS A 1 509 ? 24.703 -19.719 -23.482 1.00 91.31 509 LYS A CA 1
ATOM 4067 C C . LYS A 1 509 ? 23.917 -20.925 -22.982 1.00 91.31 509 LYS A C 1
ATOM 4069 O O . LYS A 1 509 ? 24.327 -22.061 -23.206 1.00 91.31 509 LYS A O 1
ATOM 4074 N N . PHE A 1 510 ? 22.794 -20.695 -22.310 1.00 89.88 510 PHE A N 1
ATOM 4075 C CA . PHE A 1 510 ? 22.003 -21.723 -21.637 1.00 89.88 510 PHE A CA 1
ATOM 4076 C C . PHE A 1 510 ? 20.502 -21.598 -21.970 1.00 89.88 510 PHE A C 1
ATOM 4078 O O . PHE A 1 510 ? 19.679 -21.579 -21.054 1.00 89.88 510 PHE A O 1
ATOM 4085 N N . PRO A 1 511 ? 20.101 -21.552 -23.257 1.00 87.00 511 PRO A N 1
ATOM 4086 C CA . PRO A 1 511 ? 18.735 -21.197 -23.668 1.00 87.00 511 PRO A CA 1
ATOM 4087 C C . PRO A 1 511 ? 17.647 -22.132 -23.116 1.00 87.00 511 PRO A C 1
ATOM 4089 O O . PRO A 1 511 ? 16.507 -21.722 -22.916 1.00 87.00 511 PRO A O 1
ATOM 4092 N N . HIS A 1 512 ? 17.986 -23.389 -22.809 1.00 87.44 512 HIS A N 1
ATOM 4093 C CA . HIS A 1 512 ? 17.069 -24.332 -22.155 1.00 87.44 512 HIS A CA 1
ATOM 4094 C C . HIS A 1 512 ? 16.667 -23.911 -20.734 1.00 87.44 512 HIS A C 1
ATOM 4096 O O . HIS A 1 512 ? 15.668 -24.402 -20.213 1.00 87.44 512 HIS A O 1
ATOM 4102 N N . TYR A 1 513 ? 17.440 -23.018 -20.116 1.00 83.94 513 TYR A N 1
ATOM 4103 C CA . TYR A 1 513 ? 17.223 -22.524 -18.766 1.00 83.94 513 TYR A CA 1
ATOM 4104 C C . TYR A 1 513 ? 16.596 -21.121 -18.714 1.00 83.94 513 TYR A C 1
ATOM 4106 O O . TYR A 1 513 ? 16.249 -20.671 -17.616 1.00 83.94 513 TYR A O 1
ATOM 4114 N N . THR A 1 514 ? 16.395 -20.447 -19.852 1.00 80.56 514 THR A N 1
ATOM 4115 C CA . THR A 1 514 ? 15.771 -19.114 -19.927 1.00 80.56 514 THR A CA 1
ATOM 4116 C C . THR A 1 514 ? 14.423 -19.088 -19.215 1.00 80.56 514 THR A C 1
ATOM 4118 O O . THR A 1 514 ? 13.604 -19.996 -19.373 1.00 80.56 514 THR A O 1
ATOM 4121 N N . ASN A 1 515 ? 14.198 -18.056 -18.399 1.00 71.81 515 ASN A N 1
ATOM 4122 C CA . ASN A 1 515 ? 13.051 -17.913 -17.497 1.00 71.81 515 ASN A CA 1
ATOM 4123 C C . ASN A 1 515 ? 12.866 -19.030 -16.447 1.00 71.81 515 ASN A C 1
ATOM 4125 O O . ASN A 1 515 ? 12.060 -18.848 -15.549 1.00 71.81 515 ASN A O 1
ATOM 4129 N N . SER A 1 516 ? 13.590 -20.154 -16.480 1.00 71.94 516 SER A N 1
ATOM 4130 C CA . SER A 1 516 ? 13.391 -21.278 -15.544 1.00 71.94 516 SER A CA 1
ATOM 4131 C C . SER A 1 516 ? 14.191 -21.156 -14.240 1.00 71.94 516 SER A C 1
ATOM 4133 O O . SER A 1 516 ? 13.836 -21.762 -13.226 1.00 71.94 516 SER A O 1
ATOM 4135 N N . VAL A 1 517 ? 15.270 -20.369 -14.248 1.00 72.88 517 VAL A N 1
ATOM 4136 C CA . VAL A 1 517 ? 16.197 -20.262 -13.118 1.00 72.88 517 VAL A CA 1
ATOM 4137 C C . VAL A 1 517 ? 15.870 -19.039 -12.274 1.00 72.88 517 VAL A C 1
ATOM 4139 O O . VAL A 1 517 ? 16.041 -17.895 -12.686 1.00 72.88 517 VAL A O 1
ATOM 4142 N N . GLN A 1 518 ? 15.430 -19.278 -11.038 1.00 68.06 518 GLN A N 1
ATOM 4143 C CA . GLN A 1 518 ? 15.145 -18.202 -10.099 1.00 68.06 518 GLN A CA 1
ATOM 4144 C C . GLN A 1 518 ? 16.394 -17.825 -9.302 1.00 68.06 518 GLN A C 1
ATOM 4146 O O . GLN A 1 518 ? 16.735 -18.446 -8.293 1.00 68.06 518 GLN A O 1
ATOM 4151 N N . VAL A 1 519 ? 17.041 -16.739 -9.715 1.00 69.62 519 VAL A N 1
ATOM 4152 C CA . VAL A 1 519 ? 18.173 -16.178 -8.981 1.00 69.62 519 VAL A CA 1
ATOM 4153 C C . VAL A 1 519 ? 17.664 -15.130 -7.988 1.00 69.62 519 VAL A C 1
ATOM 4155 O O . VAL A 1 519 ? 17.266 -14.019 -8.348 1.00 69.62 519 VAL A O 1
ATOM 4158 N N . GLY A 1 520 ? 17.595 -15.518 -6.713 1.00 63.72 520 GLY A N 1
ATOM 4159 C CA . GLY A 1 520 ? 17.130 -14.656 -5.626 1.00 63.72 520 GLY A CA 1
ATOM 4160 C C . GLY A 1 520 ? 18.100 -13.518 -5.284 1.00 63.72 520 GLY A C 1
ATOM 4161 O O . GLY A 1 520 ? 19.127 -13.309 -5.927 1.00 63.72 520 GLY A O 1
ATOM 4162 N N . ARG A 1 521 ? 17.792 -12.776 -4.213 1.00 58.97 521 ARG A N 1
ATOM 4163 C CA . ARG A 1 521 ? 18.741 -11.811 -3.637 1.00 58.97 521 ARG A CA 1
ATOM 4164 C C . ARG A 1 521 ? 19.941 -12.583 -3.068 1.00 58.97 521 ARG A C 1
ATOM 4166 O O . ARG A 1 521 ? 19.764 -13.374 -2.143 1.00 58.97 521 ARG A O 1
ATOM 4173 N N . SER A 1 522 ? 21.139 -12.371 -3.613 1.00 60.19 522 SER A N 1
ATOM 4174 C CA . SER A 1 522 ? 22.380 -12.898 -3.033 1.00 60.19 522 SER A CA 1
ATOM 4175 C C . SER A 1 522 ? 22.795 -12.071 -1.808 1.00 60.19 522 SER A C 1
ATOM 4177 O O . SER A 1 522 ? 22.245 -10.999 -1.540 1.00 60.19 522 SER A O 1
ATOM 4179 N N . LYS A 1 523 ? 23.791 -12.557 -1.053 1.00 65.50 523 LYS A N 1
ATOM 4180 C CA . LYS A 1 523 ? 24.508 -11.723 -0.071 1.00 65.50 523 LYS A CA 1
ATOM 4181 C C . LYS A 1 523 ? 25.104 -10.492 -0.776 1.00 65.50 523 LYS A C 1
ATOM 4183 O O . LYS A 1 523 ? 25.213 -10.494 -2.000 1.00 65.50 523 LYS A O 1
ATOM 4188 N N . LYS A 1 524 ? 25.495 -9.465 -0.008 1.00 66.75 524 LYS A N 1
ATOM 4189 C CA . LYS A 1 524 ? 26.261 -8.325 -0.541 1.00 66.75 524 LYS A CA 1
ATOM 4190 C C . LYS A 1 524 ? 27.462 -8.869 -1.326 1.00 66.75 524 LYS A C 1
ATOM 4192 O O . LYS A 1 524 ? 28.317 -9.515 -0.730 1.00 66.75 524 LYS A O 1
ATOM 4197 N N . THR A 1 525 ? 27.453 -8.661 -2.635 1.00 76.56 525 THR A N 1
ATOM 4198 C CA . THR A 1 525 ? 28.518 -9.015 -3.580 1.00 76.56 525 THR A CA 1
ATOM 4199 C C . THR A 1 525 ? 29.146 -7.714 -4.052 1.00 76.56 525 THR A C 1
ATOM 4201 O O . THR A 1 525 ? 28.417 -6.751 -4.305 1.00 76.56 525 THR A O 1
ATOM 4204 N N . GLU A 1 526 ? 30.472 -7.657 -4.114 1.00 81.69 526 GLU A N 1
ATOM 4205 C CA . GLU A 1 526 ? 31.185 -6.405 -4.385 1.00 81.69 526 GLU A CA 1
ATOM 4206 C C . GLU A 1 526 ? 31.134 -6.044 -5.873 1.00 81.69 526 GLU A C 1
ATOM 4208 O O . GLU A 1 526 ? 30.906 -4.888 -6.223 1.00 81.69 526 GLU A O 1
ATOM 4213 N N . ASN A 1 527 ? 31.237 -7.044 -6.749 1.00 90.31 527 ASN A N 1
ATOM 4214 C CA . ASN A 1 527 ? 31.235 -6.891 -8.205 1.00 90.31 527 ASN A CA 1
ATOM 4215 C C . ASN A 1 527 ? 30.377 -7.975 -8.900 1.00 90.31 527 ASN A C 1
ATOM 4217 O O . ASN A 1 527 ? 29.780 -8.836 -8.240 1.00 90.31 527 ASN A O 1
ATOM 4221 N N . PHE A 1 528 ? 30.272 -7.904 -10.232 1.00 92.50 528 PHE A N 1
ATOM 4222 C CA . PHE A 1 528 ? 29.487 -8.854 -11.024 1.00 92.50 528 PHE A CA 1
ATOM 4223 C C . PHE A 1 528 ? 30.069 -10.276 -11.016 1.00 92.50 528 PHE A C 1
ATOM 4225 O O . PHE A 1 528 ? 29.306 -11.240 -10.952 1.00 92.50 528 PHE A O 1
ATOM 4232 N N . ILE A 1 529 ? 31.398 -10.426 -11.004 1.00 93.75 529 ILE A N 1
ATOM 4233 C CA . ILE A 1 529 ? 32.055 -11.739 -10.931 1.00 93.75 529 ILE A CA 1
ATOM 4234 C C . ILE A 1 529 ? 31.655 -12.441 -9.633 1.00 93.75 529 ILE A C 1
ATOM 4236 O O . ILE A 1 529 ? 31.094 -13.534 -9.675 1.00 93.75 529 ILE A O 1
ATOM 4240 N N . ASP A 1 530 ? 31.839 -11.786 -8.485 1.00 90.88 530 ASP A N 1
ATOM 4241 C CA . ASP A 1 530 ? 31.466 -12.326 -7.174 1.00 90.88 530 ASP A CA 1
ATOM 4242 C C . ASP A 1 530 ? 29.992 -12.718 -7.130 1.00 90.88 530 ASP A C 1
ATOM 4244 O O . ASP A 1 530 ? 29.621 -13.734 -6.536 1.00 90.88 530 ASP A O 1
ATOM 4248 N N . TYR A 1 531 ? 29.138 -11.911 -7.767 1.00 91.12 531 TYR A N 1
ATOM 4249 C CA . TYR A 1 531 ? 27.722 -12.209 -7.888 1.00 91.12 531 TYR A CA 1
ATOM 4250 C C . TYR A 1 531 ? 27.491 -13.541 -8.606 1.00 91.12 531 TYR A C 1
ATOM 4252 O O . TYR A 1 531 ? 26.854 -14.419 -8.019 1.00 91.12 531 TYR A O 1
ATOM 4260 N N . VAL A 1 532 ? 28.047 -13.724 -9.808 1.00 91.06 532 VAL A N 1
ATOM 4261 C CA . VAL A 1 532 ? 27.899 -14.951 -10.609 1.00 91.06 532 VAL A CA 1
ATOM 4262 C C . VAL A 1 532 ? 28.527 -16.156 -9.908 1.00 91.06 532 VAL A C 1
ATOM 4264 O O . VAL A 1 532 ? 27.865 -17.181 -9.743 1.00 91.06 532 VAL A O 1
ATOM 4267 N N . ARG A 1 533 ? 29.755 -16.024 -9.394 1.00 90.69 533 ARG A N 1
ATOM 4268 C CA . ARG A 1 533 ? 30.447 -17.094 -8.653 1.00 90.69 533 ARG A CA 1
ATOM 4269 C C . ARG A 1 533 ? 29.691 -17.504 -7.394 1.00 90.69 533 ARG A C 1
ATOM 4271 O O . ARG A 1 533 ? 29.667 -18.678 -7.037 1.00 90.69 533 ARG A O 1
ATOM 4278 N N . SER A 1 534 ? 28.976 -16.582 -6.745 1.00 88.12 534 SER A N 1
ATOM 4279 C CA . SER A 1 534 ? 28.142 -16.921 -5.585 1.00 88.12 534 SER A CA 1
ATOM 4280 C C . SER A 1 534 ? 26.958 -17.845 -5.910 1.00 88.12 534 SER A C 1
ATOM 4282 O O . SER A 1 534 ? 26.324 -18.354 -4.976 1.00 88.12 534 SER A O 1
ATOM 4284 N N . LEU A 1 535 ? 26.632 -18.042 -7.193 1.00 86.00 535 LEU A N 1
ATOM 4285 C CA . LEU A 1 535 ? 25.560 -18.916 -7.676 1.00 86.00 535 LEU A CA 1
ATOM 4286 C C . LEU A 1 535 ? 26.042 -20.335 -7.994 1.00 86.00 535 LEU A C 1
ATOM 4288 O O . LEU A 1 535 ? 25.204 -21.234 -8.127 1.00 86.00 535 LEU A O 1
ATOM 4292 N N . ALA A 1 536 ? 27.359 -20.549 -8.068 1.00 79.38 536 ALA A N 1
ATOM 4293 C CA . ALA A 1 536 ? 27.953 -21.864 -8.268 1.00 79.38 536 ALA A CA 1
ATOM 4294 C C . ALA A 1 536 ? 27.463 -22.848 -7.192 1.00 79.38 536 ALA A C 1
ATOM 4296 O O . ALA A 1 536 ? 27.358 -22.518 -6.005 1.00 79.38 536 ALA A O 1
ATOM 4297 N N . GLY A 1 537 ? 27.059 -24.046 -7.623 1.00 75.69 537 GLY A N 1
ATOM 4298 C CA . GLY A 1 537 ? 26.500 -25.088 -6.755 1.00 75.69 537 GLY A CA 1
ATOM 4299 C C . GLY A 1 537 ? 25.111 -24.797 -6.160 1.00 75.69 537 GLY A C 1
ATOM 4300 O O . GLY A 1 537 ? 24.556 -25.658 -5.480 1.00 75.69 537 GLY A O 1
ATOM 4301 N N . LYS A 1 538 ? 24.521 -23.616 -6.403 1.00 81.75 538 LYS A N 1
ATOM 4302 C CA . LYS A 1 538 ? 23.141 -23.277 -5.987 1.00 81.75 538 LYS A CA 1
ATOM 4303 C C . LYS A 1 538 ? 22.122 -23.413 -7.110 1.00 81.75 538 LYS A C 1
ATOM 4305 O O . LYS A 1 538 ? 20.922 -23.387 -6.845 1.00 81.75 538 LYS A O 1
ATOM 4310 N N . THR A 1 539 ? 22.590 -23.512 -8.348 1.00 81.62 539 THR A N 1
ATOM 4311 C CA . THR A 1 539 ? 21.752 -23.648 -9.540 1.00 81.62 539 THR A CA 1
ATOM 4312 C C . THR A 1 539 ? 22.193 -24.862 -10.352 1.00 81.62 539 THR A C 1
ATOM 4314 O O . THR A 1 539 ? 23.256 -25.425 -10.103 1.00 81.62 539 THR A O 1
ATOM 4317 N N . GLN A 1 540 ? 21.365 -25.269 -11.313 1.00 84.19 540 GLN A N 1
ATOM 4318 C CA . GLN A 1 540 ? 21.678 -26.357 -12.246 1.00 84.19 540 GLN A CA 1
ATOM 4319 C C . GLN A 1 540 ? 22.608 -25.908 -13.389 1.00 84.19 540 GLN A C 1
ATOM 4321 O O . GLN A 1 540 ? 23.004 -26.733 -14.207 1.00 84.19 540 GLN A O 1
ATOM 4326 N N . ILE A 1 541 ? 22.937 -24.613 -13.457 1.00 86.44 541 ILE A N 1
ATOM 4327 C CA . ILE A 1 541 ? 23.806 -24.041 -14.484 1.00 86.44 541 ILE A CA 1
ATOM 4328 C C . ILE A 1 541 ? 25.251 -24.047 -13.984 1.00 86.44 541 ILE A C 1
ATOM 4330 O O . ILE A 1 541 ? 25.544 -23.573 -12.884 1.00 86.44 541 ILE A O 1
ATOM 4334 N N . ASP A 1 542 ? 26.153 -24.543 -14.829 1.00 88.62 542 ASP A N 1
ATOM 4335 C CA . ASP A 1 542 ? 27.594 -24.485 -14.607 1.00 88.62 542 ASP A CA 1
ATOM 4336 C C . ASP A 1 542 ? 28.146 -23.102 -14.982 1.00 88.62 542 ASP A C 1
ATOM 4338 O O . ASP A 1 542 ? 28.713 -22.889 -16.057 1.00 88.62 542 ASP A O 1
ATOM 4342 N N . PHE A 1 543 ? 27.949 -22.134 -14.086 1.00 89.06 543 PHE A N 1
ATOM 4343 C CA . PHE A 1 543 ? 28.520 -20.795 -14.233 1.00 89.06 543 PHE A CA 1
ATOM 4344 C C . PHE A 1 543 ? 30.052 -20.781 -14.102 1.00 89.06 543 PHE A C 1
ATOM 4346 O O . PHE A 1 543 ? 30.678 -19.823 -14.557 1.00 89.06 543 PHE A O 1
ATOM 4353 N N . ASP A 1 544 ? 30.667 -21.827 -13.534 1.00 88.69 544 ASP A N 1
ATOM 4354 C CA . ASP A 1 544 ? 32.125 -21.929 -13.390 1.00 88.69 544 ASP A CA 1
ATOM 4355 C C . ASP A 1 544 ? 32.834 -22.117 -14.736 1.00 88.69 544 ASP A C 1
ATOM 4357 O O . ASP A 1 544 ? 33.985 -21.711 -14.888 1.00 88.69 544 ASP A O 1
ATOM 4361 N N . SER A 1 545 ? 32.113 -22.609 -15.746 1.00 89.62 545 SER A N 1
ATOM 4362 C CA . SER A 1 545 ? 32.594 -22.719 -17.128 1.00 89.62 545 SER A CA 1
ATOM 4363 C C . SER A 1 545 ? 32.832 -21.380 -17.850 1.00 89.62 545 SER A C 1
ATOM 4365 O O . SER A 1 545 ? 33.530 -21.349 -18.864 1.00 89.62 545 SER A O 1
ATOM 4367 N N . ILE A 1 546 ? 32.269 -20.269 -17.359 1.00 92.88 546 ILE A N 1
ATOM 4368 C CA . ILE A 1 546 ? 32.414 -18.933 -17.963 1.00 92.88 546 ILE A CA 1
ATOM 4369 C C . ILE A 1 546 ? 33.657 -18.259 -17.381 1.00 92.88 546 ILE A C 1
ATOM 4371 O O . ILE A 1 546 ? 33.805 -18.253 -16.163 1.00 92.88 546 ILE A O 1
ATOM 4375 N N . SER A 1 547 ? 34.534 -17.666 -18.198 1.00 95.19 547 SER A N 1
ATOM 4376 C CA . SER A 1 547 ? 35.745 -16.993 -17.690 1.00 95.19 547 SER A CA 1
ATOM 4377 C C . SER A 1 547 ? 35.442 -15.621 -17.071 1.00 95.19 547 SER A C 1
ATOM 4379 O O . SER A 1 547 ? 34.471 -14.960 -17.445 1.00 95.19 547 SER A O 1
ATOM 4381 N N . ASP A 1 548 ? 36.287 -15.158 -16.146 1.00 96.06 548 ASP A N 1
ATOM 4382 C CA . ASP A 1 548 ? 36.125 -13.838 -15.516 1.00 96.06 548 ASP A CA 1
ATOM 4383 C C . ASP A 1 548 ? 36.228 -12.695 -16.543 1.00 96.06 548 ASP A C 1
ATOM 4385 O O . ASP A 1 548 ? 35.465 -11.732 -16.480 1.00 96.06 548 ASP A O 1
ATOM 4389 N N . GLU A 1 549 ? 37.098 -12.817 -17.553 1.00 96.25 549 GLU A N 1
ATOM 4390 C CA . GLU A 1 549 ? 37.225 -11.834 -18.639 1.00 96.25 549 GLU A CA 1
ATOM 4391 C C . GLU A 1 549 ? 35.953 -11.747 -19.485 1.00 96.25 549 GLU A C 1
ATOM 4393 O O . GLU A 1 549 ? 35.596 -10.683 -19.995 1.00 96.25 549 GLU A O 1
ATOM 4398 N N . GLU A 1 550 ? 35.256 -12.867 -19.668 1.00 95.94 550 GLU A N 1
ATOM 4399 C CA . GLU A 1 550 ? 33.969 -12.881 -20.349 1.00 95.94 550 GLU A CA 1
ATOM 4400 C C . GLU A 1 550 ? 32.885 -12.190 -19.515 1.00 95.94 550 GLU A C 1
ATOM 4402 O O . GLU A 1 550 ? 32.168 -11.344 -20.051 1.00 95.94 550 GLU A O 1
ATOM 4407 N N . LEU A 1 551 ? 32.821 -12.455 -18.207 1.00 95.62 551 LEU A N 1
ATOM 4408 C CA . LEU A 1 551 ? 31.886 -11.779 -17.301 1.00 95.62 551 LEU A CA 1
ATOM 4409 C C . LEU A 1 551 ? 32.102 -10.258 -17.270 1.00 95.62 551 LEU A C 1
ATOM 4411 O O . LEU A 1 551 ? 31.131 -9.504 -17.329 1.00 95.62 551 LEU A O 1
ATOM 4415 N N . ILE A 1 552 ? 33.360 -9.804 -17.250 1.00 95.44 552 ILE A N 1
ATOM 4416 C CA . ILE A 1 552 ? 33.705 -8.374 -17.317 1.00 95.44 552 ILE A CA 1
ATOM 4417 C C . ILE A 1 552 ? 33.217 -7.757 -18.630 1.00 95.44 552 ILE A C 1
ATOM 4419 O O . ILE A 1 552 ? 32.642 -6.668 -18.616 1.00 95.44 552 ILE A O 1
ATOM 4423 N N . ARG A 1 553 ? 33.409 -8.441 -19.767 1.00 96.25 553 ARG A N 1
ATOM 4424 C CA . ARG A 1 553 ? 32.937 -7.947 -21.071 1.00 96.25 553 ARG A CA 1
ATOM 4425 C C . ARG A 1 553 ? 31.418 -7.794 -21.103 1.00 96.25 553 ARG A C 1
ATOM 4427 O O . ARG A 1 553 ? 30.938 -6.762 -21.571 1.00 96.25 553 ARG A O 1
ATOM 4434 N N . TYR A 1 554 ? 30.676 -8.766 -20.569 1.00 95.56 554 TYR A N 1
ATOM 4435 C CA . TYR A 1 554 ? 29.220 -8.660 -20.444 1.00 95.56 554 TYR A CA 1
ATOM 4436 C C . TYR A 1 554 ? 28.818 -7.460 -19.583 1.00 95.56 554 TYR A C 1
ATOM 4438 O O . TYR A 1 554 ? 28.036 -6.625 -20.033 1.00 95.56 554 TYR A O 1
ATOM 4446 N N . GLU A 1 555 ? 29.391 -7.313 -18.386 1.00 94.50 555 GLU A N 1
ATOM 4447 C CA . GLU A 1 555 ? 29.088 -6.181 -17.504 1.00 94.50 555 GLU A CA 1
ATOM 4448 C C . GLU A 1 555 ? 29.375 -4.829 -18.179 1.00 94.50 555 GLU A C 1
ATOM 4450 O O . GLU A 1 555 ? 28.532 -3.931 -18.149 1.00 94.50 555 GLU A O 1
ATOM 4455 N N . GLN A 1 556 ? 30.542 -4.688 -18.819 1.00 93.94 556 GLN A N 1
ATOM 4456 C CA . GLN A 1 556 ? 30.948 -3.466 -19.518 1.00 93.94 556 GLN A CA 1
ATOM 4457 C C . GLN A 1 556 ? 30.017 -3.127 -20.685 1.00 93.94 556 GLN A C 1
ATOM 4459 O O . GLN A 1 556 ? 29.662 -1.961 -20.856 1.00 93.94 556 GLN A O 1
ATOM 4464 N N . SER A 1 557 ? 29.581 -4.131 -21.452 1.00 94.56 557 SER A N 1
ATOM 4465 C CA . SER A 1 557 ? 28.707 -3.931 -22.615 1.00 94.56 557 SER A CA 1
ATOM 4466 C C . SER A 1 557 ? 27.329 -3.352 -22.270 1.00 94.56 557 SER A C 1
ATOM 4468 O O . SER A 1 557 ? 26.708 -2.721 -23.121 1.00 94.56 557 SER A O 1
ATOM 4470 N N . PHE A 1 558 ? 26.881 -3.499 -21.017 1.00 94.06 558 PHE A N 1
ATOM 4471 C CA . PHE A 1 558 ? 25.565 -3.048 -20.555 1.00 94.06 558 PHE A CA 1
ATOM 4472 C C . PHE A 1 558 ? 25.626 -1.930 -19.501 1.00 94.06 558 PHE A C 1
ATOM 4474 O O . PHE A 1 558 ? 24.621 -1.653 -18.842 1.00 94.06 558 PHE A O 1
ATOM 4481 N N . GLN A 1 559 ? 26.764 -1.246 -19.325 1.00 87.31 559 GLN A N 1
ATOM 4482 C CA . GLN A 1 559 ? 26.879 -0.183 -18.312 1.00 87.31 559 GLN A CA 1
ATOM 4483 C C . GLN A 1 559 ? 25.865 0.952 -18.509 1.00 87.31 559 GLN A C 1
ATOM 4485 O O . GLN A 1 559 ? 25.242 1.379 -17.541 1.00 87.31 559 GLN A O 1
ATOM 4490 N N . THR A 1 560 ? 25.597 1.388 -19.743 1.00 86.50 560 THR A N 1
ATOM 4491 C CA . THR A 1 560 ? 24.566 2.409 -20.006 1.00 86.50 560 THR A CA 1
ATOM 4492 C C . THR A 1 560 ? 23.169 1.938 -19.575 1.00 86.50 560 THR A C 1
ATOM 4494 O O . THR A 1 560 ? 22.386 2.712 -19.014 1.00 86.50 560 THR A O 1
ATOM 4497 N N . ASN A 1 561 ? 22.854 0.644 -19.732 1.00 92.88 561 ASN A N 1
ATOM 4498 C CA . ASN A 1 561 ? 21.580 0.085 -19.273 1.00 92.88 561 ASN A CA 1
ATOM 4499 C C . ASN A 1 561 ? 21.435 0.137 -17.751 1.00 92.88 561 ASN A C 1
ATOM 4501 O O . ASN A 1 561 ? 20.311 0.188 -17.263 1.00 92.88 561 ASN A O 1
ATOM 4505 N N . ARG A 1 562 ? 22.529 0.179 -16.981 1.00 92.44 562 ARG A N 1
ATOM 4506 C CA . ARG A 1 562 ? 22.464 0.343 -15.522 1.00 92.44 562 ARG A CA 1
ATOM 4507 C C . ARG A 1 562 ? 21.764 1.645 -15.133 1.00 92.44 562 ARG A C 1
ATOM 4509 O O . ARG A 1 562 ? 20.874 1.625 -14.282 1.00 92.44 562 ARG A O 1
ATOM 4516 N N . LEU A 1 563 ? 22.138 2.766 -15.754 1.00 92.19 563 LEU A N 1
ATOM 4517 C CA . LEU A 1 563 ? 21.500 4.063 -15.502 1.00 92.19 563 LEU A CA 1
ATOM 4518 C C . LEU A 1 563 ? 20.043 4.057 -15.975 1.00 92.19 563 LEU A C 1
ATOM 4520 O O . LEU A 1 563 ? 19.154 4.518 -15.258 1.00 92.19 563 LEU A O 1
ATOM 4524 N N . GLN A 1 564 ? 19.768 3.460 -17.135 1.00 94.81 564 GLN A N 1
ATOM 4525 C CA . GLN A 1 564 ? 18.396 3.357 -17.626 1.00 94.81 564 GLN A CA 1
ATOM 4526 C C . GLN A 1 564 ? 17.511 2.469 -16.734 1.00 94.81 564 GLN A C 1
ATOM 4528 O O . GLN A 1 564 ? 16.351 2.810 -16.515 1.00 94.81 564 GLN A O 1
ATOM 4533 N N . ILE A 1 565 ? 18.034 1.374 -16.165 1.00 96.81 565 ILE A N 1
ATOM 4534 C CA . ILE A 1 565 ? 17.321 0.514 -15.200 1.00 96.81 565 ILE A CA 1
ATOM 4535 C C . ILE A 1 565 ? 16.931 1.310 -13.956 1.00 96.81 565 ILE A C 1
ATOM 4537 O O . ILE A 1 565 ? 15.818 1.140 -13.452 1.00 96.81 565 ILE A O 1
ATOM 4541 N N . ASN A 1 566 ? 17.815 2.187 -13.471 1.00 95.81 566 ASN A N 1
ATOM 4542 C CA . ASN A 1 566 ? 17.526 3.057 -12.332 1.00 95.81 566 ASN A CA 1
ATOM 4543 C C . ASN A 1 566 ? 16.319 3.953 -12.621 1.00 95.81 566 ASN A C 1
ATOM 4545 O O . ASN A 1 566 ? 15.351 3.939 -11.863 1.00 95.81 566 ASN A O 1
ATOM 4549 N N . LEU A 1 567 ? 16.331 4.677 -13.740 1.00 96.56 567 LEU A N 1
ATOM 4550 C CA . LEU A 1 567 ? 15.214 5.542 -14.116 1.00 96.56 567 LEU A CA 1
ATOM 4551 C C . LEU A 1 567 ? 13.943 4.746 -14.448 1.00 96.56 567 LEU A C 1
ATOM 4553 O O . LEU A 1 567 ? 12.853 5.128 -14.034 1.00 96.56 567 LEU A O 1
ATOM 4557 N N . PHE A 1 568 ? 14.063 3.611 -15.135 1.00 97.62 568 PHE A N 1
ATOM 4558 C CA . PHE A 1 568 ? 12.936 2.728 -15.437 1.00 97.62 568 PHE A CA 1
ATOM 4559 C C . PHE A 1 568 ? 12.261 2.212 -14.160 1.00 97.62 568 PHE A C 1
ATOM 4561 O O . PHE A 1 568 ? 11.034 2.161 -14.075 1.00 97.62 568 PHE A O 1
ATOM 4568 N N . TYR A 1 569 ? 13.050 1.882 -13.134 1.00 96.75 569 TYR A N 1
ATOM 4569 C CA . TYR A 1 569 ? 12.533 1.556 -11.810 1.00 96.75 569 TYR A CA 1
ATOM 4570 C C . TYR A 1 569 ? 11.730 2.725 -11.215 1.00 96.75 569 TYR A C 1
ATOM 4572 O O . TYR A 1 569 ? 10.616 2.501 -10.745 1.00 96.75 569 TYR A O 1
ATOM 4580 N N . LEU A 1 570 ? 12.229 3.965 -11.287 1.00 95.81 570 LEU A N 1
ATOM 4581 C CA . LEU A 1 570 ? 11.507 5.145 -10.784 1.00 95.81 570 LEU A CA 1
ATOM 4582 C C . LEU A 1 570 ? 10.227 5.444 -11.569 1.00 95.81 570 LEU A C 1
ATOM 4584 O O . LEU A 1 570 ? 9.192 5.730 -10.971 1.00 95.81 570 LEU A O 1
ATOM 4588 N N . ILE A 1 571 ? 10.257 5.292 -12.894 1.00 96.31 571 ILE A N 1
ATOM 4589 C CA . ILE A 1 571 ? 9.058 5.375 -13.736 1.00 96.31 571 ILE A CA 1
ATOM 4590 C C . ILE A 1 571 ? 8.014 4.378 -13.241 1.00 96.31 571 ILE A C 1
ATOM 4592 O O . ILE A 1 571 ? 6.863 4.750 -13.025 1.00 96.31 571 ILE A O 1
ATOM 4596 N N . ARG A 1 572 ? 8.405 3.127 -12.978 1.00 96.69 572 ARG A N 1
ATOM 4597 C CA . ARG A 1 572 ? 7.483 2.135 -12.411 1.00 96.69 572 ARG A CA 1
ATOM 4598 C C . ARG A 1 572 ? 6.990 2.532 -11.021 1.00 96.69 572 ARG A C 1
ATOM 4600 O O . ARG A 1 572 ? 5.814 2.343 -10.726 1.00 96.69 572 ARG A O 1
ATOM 4607 N N . MET A 1 573 ? 7.842 3.116 -10.181 1.00 94.38 573 MET A N 1
ATOM 4608 C CA . MET A 1 573 ? 7.462 3.573 -8.839 1.00 94.38 573 MET A CA 1
ATOM 4609 C C . MET A 1 573 ? 6.314 4.593 -8.840 1.00 94.38 573 MET A C 1
ATOM 4611 O O . MET A 1 573 ? 5.577 4.645 -7.857 1.00 94.38 573 MET A O 1
ATOM 4615 N N . THR A 1 574 ? 6.085 5.333 -9.933 1.00 94.19 574 THR A N 1
ATOM 4616 C CA . THR A 1 574 ? 4.912 6.226 -10.060 1.00 94.19 574 THR A CA 1
ATOM 4617 C C . THR A 1 574 ? 3.576 5.486 -9.909 1.00 94.19 574 THR A C 1
ATOM 4619 O O . THR A 1 574 ? 2.628 6.032 -9.347 1.00 94.19 574 THR A O 1
ATOM 4622 N N . PHE A 1 575 ? 3.510 4.213 -10.313 1.00 97.19 575 PHE A N 1
ATOM 4623 C CA . PHE A 1 575 ? 2.297 3.398 -10.225 1.00 97.19 575 PHE A CA 1
ATOM 4624 C C . PHE A 1 575 ? 2.089 2.756 -8.851 1.00 97.19 575 PHE A C 1
ATOM 4626 O O . PHE A 1 575 ? 0.985 2.299 -8.565 1.00 97.19 575 PHE A O 1
ATOM 4633 N N . ALA A 1 576 ? 3.112 2.701 -7.990 1.00 95.94 576 ALA A N 1
ATOM 4634 C CA . ALA A 1 576 ? 3.043 1.972 -6.721 1.00 95.94 576 ALA A CA 1
ATOM 4635 C C . ALA A 1 576 ? 1.876 2.451 -5.842 1.00 95.94 576 ALA A C 1
ATOM 4637 O O . ALA A 1 576 ? 1.048 1.649 -5.409 1.00 95.94 576 ALA A O 1
ATOM 4638 N N . SER A 1 577 ? 1.762 3.768 -5.651 1.00 94.56 577 SER A N 1
ATOM 4639 C CA . SER A 1 577 ? 0.687 4.369 -4.853 1.00 94.56 577 SER A CA 1
ATOM 4640 C C . SER A 1 577 ? -0.682 4.258 -5.526 1.00 94.56 577 SER A C 1
ATOM 4642 O O . SER A 1 577 ? -1.677 4.099 -4.833 1.00 94.56 577 SER A O 1
ATOM 4644 N N . VAL A 1 578 ? -0.748 4.289 -6.860 1.00 97.44 578 VAL A N 1
ATOM 4645 C CA . VAL A 1 578 ? -2.005 4.130 -7.614 1.00 97.44 578 VAL A CA 1
ATOM 4646 C C . VAL A 1 578 ? -2.554 2.706 -7.476 1.00 97.44 578 VAL A C 1
ATOM 4648 O O . VAL A 1 578 ? -3.745 2.505 -7.246 1.00 97.44 578 VAL A O 1
ATOM 4651 N N . LEU A 1 579 ? -1.676 1.704 -7.559 1.00 97.88 579 LEU A N 1
ATOM 4652 C CA . LEU A 1 579 ? -2.040 0.299 -7.380 1.00 97.88 579 LEU A CA 1
ATOM 4653 C C . LEU A 1 579 ? -2.471 0.007 -5.935 1.00 97.88 579 LEU A C 1
ATOM 4655 O O . LEU A 1 579 ? -3.423 -0.741 -5.720 1.00 97.88 579 LEU A O 1
ATOM 4659 N N . GLU A 1 580 ? -1.807 0.611 -4.944 1.00 97.06 580 GLU A N 1
ATOM 4660 C CA . GLU A 1 580 ? -2.243 0.536 -3.546 1.00 97.06 580 GLU A CA 1
ATOM 4661 C C . GLU A 1 580 ? -3.630 1.169 -3.355 1.00 97.06 580 GLU A C 1
ATOM 4663 O O . GLU A 1 580 ? -4.496 0.537 -2.749 1.00 97.06 580 GLU A O 1
ATOM 4668 N N . THR A 1 581 ? -3.886 2.350 -3.935 1.00 97.19 581 THR A N 1
ATOM 4669 C CA . THR A 1 581 ? -5.218 2.978 -3.933 1.00 97.19 581 THR A CA 1
ATOM 4670 C C . THR A 1 581 ? -6.283 2.040 -4.483 1.00 97.19 581 THR A C 1
ATOM 4672 O O . THR A 1 581 ? -7.321 1.878 -3.851 1.00 97.19 581 THR A O 1
ATOM 4675 N N . LEU A 1 582 ? -6.032 1.388 -5.624 1.00 98.25 582 LEU A N 1
ATOM 4676 C CA . LEU A 1 582 ? -6.989 0.461 -6.234 1.00 98.25 582 LEU A CA 1
ATOM 4677 C C . LEU A 1 582 ? -7.383 -0.660 -5.261 1.00 98.25 582 LEU A C 1
ATOM 4679 O O . LEU A 1 582 ? -8.568 -0.927 -5.076 1.00 98.25 582 LEU A O 1
ATOM 4683 N N . ILE A 1 583 ? -6.402 -1.275 -4.592 1.00 98.00 583 ILE A N 1
ATOM 4684 C CA . ILE A 1 583 ? -6.644 -2.342 -3.607 1.00 98.00 583 ILE A CA 1
ATOM 4685 C C . ILE A 1 583 ? -7.417 -1.808 -2.390 1.00 98.00 583 ILE A C 1
ATOM 4687 O O . ILE A 1 583 ? -8.300 -2.487 -1.864 1.00 98.00 583 ILE A O 1
ATOM 4691 N N . LEU A 1 584 ? -7.094 -0.603 -1.914 1.00 97.69 584 LEU A N 1
ATOM 4692 C CA . LEU A 1 584 ? -7.774 0.009 -0.770 1.00 97.69 584 LEU A CA 1
ATOM 4693 C C . LEU A 1 584 ? -9.227 0.383 -1.094 1.00 97.69 584 LEU A C 1
ATOM 4695 O O . LEU A 1 584 ? -10.115 0.138 -0.276 1.00 97.69 584 LEU A O 1
ATOM 4699 N N . LEU A 1 585 ? -9.483 0.928 -2.284 1.00 97.75 585 LEU A N 1
ATOM 4700 C CA . LEU A 1 585 ? -10.829 1.264 -2.746 1.00 97.75 585 LEU A CA 1
ATOM 4701 C C . LEU A 1 585 ? -11.684 0.020 -2.979 1.00 97.75 585 LEU A C 1
ATOM 4703 O O . LEU A 1 585 ? -12.854 0.035 -2.615 1.00 97.75 585 LEU A O 1
ATOM 4707 N N . ASP A 1 586 ? -11.114 -1.062 -3.512 1.00 98.25 586 ASP A N 1
ATOM 4708 C CA . ASP A 1 586 ? -11.802 -2.352 -3.649 1.00 98.25 586 ASP A CA 1
ATOM 4709 C C . ASP A 1 586 ? -12.299 -2.878 -2.291 1.00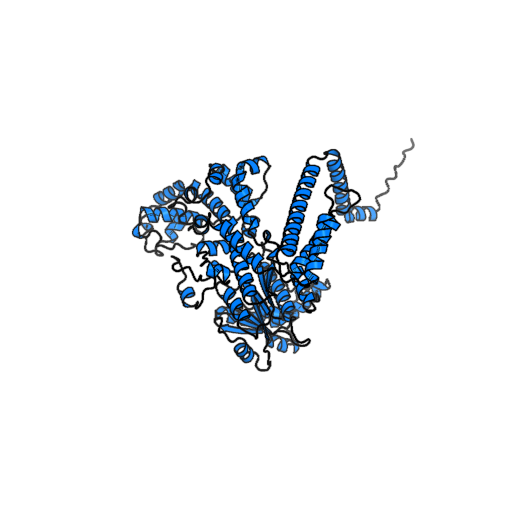 98.25 586 ASP A C 1
ATOM 4711 O O . ASP A 1 586 ? -13.452 -3.284 -2.144 1.00 98.25 586 ASP A O 1
ATOM 4715 N N . ARG A 1 587 ? -11.452 -2.785 -1.260 1.00 97.62 587 ARG A N 1
ATOM 4716 C CA . ARG A 1 587 ? -11.793 -3.167 0.120 1.00 97.62 587 ARG A CA 1
ATOM 4717 C C . ARG A 1 587 ? -12.867 -2.274 0.732 1.00 97.62 587 ARG A C 1
ATOM 4719 O O . ARG A 1 587 ? -13.781 -2.775 1.385 1.00 97.62 587 ARG A O 1
ATOM 4726 N N . LEU A 1 588 ? -12.754 -0.959 0.539 1.00 96.75 588 LEU A N 1
ATOM 4727 C CA . LEU A 1 588 ? -13.759 -0.009 1.010 1.00 96.75 588 LEU A CA 1
ATOM 4728 C C . LEU A 1 588 ? -15.105 -0.265 0.319 1.00 96.75 588 LEU A C 1
ATOM 4730 O O . LEU A 1 588 ? -16.134 -0.317 0.987 1.00 96.75 588 LEU A O 1
ATOM 4734 N N . LEU A 1 589 ? -15.092 -0.477 -0.998 1.00 95.69 589 LEU A N 1
ATOM 4735 C CA . LEU A 1 589 ? -16.286 -0.757 -1.786 1.00 95.69 589 LEU A CA 1
ATOM 4736 C C . LEU A 1 589 ? -16.958 -2.060 -1.354 1.00 95.69 589 LEU A C 1
ATOM 4738 O O . LEU A 1 589 ? -18.168 -2.062 -1.161 1.00 95.69 589 LEU A O 1
ATOM 4742 N N . TYR A 1 590 ? -16.190 -3.125 -1.116 1.00 96.38 590 TYR A N 1
ATOM 4743 C CA . TYR A 1 590 ? -16.714 -4.387 -0.586 1.00 96.38 590 TYR A CA 1
ATOM 4744 C C . TYR A 1 590 ? -17.518 -4.186 0.711 1.00 96.38 590 TYR A C 1
ATOM 4746 O O . TYR A 1 590 ? -18.637 -4.681 0.830 1.00 96.38 590 TYR A O 1
ATOM 4754 N N . LEU A 1 591 ? -16.995 -3.405 1.665 1.00 95.56 591 LEU A N 1
ATOM 4755 C CA . LEU A 1 591 ? -17.712 -3.099 2.911 1.00 95.56 591 LEU A CA 1
ATOM 4756 C C . LEU A 1 591 ? -19.000 -2.302 2.651 1.00 95.56 591 LEU A C 1
ATOM 4758 O O . LEU A 1 591 ? -20.021 -2.537 3.296 1.00 95.56 591 LEU A O 1
ATOM 4762 N N . ARG A 1 592 ? -18.972 -1.374 1.690 1.00 88.06 592 ARG A N 1
ATOM 4763 C CA . ARG A 1 592 ? -20.144 -0.574 1.301 1.00 88.06 592 ARG A CA 1
ATOM 4764 C C . ARG A 1 592 ? -21.221 -1.418 0.622 1.00 88.06 592 ARG A C 1
ATOM 4766 O O . ARG A 1 592 ? -22.392 -1.262 0.949 1.00 88.06 592 ARG A O 1
ATOM 4773 N N . GLU A 1 593 ? -20.833 -2.321 -0.274 1.00 85.56 593 GLU A N 1
ATOM 4774 C CA . GLU A 1 593 ? -21.727 -3.283 -0.932 1.00 85.56 593 GLU A CA 1
ATOM 4775 C C . GLU A 1 593 ? -22.333 -4.277 0.070 1.00 85.56 593 GLU A C 1
ATOM 4777 O O . GLU A 1 593 ? -23.480 -4.687 -0.087 1.00 85.56 593 GLU A O 1
ATOM 4782 N N . ALA A 1 594 ? -21.603 -4.603 1.139 1.00 84.88 594 ALA A N 1
ATOM 4783 C CA . ALA A 1 594 ? -22.076 -5.420 2.254 1.00 84.88 594 ALA A CA 1
ATOM 4784 C C . ALA A 1 594 ? -22.976 -4.662 3.257 1.00 84.88 594 ALA A C 1
ATOM 4786 O O . ALA A 1 594 ? -23.203 -5.143 4.365 1.00 84.88 594 ALA A O 1
ATOM 4787 N N . ASN A 1 595 ? -23.488 -3.480 2.894 1.00 79.12 595 ASN A N 1
ATOM 4788 C CA . ASN A 1 595 ? -24.316 -2.623 3.748 1.00 79.12 595 ASN A CA 1
ATOM 4789 C C . ASN A 1 595 ? -23.635 -2.201 5.063 1.00 79.12 595 ASN A C 1
ATOM 4791 O O . ASN A 1 595 ? -24.296 -2.074 6.093 1.00 79.12 595 ASN A O 1
ATOM 4795 N N . VAL A 1 596 ? -22.324 -1.928 5.033 1.00 85.31 596 VAL A N 1
ATOM 4796 C CA . VAL A 1 596 ? -21.595 -1.303 6.149 1.00 85.31 596 VAL A CA 1
ATOM 4797 C C . VAL A 1 596 ? -21.323 0.180 5.838 1.00 85.31 596 VAL A C 1
ATOM 4799 O O . VAL A 1 596 ? -20.252 0.540 5.324 1.00 85.31 596 VAL A O 1
ATOM 4802 N N . PRO A 1 597 ? -22.280 1.082 6.138 1.00 79.50 597 PRO A N 1
ATOM 4803 C CA . PRO A 1 597 ? -22.194 2.503 5.798 1.00 79.50 597 PRO A CA 1
ATOM 4804 C C . PRO A 1 597 ? -21.177 3.286 6.645 1.00 79.50 597 PRO A C 1
ATOM 4806 O O . PRO A 1 597 ? -20.787 4.400 6.294 1.00 79.50 597 PRO A O 1
ATOM 4809 N N . HIS A 1 598 ? -20.706 2.721 7.750 1.00 90.44 598 HIS A N 1
ATOM 4810 C CA . HIS A 1 598 ? -19.676 3.327 8.589 1.00 90.44 598 HIS A CA 1
ATOM 4811 C C . HIS A 1 598 ? -18.326 2.648 8.358 1.00 90.44 598 HIS A C 1
ATOM 4813 O O . HIS A 1 598 ? -17.716 2.138 9.290 1.00 90.44 598 HIS A O 1
ATOM 4819 N N . SER A 1 599 ? -17.884 2.616 7.098 1.00 94.06 599 SER A N 1
ATOM 4820 C CA . SER A 1 599 ? -16.571 2.112 6.677 1.00 94.06 599 SER A CA 1
ATOM 4821 C C . SER A 1 599 ? -15.687 3.230 6.113 1.00 94.06 599 SER A C 1
ATOM 4823 O O . SER A 1 599 ? -16.142 4.067 5.336 1.00 94.06 599 SER A O 1
ATOM 4825 N N . PHE A 1 600 ? -14.419 3.269 6.501 1.00 94.56 600 PHE A N 1
ATOM 4826 C CA . PHE A 1 600 ? -13.518 4.388 6.248 1.00 94.56 600 PHE A CA 1
ATOM 4827 C C . PHE A 1 600 ? -12.124 3.880 5.892 1.00 94.56 600 PHE A C 1
ATOM 4829 O O . PHE A 1 600 ? -11.630 2.925 6.494 1.00 94.56 600 PHE A O 1
ATOM 4836 N N . LEU A 1 601 ? -11.468 4.560 4.953 1.00 96.69 601 LEU A N 1
ATOM 4837 C CA . LEU A 1 601 ? -10.014 4.526 4.838 1.00 96.69 601 LEU A CA 1
ATOM 4838 C C . LEU A 1 601 ? -9.454 5.673 5.668 1.00 96.69 601 LEU A C 1
ATOM 4840 O O . LEU A 1 601 ? -9.906 6.807 5.530 1.00 96.69 601 LEU A O 1
ATOM 4844 N N . VAL A 1 602 ? -8.496 5.370 6.537 1.00 95.56 602 VAL A N 1
ATOM 4845 C CA . VAL A 1 602 ? -7.947 6.326 7.499 1.00 95.56 602 VAL A CA 1
ATOM 4846 C C . VAL A 1 602 ? -6.440 6.419 7.321 1.00 95.56 602 VAL A C 1
ATOM 4848 O O . VAL A 1 602 ? -5.741 5.414 7.469 1.00 95.56 602 VAL A O 1
ATOM 4851 N N . LYS A 1 603 ? -5.913 7.615 7.048 1.00 94.50 603 LYS A N 1
ATOM 4852 C CA . LYS A 1 603 ? -4.463 7.868 7.031 1.00 94.50 603 LYS A CA 1
ATOM 4853 C C . LYS A 1 603 ? -3.957 7.942 8.475 1.00 94.50 603 LYS A C 1
ATOM 4855 O O . LYS A 1 603 ? -4.067 8.967 9.140 1.00 94.50 603 LYS A O 1
ATOM 4860 N N . LEU A 1 604 ? -3.450 6.821 8.981 1.00 93.94 604 LEU A N 1
ATOM 4861 C CA . LEU A 1 604 ? -3.079 6.633 10.383 1.00 93.94 604 LEU A CA 1
ATOM 4862 C C . LEU A 1 604 ? -1.609 6.977 10.652 1.00 93.94 604 LEU A C 1
ATOM 4864 O O . LEU A 1 604 ? -1.284 7.626 11.651 1.00 93.94 604 LEU A O 1
ATOM 4868 N N . PHE A 1 605 ? -0.700 6.546 9.776 1.00 93.00 605 PHE A N 1
ATOM 4869 C CA . PHE A 1 605 ? 0.736 6.741 9.983 1.00 93.00 605 PHE A CA 1
ATOM 4870 C C . PHE A 1 605 ? 1.333 7.820 9.085 1.00 93.00 605 PHE A C 1
ATOM 4872 O O . PHE A 1 605 ? 0.751 8.269 8.103 1.00 93.00 605 PHE A O 1
ATOM 4879 N N . ASP A 1 606 ? 2.549 8.207 9.451 1.00 88.94 606 ASP A N 1
ATOM 4880 C CA . ASP A 1 606 ? 3.402 9.013 8.590 1.00 88.94 606 ASP A CA 1
ATOM 4881 C C . ASP A 1 606 ? 3.958 8.091 7.484 1.00 88.94 606 ASP A C 1
ATOM 4883 O O . ASP A 1 606 ? 4.542 7.058 7.832 1.00 88.94 606 ASP A O 1
ATOM 4887 N N . PRO A 1 607 ? 3.786 8.414 6.189 1.00 89.38 607 PRO A N 1
ATOM 4888 C CA . PRO A 1 607 ? 4.165 7.529 5.084 1.00 89.38 607 PRO A CA 1
ATOM 4889 C C . PRO A 1 607 ? 5.684 7.353 4.903 1.00 89.38 607 PRO A C 1
ATOM 4891 O O . PRO A 1 607 ? 6.113 6.396 4.254 1.00 89.38 607 PRO A O 1
ATOM 4894 N N . ILE A 1 608 ? 6.518 8.228 5.473 1.00 88.75 608 ILE A N 1
ATOM 4895 C CA . ILE A 1 608 ? 7.981 8.102 5.453 1.00 88.75 608 ILE A CA 1
ATOM 4896 C C . ILE A 1 608 ? 8.406 7.102 6.541 1.00 88.75 608 ILE A C 1
ATOM 4898 O O . ILE A 1 608 ? 9.093 6.104 6.261 1.00 88.75 608 ILE A O 1
ATOM 4902 N N . LEU A 1 609 ? 7.928 7.302 7.776 1.00 85.75 609 LEU A N 1
ATOM 4903 C CA . LEU A 1 609 ? 8.231 6.433 8.922 1.00 85.75 609 LEU A CA 1
ATOM 4904 C C . LEU A 1 609 ? 7.609 5.038 8.768 1.00 85.75 609 LEU A C 1
ATOM 4906 O O . LEU A 1 609 ? 8.300 4.020 8.910 1.00 85.75 609 LEU A O 1
ATOM 4910 N N . SER A 1 610 ? 6.322 4.982 8.424 1.00 86.88 610 SER A N 1
ATOM 4911 C CA . SER A 1 610 ? 5.578 3.757 8.142 1.00 86.88 610 SER A CA 1
ATOM 4912 C C . SER A 1 610 ? 4.814 3.857 6.815 1.00 86.88 610 SER A C 1
ATOM 4914 O O . SER A 1 610 ? 3.696 4.363 6.767 1.00 86.88 610 SER A O 1
ATOM 4916 N N . PRO A 1 611 ? 5.389 3.304 5.733 1.00 84.25 611 PRO A N 1
ATOM 4917 C CA . PRO A 1 611 ? 4.797 3.310 4.402 1.00 84.25 611 PRO A CA 1
ATOM 4918 C C . PRO A 1 611 ? 3.396 2.729 4.297 1.00 84.25 611 PRO A C 1
ATOM 4920 O O . PRO A 1 611 ? 2.650 3.104 3.405 1.00 84.25 611 PRO A O 1
ATOM 4923 N N . ARG A 1 612 ? 3.045 1.793 5.182 1.00 88.88 612 ARG A N 1
ATOM 4924 C CA . ARG A 1 612 ? 1.714 1.183 5.232 1.00 88.88 612 ARG A CA 1
ATOM 4925 C C . ARG A 1 612 ? 0.843 1.972 6.175 1.00 88.88 612 ARG A C 1
ATOM 4927 O O . ARG A 1 612 ? 0.544 1.529 7.276 1.00 88.88 612 ARG A O 1
ATOM 4934 N N . CYS A 1 613 ? 0.519 3.181 5.741 1.00 91.75 613 CYS A N 1
ATOM 4935 C CA . CYS A 1 613 ? -0.070 4.201 6.590 1.00 91.75 613 CYS A CA 1
ATOM 4936 C C . CYS A 1 613 ? -1.598 4.210 6.617 1.00 91.75 613 CYS A C 1
ATOM 4938 O O . CYS A 1 613 ? -2.153 4.976 7.399 1.00 91.75 613 CYS A O 1
ATOM 4940 N N . PHE A 1 614 ? -2.278 3.387 5.815 1.00 95.50 614 PHE A N 1
ATOM 4941 C CA . PHE A 1 614 ? -3.739 3.378 5.730 1.00 95.50 614 PHE A CA 1
ATOM 4942 C C . PHE A 1 614 ? -4.363 2.252 6.561 1.00 95.50 614 PHE A C 1
ATOM 4944 O O . PHE A 1 614 ? -3.990 1.086 6.427 1.00 95.50 614 PHE A O 1
ATOM 4951 N N . ALA A 1 615 ? -5.349 2.604 7.383 1.00 97.38 615 ALA A N 1
ATOM 4952 C CA . ALA A 1 615 ? -6.203 1.668 8.102 1.00 97.38 615 ALA A CA 1
ATOM 4953 C C . ALA A 1 615 ? -7.589 1.602 7.449 1.00 97.38 615 ALA A C 1
ATOM 4955 O O . ALA A 1 615 ? -8.176 2.633 7.126 1.00 97.38 615 ALA A O 1
ATOM 4956 N N . VAL A 1 616 ? -8.129 0.395 7.290 1.00 98.06 616 VAL A N 1
ATOM 4957 C CA . VAL A 1 616 ? -9.548 0.175 6.993 1.00 98.06 616 VAL A CA 1
ATOM 4958 C C . VAL A 1 616 ? -10.278 0.072 8.328 1.00 98.06 616 VAL A C 1
ATOM 4960 O O . VAL A 1 616 ? -10.040 -0.868 9.091 1.00 98.06 616 VAL A O 1
ATOM 4963 N N . VAL A 1 617 ? -11.145 1.039 8.616 1.00 97.44 617 VAL A N 1
ATOM 4964 C CA . VAL A 1 617 ? -11.959 1.081 9.836 1.00 97.44 617 VAL A CA 1
ATOM 4965 C C . VAL A 1 617 ? -13.416 0.858 9.466 1.00 97.44 617 VAL A C 1
ATOM 4967 O O . VAL A 1 617 ? -13.897 1.484 8.527 1.00 97.44 617 VAL A O 1
ATOM 4970 N N . ALA A 1 618 ? -14.133 -0.007 10.179 1.00 96.00 618 ALA A N 1
ATOM 4971 C CA . ALA A 1 618 ? -15.557 -0.223 9.939 1.00 96.00 618 ALA A CA 1
ATOM 4972 C C . ALA A 1 618 ? -16.337 -0.451 11.235 1.00 96.00 618 ALA A C 1
ATOM 4974 O O . ALA A 1 618 ? -15.805 -1.035 12.175 1.00 96.00 618 ALA A O 1
ATOM 4975 N N . LEU A 1 619 ? -17.588 0.013 11.272 1.00 92.31 619 LEU A N 1
ATOM 4976 C CA . LEU A 1 619 ? -18.481 -0.053 12.432 1.00 92.31 619 LEU A CA 1
ATOM 4977 C C . LEU A 1 619 ? -19.844 -0.622 12.014 1.00 92.31 619 LEU A C 1
ATOM 4979 O O . LEU A 1 619 ? -20.408 -0.180 11.007 1.00 92.31 619 LEU A O 1
ATOM 4983 N N . LYS A 1 620 ? -20.394 -1.557 12.794 1.00 85.62 620 LYS A N 1
ATOM 4984 C CA . LYS A 1 620 ? -21.781 -2.030 12.658 1.00 85.62 620 LYS A CA 1
ATOM 4985 C C . LYS A 1 620 ? -22.683 -1.294 13.650 1.00 85.62 620 LYS A C 1
ATOM 4987 O O . LYS A 1 620 ? -22.567 -1.486 14.856 1.00 85.62 620 LYS A O 1
ATOM 4992 N N . THR A 1 621 ? -23.577 -0.450 13.141 1.00 69.50 621 THR A N 1
ATOM 4993 C CA . THR A 1 621 ? -24.609 0.242 13.938 1.00 69.50 621 THR A CA 1
ATOM 4994 C C . THR A 1 621 ? -25.822 -0.630 14.175 1.00 69.50 621 THR A C 1
ATOM 4996 O O . THR A 1 621 ? -26.230 -1.339 13.233 1.00 69.50 621 THR A O 1
#

Radius of gyration: 29.94 Å; chains: 1; bounding box: 79×98×74 Å

Secondary structure (DSSP, 8-state):
--------PPPPHHHHHHHHHTHHHHHHHHHHHHHHHHHHHT-SHHHHHHHHHHHHHHHHHHHHHHHHHHHHHHH-SS--HHHHHHHHHHHHHHHTS-SS--TTS-HHHHHHHHHHHHHHHHHHH---HHHHHHHHHHHHHHHGGGHHHHH--GGGGTTTTHHHHHS-HHHHHH--SHHHHHHHHHHHHHS---HHHHHHTHHHHHHHHHHHTTSTTT-TTSEE-HHHHHHHHHHTT------------TTS-HHHHHHHHHHHHHHHHHTT--SSTT--PEEEEET-TTTHHHHHHHHTS---EEEEES-HHHHHHHHHHHHHHHHHHHHHHHHHHHHHTT--------PPPPPPTHHHHHTTSEEEEE----TT--HHHHHHHHSTT-----EEEEEEEEETHHHHHHHHHHHH-TTEEEEEEEEEEGGG--BTT----TT--HHHHHH--S--B--SHHHHHTT----HHHHHHHTS-HHHHHHHTPPPPHHHHHHHHHHHHHHHH-GGGTTT----PPS--SSHHHHHHTTTTTSSS-GGGS-HHHHHHHHHHTHHHHHHHHHHHHHHHTTHHHHHHHHHHHHHHHHHHTT--EEEEEE-S-TTT-S--EEEEEE--

pLDDT: mean 81.83, std 14.95, range [32.47, 98.31]

Organism: NCBI:txid35572

Sequence (621 aa):
MSTEHTNQSEPDINDVFDDIVFIEEKLTEQGYSQGFEDGQSRGNSESFHLGYHRGSELGAELGYYYGITTFYLTNKTDKSSKVTGILESLKLSIEEFPQTNDENCDIFELANGIRAQFRKACTTIMISTSAIQTSLDGIIKYLNPFTSLISCHMVNYITEDHWKALIPPDIRNEIRTEENIEEAINIFWDKTGNEDKLLKYKNFVQFIEEGKKYTIDGLAHACIDTVQLRDTLNKLGCSVNDVDYLKIKEFMSEKKNHEVEKTAKLVSTLCKFCKNDNERLSVIEAGDGKGYLSSRLALEYKLRVLGIDASLSNTENALKRSAKLEKAWTGLTKRAEDIENGIIPTRRGRRKNNADKSVDKLKANYKTTTLYITPQTDFGNIFNEYFPQENSSRFCLSGLHTCGNLASSCLKIFVENCDIDVLCNIGCCYHLLGEEFCVDEFFDNRKLREMTTEAGFPMSNHLKSLKFKLGRNARMLASQSTHRTIHQRELPQISLFYRAVLETIITEKFPHYTNSVQVGRSKKTENFIDYVRSLAGKTQIDFDSISDEELIRYEQSFQTNRLQINLFYLIRMTFASVLETLILLDRLLYLREANVPHSFLVKLFDPILSPRCFAVVALKT